Protein AF-0000000080637093 (afdb_homodimer)

Solvent-accessible surface area (backbone atoms only — not comparable to full-atom values): 29567 Å² total; per-residue (Å²): 135,59,73,61,58,54,47,49,47,46,47,45,48,39,50,65,46,41,46,59,44,48,51,46,55,52,57,56,43,45,61,57,52,51,30,56,60,38,16,29,24,71,36,52,80,64,82,76,96,76,46,75,49,52,63,50,41,56,55,50,49,79,69,31,66,65,51,52,46,6,48,50,43,27,51,49,46,31,52,48,38,62,66,45,33,48,52,51,13,48,54,49,20,54,54,45,69,67,41,91,68,61,44,66,58,52,55,48,54,48,32,47,39,51,65,43,34,50,48,58,49,16,44,50,50,44,52,39,45,28,43,83,75,5,45,45,35,47,66,46,12,70,78,39,58,87,46,40,58,48,42,37,54,69,33,55,91,36,24,39,60,53,52,47,50,52,52,38,59,28,44,25,25,55,46,15,51,50,43,38,55,40,56,69,68,50,62,63,66,59,56,50,52,41,46,72,74,64,46,49,73,64,51,40,44,64,70,48,48,46,63,73,32,43,70,48,50,52,52,46,50,49,52,47,42,55,51,35,59,44,40,40,48,42,41,49,46,45,50,62,11,34,43,94,47,48,42,21,23,54,45,47,46,31,42,52,64,2,59,73,61,37,26,35,4,45,20,22,29,47,50,48,52,54,40,52,56,45,47,53,51,50,54,54,50,54,53,52,53,53,51,60,67,76,96,135,59,73,62,58,54,45,50,50,45,46,45,47,40,49,65,45,41,46,60,44,47,50,46,54,52,57,54,42,45,59,57,52,52,29,55,61,37,16,30,25,69,35,51,79,65,83,76,96,74,45,73,50,53,65,50,41,57,55,51,49,79,68,32,67,66,49,51,43,6,49,50,42,28,51,49,46,31,52,47,38,61,67,45,32,47,50,52,13,49,54,49,22,54,54,45,69,66,42,89,69,62,45,68,58,52,54,49,54,48,32,49,38,50,64,44,34,51,48,58,49,16,43,50,49,46,53,40,47,28,43,84,74,5,46,45,35,49,66,45,13,70,78,38,58,86,47,40,58,49,42,37,53,68,34,56,90,35,25,39,58,53,52,48,50,53,53,41,57,30,46,26,25,56,44,15,50,51,43,38,57,40,55,68,69,51,61,64,64,61,55,50,52,42,46,72,74,64,44,49,72,64,52,41,43,64,70,47,47,45,65,73,32,43,68,48,50,51,50,47,50,48,52,48,43,55,50,35,60,45,41,37,49,41,41,48,47,45,51,61,10,33,42,93,47,50,42,22,23,53,45,46,46,33,42,52,63,2,59,73,60,38,25,35,5,44,21,23,31,49,51,48,53,53,41,52,56,44,45,52,53,49,53,53,48,53,56,50,53,53,50,61,70,73,103

pLDDT: mean 88.66, std 12.16, range [42.88, 98.75]

Sequence (590 aa):
MSMRRVQQDVLAAIGFLVIPFGLFVLFVFVPVFQAARYSVYSWNGLGPLTNYVGFKNFVNIFKDEVFRIALLNNIRVIILSLVIQLPLALVLAFLVEGLERGKILFRTIFFLPYIISEVIAGVIWSFIYNPQYGLPHTFLGEIFPAIKGIAFLGDPRYVFYAIFFVIVWKYFGLHMVIYIAGLQNIPQELKEAALIDGANSWQLNWHVILPLLLPTILISVFFSIIGSLQLFDIIWAMGKGDPVHAAETMVTYLYKFGFQRFKLGYGSAVALVIFFICLSFSIAYQRVILKAQRGMSMRRVQQDVLAAIGFLVIPFGLFVLFVFVPVFQAARYSVYSWNGLGPLTNYVGFKNFVNIFKDEVFRIALLNNIRVIILSLVIQLPLALVLAFLVEGLERGKILFRTIFFLPYIISEVIAGVIWSFIYNPQYGLPHTFLGEIFPAIKGIAFLGDPRYVFYAIFFVIVWKYFGLHMVIYIAGLQNIPQELKEAALIDGANSWQLNWHVILPLLLPTILISVFFSIIGSLQLFDIIWAMGKGDPVHAAETMVTYLYKFGFQRFKLGYGSAVALVIFFICLSFSIAYQRVILKAQRG

Foldseek 3Di:
DDPVVVVVVVVCVCVVCVVVVVVVVVVVCVLVVVLVVLQQAQFLPDDDGDGGNGCVLVVVLVVDPLNVLQAVLLVVLLVCCLVPLLVVLLVVLVVLLPDPDCSVVSLCVQQVLQVDDLQRLLQVLLQLQDQPDHCCQPVVCVVPVVSRNDNQCADLVRVSVSLSVSVSSRCSSVSNVLQNVQQVPDDVVQLVVCVVVVDDPVCCVPPPRVVSCVLSSLVVSLCSSLCSLQDANNCCSNRLCDDVNSNRHLNSCLCVVANVVSRPNSSSSSVNVSVVVNVVSVVVSVVVSVVVVVD/DDPVVVVVVVVCVCVVCVVVVVVVVVVVCVLVVVLVVLQQAQFLPDDDGDGGNGCVLVVVLVVDPLNVLQAVLLVVLLVCCLVPLLVVLLVVLVVLLPDPDCSVVSLCVQQVLQVDDLQRLLQVLLQLQDQPDHCCQPVVCVVPVVSRNDNQCADLVRVSVSLSVSVSSRCSSVSNVLQNVQQVPDDVVQLVVCVVVVDDPVCCVPPPRVVSCVLSSLVVSLCSSLCSLQDANNCCSNHLCDDVNSNRHLNSCLCVVANVSSRPNSSSSSVNVSVVVNVVSVVVSVVVSVVVVVD

InterPro domains:
  IPR000515 ABC transporter type 1, transmembrane domain MetI-like [PF00528] (148-287)
  IPR000515 ABC transporter type 1, transmembrane domain MetI-like [PS50928] (71-285)
  IPR000515 ABC transporter type 1, transmembrane domain MetI-like [cd06261] (71-279)
  IPR035906 MetI-like superfamily [G3DSA:1.10.3720.10] (51-294)
  IPR035906 MetI-like superfamily [SSF161098] (55-281)
  IPR050809 Bacterial G3P & Sugar ABC Transporter Permeases [PTHR43227] (1-293)

Secondary structure (DSSP, 8-state):
--HHHHHHHHHHHHHHHHHHHHHHHHHHHHHHHHHHHHHTB---SSS----B-TTHHHHHHHH-HHHHHHHHHHHHHHHHIIIIIHHHHHHHHHHHHT-SS-HHHHHHHHHGGGGS-HHHHHHHHHHHT-TTTSTTTTHHHHH-GGGTT--TTT-TTTHHHHHHHHHHHHHHHHHHHHHHHHHHTS-HHHHHHHHHTT--HHHIIIIIIHHHHHHHHHHHHHHHHHHHHT--HHHHHTTTT-STTTT--HHHHHIIIIIITT-HHHHHHHHHHHHHHHHHHHHHHHHHHHHHHH-/--HHHHHHHHHHHHHHHHHHHHHHHHHHHHHHHHHHHHHTB---SSS----B-TTHHHHHHHH-HHHHHHHHHHHHHHHHIIIIIHHHHHHHHHHHHT-SS-HHHHHHHHHGGGGS-HHHHHHHHHHHT-TTTSTTTTHHHHH-GGGTT--TTT-TTTHHHHHHHHHHHHHHHHHHHHHHHHHHTS-HHHHHHHHHTT--HHHIIIIIIHHHHHHHHHHHHHHHHHHHHT--HHHHHTTTT-STTTT--HHHHHIIIIIITT-HHHHHHHHHHHHHHHHHHHHHHHHHHHHHHH-

Organism: Winmispira thermophila (strain ATCC 700085 / DSM 6578 / Z-1203) (NCBI:txid869211)

Structure (mmCIF, N/CA/C/O backbone):
data_AF-0000000080637093-model_v1
#
loop_
_entity.id
_entity.type
_entity.pdbx_description
1 polymer 'ABC-type transporter, integral membrane subunit'
#
loop_
_atom_site.group_PDB
_atom_site.id
_atom_site.type_symbol
_atom_site.label_atom_id
_atom_site.label_alt_id
_atom_site.label_comp_id
_atom_site.label_asym_id
_atom_site.label_entity_id
_atom_site.label_seq_id
_atom_site.pdbx_PDB_ins_code
_atom_site.Cartn_x
_atom_site.Cartn_y
_atom_site.Cartn_z
_atom_site.occupancy
_atom_site.B_iso_or_equiv
_atom_site.auth_seq_id
_atom_site.auth_comp_id
_atom_site.auth_asym_id
_atom_site.auth_atom_id
_atom_site.pdbx_PDB_model_num
ATOM 1 N N . MET A 1 1 ? -34.344 37.281 1.271 1 42.88 1 MET A N 1
ATOM 2 C CA . MET A 1 1 ? -34.125 35.906 0.805 1 42.88 1 MET A CA 1
ATOM 3 C C . MET A 1 1 ? -34.781 34.906 1.744 1 42.88 1 MET A C 1
ATOM 5 O O . MET A 1 1 ? -34.375 34.781 2.908 1 42.88 1 MET A O 1
ATOM 9 N N . SER A 1 2 ? -35.969 34.344 1.468 1 51.62 2 SER A N 1
ATOM 10 C CA . SER A 1 2 ? -36.969 33.719 2.348 1 51.62 2 SER A CA 1
ATOM 11 C C . SER A 1 2 ? -36.438 32.375 2.895 1 51.62 2 SER A C 1
ATOM 13 O O . SER A 1 2 ? -35.625 31.734 2.268 1 51.62 2 SER A O 1
ATOM 15 N N . MET A 1 3 ? -36.688 32.125 4.125 1 56.59 3 MET A N 1
ATOM 16 C CA . MET A 1 3 ? -36.375 30.938 4.902 1 56.59 3 MET A CA 1
ATOM 17 C C . MET A 1 3 ? -36.656 29.672 4.102 1 56.59 3 MET A C 1
ATOM 19 O O . MET A 1 3 ? -36.094 28.609 4.387 1 56.59 3 MET A O 1
ATOM 23 N N . ARG A 1 4 ? -37.562 29.797 3.229 1 54.62 4 ARG A N 1
ATOM 24 C CA . ARG A 1 4 ? -37.969 28.656 2.422 1 54.62 4 ARG A CA 1
ATOM 25 C C . ARG A 1 4 ? -36.938 28.328 1.371 1 54.62 4 ARG A C 1
ATOM 27 O O . ARG A 1 4 ? -36.688 27.156 1.084 1 54.62 4 ARG A O 1
ATOM 34 N N . ARG A 1 5 ? -36.344 29.297 0.804 1 52.56 5 ARG A N 1
ATOM 35 C CA . ARG A 1 5 ? -35.312 29.078 -0.214 1 52.56 5 ARG A CA 1
ATOM 36 C C . ARG A 1 5 ? -34.062 28.484 0.402 1 52.56 5 ARG A C 1
ATOM 38 O O . ARG A 1 5 ? -33.406 27.625 -0.201 1 52.56 5 ARG A O 1
ATOM 45 N N . VAL A 1 6 ? -33.781 28.828 1.59 1 54.25 6 VAL A N 1
ATOM 46 C CA . VAL A 1 6 ? -32.656 28.297 2.312 1 54.25 6 VAL A CA 1
ATOM 47 C C . VAL A 1 6 ? -32.906 26.828 2.658 1 54.25 6 VAL A C 1
ATOM 49 O O . VAL A 1 6 ? -32 25.984 2.529 1 54.25 6 VAL A O 1
ATOM 52 N N . GLN A 1 7 ? -34.125 26.547 3.051 1 53.53 7 GLN A N 1
ATOM 53 C CA . GLN A 1 7 ? -34.469 25.172 3.387 1 53.53 7 GLN A CA 1
ATOM 54 C C . GLN A 1 7 ? -34.438 24.281 2.15 1 53.53 7 GLN A C 1
ATOM 56 O O . GLN A 1 7 ? -33.969 23.141 2.223 1 53.53 7 GLN A O 1
ATOM 61 N N . GLN A 1 8 ? -34.969 24.734 1.128 1 53.44 8 GLN A N 1
ATOM 62 C CA . GLN A 1 8 ? -34.969 23.953 -0.108 1 53.44 8 GLN A CA 1
ATOM 63 C C . GLN A 1 8 ? -33.531 23.766 -0.626 1 53.44 8 GLN A C 1
ATOM 65 O O . GLN A 1 8 ? -33.188 22.703 -1.161 1 53.44 8 GLN A O 1
ATOM 70 N N . ASP A 1 9 ? -32.781 24.766 -0.506 1 53.19 9 ASP A N 1
ATOM 71 C CA . ASP A 1 9 ? -31.391 24.672 -0.903 1 53.19 9 ASP A CA 1
ATOM 72 C C . ASP A 1 9 ? -30.625 23.703 -0.009 1 53.19 9 ASP A C 1
ATOM 74 O O . ASP A 1 9 ? -29.766 22.953 -0.487 1 53.19 9 ASP A O 1
ATOM 78 N N . VAL A 1 10 ? -30.984 23.781 1.263 1 50.94 10 VAL A N 1
ATOM 79 C CA . VAL A 1 10 ? -30.375 22.844 2.197 1 50.94 10 VAL A CA 1
ATOM 80 C C . VAL A 1 10 ? -30.875 21.438 1.906 1 50.94 10 VAL A C 1
ATOM 82 O O . VAL A 1 10 ? -30.094 20.469 1.914 1 50.94 10 VAL A O 1
ATOM 85 N N . LEU A 1 11 ? -32.125 21.375 1.749 1 49.91 11 LEU A N 1
ATOM 86 C CA . LEU A 1 11 ? -32.656 20.062 1.414 1 49.91 11 LEU A CA 1
ATOM 87 C C . LEU A 1 11 ? -32.094 19.562 0.089 1 49.91 11 LEU A C 1
ATOM 89 O O . LEU A 1 11 ? -31.781 18.391 -0.053 1 49.91 11 LEU A O 1
ATOM 93 N N . ALA A 1 12 ? -32.062 20.344 -0.88 1 51.31 12 ALA A N 1
ATOM 94 C CA . ALA A 1 12 ? -31.438 20.016 -2.158 1 51.31 12 ALA A CA 1
ATOM 95 C C . ALA A 1 12 ? -29.969 19.672 -1.979 1 51.31 12 ALA A C 1
ATOM 97 O O . ALA A 1 12 ? -29.453 18.719 -2.586 1 51.31 12 ALA A O 1
ATOM 98 N N . ALA A 1 13 ? -29.359 20.5 -1.269 1 50.59 13 ALA A N 1
ATOM 99 C CA . ALA A 1 13 ? -27.969 20.219 -0.933 1 50.59 13 ALA A CA 1
ATOM 100 C C . ALA A 1 13 ? -27.828 18.906 -0.167 1 50.59 13 ALA A C 1
ATOM 102 O O . ALA A 1 13 ? -26.922 18.109 -0.433 1 50.59 13 ALA A O 1
ATOM 103 N N . ILE A 1 14 ? -28.734 18.781 0.766 1 51.41 14 ILE A N 1
ATOM 104 C CA . ILE A 1 14 ? -28.781 17.516 1.498 1 51.41 14 ILE A CA 1
ATOM 105 C C . ILE A 1 14 ? -29.094 16.375 0.538 1 51.41 14 ILE A C 1
ATOM 107 O O . ILE A 1 14 ? -28.453 15.32 0.589 1 51.41 14 ILE A O 1
ATOM 111 N N . GLY A 1 15 ? -30.203 16.547 -0.168 1 52.25 15 GLY A N 1
ATOM 112 C CA . GLY A 1 15 ? -30.531 15.516 -1.134 1 52.25 15 GLY A CA 1
ATOM 113 C C . GLY A 1 15 ? -29.406 15.234 -2.115 1 52.25 15 GLY A C 1
ATOM 114 O O . GLY A 1 15 ? -29.078 14.078 -2.391 1 52.25 15 GLY A O 1
ATOM 115 N N . PHE A 1 16 ? -28.906 16.234 -2.693 1 51.94 16 PHE A N 1
ATOM 116 C CA . PHE A 1 16 ? -27.828 16.109 -3.672 1 51.94 16 PHE A CA 1
ATOM 117 C C . PHE A 1 16 ? -26.578 15.508 -3.039 1 51.94 16 PHE A C 1
ATOM 119 O O . PHE A 1 16 ? -25.844 14.781 -3.697 1 51.94 16 PHE A O 1
ATOM 126 N N . LEU A 1 17 ? -26.391 15.852 -1.818 1 56.12 17 LEU A N 1
ATOM 127 C CA . LEU A 1 17 ? -25.188 15.305 -1.192 1 56.12 17 LEU A CA 1
ATOM 128 C C . LEU A 1 17 ? -25.516 14.039 -0.405 1 56.12 17 LEU A C 1
ATOM 130 O O . LEU A 1 17 ? -24.688 13.125 -0.318 1 56.12 17 LEU A O 1
ATOM 134 N N . VAL A 1 18 ? -26.797 13.977 0.085 1 59.66 18 VAL A N 1
ATOM 135 C CA . VAL A 1 18 ? -27.141 12.875 0.976 1 59.66 18 VAL A CA 1
ATOM 136 C C . VAL A 1 18 ? -27.266 11.578 0.174 1 59.66 18 VAL A C 1
ATOM 138 O O . VAL A 1 18 ? -26.812 10.523 0.608 1 59.66 18 VAL A O 1
ATOM 141 N N . ILE A 1 19 ? -27.797 11.695 -0.932 1 56.38 19 ILE A N 1
ATOM 142 C CA . ILE A 1 19 ? -28.031 10.469 -1.689 1 56.38 19 ILE A CA 1
ATOM 143 C C . ILE A 1 19 ? -26.703 9.883 -2.15 1 56.38 19 ILE A C 1
ATOM 145 O O . ILE A 1 19 ? -26.391 8.727 -1.869 1 56.38 19 ILE A O 1
ATOM 149 N N . PRO A 1 20 ? -26.016 10.773 -2.893 1 58.16 20 PRO A N 1
ATOM 150 C CA . PRO A 1 20 ? -24.719 10.211 -3.293 1 58.16 20 PRO A CA 1
ATOM 151 C C . PRO A 1 20 ? -23.875 9.766 -2.1 1 58.16 20 PRO A C 1
ATOM 153 O O . PRO A 1 20 ? -23.203 8.734 -2.16 1 58.16 20 PRO A O 1
ATOM 156 N N . PHE A 1 21 ? -24.172 10.555 -1.079 1 66.12 21 PHE A N 1
ATOM 157 C CA . PHE A 1 21 ? -23.422 10.227 0.127 1 66.12 21 PHE A CA 1
ATOM 158 C C . PHE A 1 21 ? -23.938 8.93 0.751 1 66.12 21 PHE A C 1
ATOM 160 O O . PHE A 1 21 ? -23.141 8.086 1.177 1 66.12 21 PHE A O 1
ATOM 167 N N . GLY A 1 22 ? -25.266 8.82 0.78 1 65.56 22 GLY A N 1
ATOM 168 C CA . GLY A 1 22 ? -25.859 7.594 1.292 1 65.56 22 GLY A CA 1
ATOM 169 C C . GLY A 1 22 ? -25.5 6.371 0.461 1 65.56 22 GLY A C 1
ATOM 170 O O . GLY A 1 22 ? -25.172 5.316 1.007 1 65.56 22 GLY A O 1
ATOM 171 N N . LEU A 1 23 ? -25.531 6.535 -0.792 1 63.56 23 LEU A N 1
ATOM 172 C CA . LEU A 1 23 ? -25.172 5.453 -1.7 1 63.56 23 LEU A CA 1
ATOM 173 C C . LEU A 1 23 ? -23.703 5.082 -1.548 1 63.56 23 LEU A C 1
ATOM 175 O O . LEU A 1 23 ? -23.344 3.9 -1.585 1 63.56 23 LEU A O 1
ATOM 179 N N . PHE A 1 24 ? -23.062 6.125 -1.305 1 68.56 24 PHE A N 1
ATOM 180 C CA . PHE A 1 24 ? -21.641 5.891 -1.127 1 68.56 24 PHE A CA 1
ATOM 181 C C . PHE A 1 24 ? -21.375 5.098 0.149 1 68.56 24 PHE A C 1
ATOM 183 O O . PHE A 1 24 ? -20.578 4.168 0.154 1 68.56 24 PHE A O 1
ATOM 190 N N . VAL A 1 25 ? -22.141 5.477 1.155 1 72.56 25 VAL A N 1
ATOM 191 C CA . VAL A 1 25 ? -22.016 4.777 2.43 1 72.56 25 VAL A CA 1
ATOM 192 C C . VAL A 1 25 ? -22.422 3.314 2.258 1 72.56 25 VAL A C 1
ATOM 194 O O . VAL A 1 25 ? -21.719 2.412 2.73 1 72.56 25 VAL A O 1
ATOM 197 N N . LEU A 1 26 ? -23.469 3.133 1.524 1 73.31 26 LEU A N 1
ATOM 198 C CA . LEU A 1 26 ? -23.938 1.768 1.302 1 73.31 26 LEU A CA 1
ATOM 199 C C . LEU A 1 26 ? -22.922 0.974 0.485 1 73.31 26 LEU A C 1
ATOM 201 O O . LEU A 1 26 ? -22.656 -0.197 0.772 1 73.31 26 LEU A O 1
ATOM 205 N N . PHE A 1 27 ? -22.359 1.645 -0.383 1 78.38 27 PHE A N 1
ATOM 206 C CA . PHE A 1 27 ? -21.422 0.973 -1.274 1 78.38 27 PHE A CA 1
ATOM 207 C C . PHE A 1 27 ? -20.156 0.548 -0.521 1 78.38 27 PHE A C 1
ATOM 209 O O . PHE A 1 27 ? -19.562 -0.476 -0.843 1 78.38 27 PHE A O 1
ATOM 216 N N . VAL A 1 28 ? -19.922 1.282 0.506 1 80.62 28 VAL A N 1
ATOM 217 C CA . VAL A 1 28 ? -18.734 1.007 1.301 1 80.62 28 VAL A CA 1
ATOM 218 C C . VAL A 1 28 ? -18.891 -0.321 2.037 1 80.62 28 VAL A C 1
ATOM 220 O O . VAL A 1 28 ? -17.922 -1.07 2.201 1 80.62 28 VAL A O 1
ATOM 223 N N . PHE A 1 29 ? -20.141 -0.668 2.264 1 88.62 29 PHE A N 1
ATOM 224 C CA . PHE A 1 29 ? -20.375 -1.824 3.117 1 88.62 29 PHE A CA 1
ATOM 225 C C . PHE A 1 29 ? -20.672 -3.064 2.279 1 88.62 29 PHE A C 1
ATOM 227 O O . PHE A 1 29 ? -20.734 -4.176 2.809 1 88.62 29 PHE A O 1
ATOM 234 N N . VAL A 1 30 ? -20.797 -2.924 1.074 1 88.31 30 VAL A N 1
ATOM 235 C CA . VAL A 1 30 ? -21.25 -4.012 0.209 1 88.31 30 VAL A CA 1
ATOM 236 C C . VAL A 1 30 ? -20.281 -5.195 0.335 1 88.31 30 VAL A C 1
ATOM 238 O O . VAL A 1 30 ? -20.703 -6.32 0.605 1 88.31 30 VAL A O 1
ATOM 241 N N . PRO A 1 31 ? -19.016 -4.996 0.215 1 90.5 31 PRO A N 1
ATOM 242 C CA . PRO A 1 31 ? -18.125 -6.152 0.314 1 90.5 31 PRO A CA 1
ATOM 243 C C . PRO A 1 31 ? -18.156 -6.809 1.692 1 90.5 31 PRO A C 1
ATOM 245 O O . PRO A 1 31 ? -18.031 -8.031 1.801 1 90.5 31 PRO A O 1
ATOM 248 N N . VAL A 1 32 ? -18.328 -6.004 2.68 1 92.62 32 VAL A N 1
ATOM 249 C CA . VAL A 1 32 ? -18.359 -6.531 4.039 1 92.62 32 VAL A CA 1
ATOM 250 C C . VAL A 1 32 ? -19.625 -7.375 4.234 1 92.62 32 VAL A C 1
ATOM 252 O O . VAL A 1 32 ? -19.562 -8.469 4.801 1 92.62 32 VAL A O 1
ATOM 255 N N . PHE A 1 33 ? -20.719 -6.84 3.713 1 92.31 33 PHE A N 1
ATOM 256 C CA . PHE A 1 33 ? -21.984 -7.566 3.809 1 92.31 33 PHE A CA 1
ATOM 257 C C . PHE A 1 33 ? -21.906 -8.875 3.033 1 92.31 33 PHE A C 1
ATOM 259 O O . PHE A 1 33 ? -22.406 -9.906 3.494 1 92.31 33 PHE A O 1
ATOM 266 N N . GLN A 1 34 ? -21.344 -8.852 1.896 1 91.75 34 GLN A N 1
ATOM 267 C CA . GLN A 1 34 ? -21.234 -10.055 1.09 1 91.75 34 GLN A CA 1
ATOM 268 C C . GLN A 1 34 ? -20.344 -11.086 1.772 1 91.75 34 GLN A C 1
ATOM 270 O O . GLN A 1 34 ? -20.656 -12.281 1.786 1 91.75 34 GLN A O 1
ATOM 275 N N . ALA A 1 35 ? -19.234 -10.625 2.334 1 93.94 35 ALA A N 1
ATOM 276 C CA . ALA A 1 35 ? -18.359 -11.531 3.076 1 93.94 35 ALA A CA 1
ATOM 277 C C . ALA A 1 35 ? -19.094 -12.148 4.262 1 93.94 35 ALA A C 1
ATOM 279 O O . ALA A 1 35 ? -18.922 -13.336 4.551 1 93.94 35 ALA A O 1
ATOM 280 N N . ALA A 1 36 ? -19.922 -11.352 4.918 1 96.06 36 ALA A N 1
ATOM 281 C CA . ALA A 1 36 ? -20.703 -11.844 6.055 1 96.06 36 ALA A CA 1
ATOM 282 C C . ALA A 1 36 ? -21.688 -12.922 5.613 1 96.06 36 ALA A C 1
ATOM 284 O O . ALA A 1 36 ? -21.844 -13.945 6.285 1 96.06 36 ALA A O 1
ATOM 285 N N . ARG A 1 37 ? -22.25 -12.672 4.512 1 93.88 37 ARG A N 1
ATOM 286 C CA . ARG A 1 37 ? -23.203 -13.641 3.965 1 93.88 37 ARG A CA 1
ATOM 287 C C . ARG A 1 37 ? -22.516 -14.961 3.641 1 93.88 37 ARG A C 1
ATOM 289 O O . ARG A 1 37 ? -22.984 -16.031 4.023 1 93.88 37 ARG A O 1
ATOM 296 N N . TYR A 1 38 ? -21.344 -14.93 3.023 1 94.88 38 TYR A N 1
ATOM 297 C CA . TYR A 1 38 ? -20.641 -16.141 2.623 1 94.88 38 TYR A CA 1
ATOM 298 C C . TYR A 1 38 ? -20.078 -16.859 3.838 1 94.88 38 TYR A C 1
ATOM 300 O O . TYR A 1 38 ? -19.984 -18.094 3.846 1 94.88 38 TYR A O 1
ATOM 308 N N . SER A 1 39 ? -19.75 -16.141 4.875 1 97.06 39 SER A N 1
ATOM 309 C CA . SER A 1 39 ? -19.016 -16.672 6.02 1 97.06 39 SER A CA 1
ATOM 310 C C . SER A 1 39 ? -19.859 -17.672 6.805 1 97.06 39 SER A C 1
ATOM 312 O O . SER A 1 39 ? -19.328 -18.5 7.543 1 97.06 39 SER A O 1
ATOM 314 N N . VAL A 1 40 ? -21.203 -17.641 6.672 1 98 40 VAL A N 1
ATOM 315 C CA . VAL A 1 40 ? -22.062 -18.516 7.465 1 98 40 VAL A CA 1
ATOM 316 C C . VAL A 1 40 ? -22.453 -19.75 6.648 1 98 40 VAL A C 1
ATOM 318 O O . VAL A 1 40 ? -23.312 -20.531 7.059 1 98 40 VAL A O 1
ATOM 321 N N . TYR A 1 41 ? -21.781 -19.953 5.508 1 97.06 41 TYR A N 1
ATOM 322 C CA . TYR A 1 41 ? -22 -21.109 4.656 1 97.06 41 TYR A CA 1
ATOM 323 C C . TYR A 1 41 ? -20.719 -21.891 4.43 1 97.06 41 TYR A C 1
ATOM 325 O O . TYR A 1 41 ? -19.625 -21.312 4.477 1 97.06 41 TYR A O 1
ATOM 333 N N . SER A 1 42 ? -20.859 -23.219 4.352 1 96.62 42 SER A N 1
ATOM 334 C CA . SER A 1 42 ? -19.812 -24.031 3.727 1 96.62 42 SER A CA 1
ATOM 335 C C . SER A 1 42 ? -19.922 -24 2.207 1 96.62 42 SER A C 1
ATOM 337 O O . SER A 1 42 ? -20.656 -24.797 1.62 1 96.62 42 SER A O 1
ATOM 339 N N . TRP A 1 43 ? -19.141 -23.047 1.645 1 94.38 43 TRP A N 1
ATOM 340 C CA . TRP A 1 43 ? -19.312 -22.75 0.226 1 94.38 43 TRP A CA 1
ATOM 341 C C . TRP A 1 43 ? -17.953 -22.719 -0.485 1 94.38 43 TRP A C 1
ATOM 343 O O . TRP A 1 43 ? -16.984 -22.172 0.034 1 94.38 43 TRP A O 1
ATOM 353 N N . ASN A 1 44 ? -17.922 -23.328 -1.666 1 92.81 44 ASN A N 1
ATOM 354 C CA . ASN A 1 44 ? -16.656 -23.422 -2.396 1 92.81 44 ASN A CA 1
ATOM 355 C C . ASN A 1 44 ? -16.578 -22.375 -3.504 1 92.81 44 ASN A C 1
ATOM 357 O O . ASN A 1 44 ? -15.602 -22.344 -4.254 1 92.81 44 ASN A O 1
ATOM 361 N N . GLY A 1 45 ? -17.578 -21.516 -3.629 1 86.75 45 GLY A N 1
ATOM 362 C CA . GLY A 1 45 ? -17.531 -20.469 -4.625 1 86.75 45 GLY A CA 1
ATOM 363 C C . GLY A 1 45 ? -18.312 -20.797 -5.887 1 86.75 45 GLY A C 1
ATOM 364 O O . GLY A 1 45 ? -18.438 -19.969 -6.785 1 86.75 45 GLY A O 1
ATOM 365 N N . LEU A 1 46 ? -18.781 -22.031 -5.879 1 85.75 46 LEU A N 1
ATOM 366 C CA . LEU A 1 46 ? -19.516 -22.469 -7.055 1 85.75 46 LEU A CA 1
ATOM 367 C C . LEU A 1 46 ? -20.953 -22.812 -6.691 1 85.75 46 LEU A C 1
ATOM 369 O O . LEU A 1 46 ? -21.219 -23.375 -5.629 1 85.75 46 LEU A O 1
ATOM 373 N N . GLY A 1 47 ? -21.844 -22.312 -7.52 1 82.44 47 GLY A N 1
ATOM 374 C CA . GLY A 1 47 ? -23.234 -22.672 -7.32 1 82.44 47 GLY A CA 1
ATOM 375 C C . GLY A 1 47 ? -23.906 -21.828 -6.246 1 82.44 47 GLY A C 1
ATOM 376 O O . GLY A 1 47 ? -23.359 -20.828 -5.793 1 82.44 47 GLY A O 1
ATOM 377 N N . PRO A 1 48 ? -25.094 -22.219 -5.871 1 85.75 48 PRO A N 1
ATOM 378 C CA . PRO A 1 48 ? -25.859 -21.453 -4.883 1 85.75 48 PRO A CA 1
ATOM 379 C C . PRO A 1 48 ? -25.406 -21.719 -3.449 1 85.75 48 PRO A C 1
ATOM 381 O O . PRO A 1 48 ? -24.781 -22.75 -3.178 1 85.75 48 PRO A O 1
ATOM 384 N N . LEU A 1 49 ? -25.719 -20.75 -2.633 1 90.12 49 LEU A N 1
ATOM 385 C CA . LEU A 1 49 ? -25.438 -20.859 -1.206 1 90.12 49 LEU A CA 1
ATOM 386 C C . LEU A 1 49 ? -26.453 -21.75 -0.514 1 90.12 49 LEU A C 1
ATOM 388 O O . LEU A 1 49 ? -27.484 -21.266 -0.036 1 90.12 49 LEU A O 1
ATOM 392 N N . THR A 1 50 ? -26.109 -23.047 -0.351 1 91 50 THR A N 1
ATOM 393 C CA . THR A 1 50 ? -27.125 -23.969 0.142 1 91 50 THR A CA 1
ATOM 394 C C . THR A 1 50 ? -26.703 -24.578 1.471 1 91 50 THR A C 1
ATOM 396 O O . THR A 1 50 ? -27.547 -25.047 2.242 1 91 50 THR A O 1
ATOM 399 N N . ASN A 1 51 ? -25.453 -24.656 1.859 1 95.75 51 ASN A N 1
ATOM 400 C CA . ASN A 1 51 ? -24.969 -25.328 3.059 1 95.75 51 ASN A CA 1
ATOM 401 C C . ASN A 1 51 ? -24.703 -24.344 4.191 1 95.75 51 ASN A C 1
ATOM 403 O O . ASN A 1 51 ? -23.562 -23.969 4.43 1 95.75 51 ASN A O 1
ATOM 407 N N . TYR A 1 52 ? -25.812 -24.062 4.922 1 97.31 52 TYR A N 1
ATOM 408 C CA . TYR A 1 52 ? -25.719 -23.125 6.047 1 97.31 52 TYR A CA 1
ATOM 409 C C . TYR A 1 52 ? -25.031 -23.797 7.234 1 97.31 52 TYR A C 1
ATOM 411 O O . TYR A 1 52 ? -25.453 -24.844 7.699 1 97.31 52 TYR A O 1
ATOM 419 N N . VAL A 1 53 ? -23.953 -23.188 7.797 1 97.81 53 VAL A N 1
ATOM 420 C CA . VAL A 1 53 ? -23.188 -23.797 8.875 1 97.81 53 VAL A CA 1
ATOM 421 C C . VAL A 1 53 ? -23.125 -22.844 10.07 1 97.81 53 VAL A C 1
ATOM 423 O O . VAL A 1 53 ? -22.422 -23.094 11.047 1 97.81 53 VAL A O 1
ATOM 426 N N . GLY A 1 54 ? -23.812 -21.75 9.984 1 97.12 54 GLY A N 1
ATOM 427 C CA . GLY A 1 54 ? -23.812 -20.781 11.07 1 97.12 54 GLY A CA 1
ATOM 428 C C . GLY A 1 54 ? -22.422 -20.234 11.383 1 97.12 54 GLY A C 1
ATOM 429 O O . GLY A 1 54 ? -21.719 -19.766 10.492 1 97.12 54 GLY A O 1
ATOM 430 N N . PHE A 1 55 ? -22.016 -20.438 12.688 1 97.56 55 PHE A N 1
ATOM 431 C CA . PHE A 1 55 ? -20.766 -19.828 13.109 1 97.56 55 PHE A CA 1
ATOM 432 C C . PHE A 1 55 ? -19.641 -20.844 13.148 1 97.56 55 PHE A C 1
ATOM 434 O O . PHE A 1 55 ? -18.578 -20.594 13.711 1 97.56 55 PHE A O 1
ATOM 441 N N . LYS A 1 56 ? -19.812 -21.953 12.492 1 97.88 56 LYS A N 1
ATOM 442 C CA . LYS A 1 56 ? -18.828 -23.031 12.5 1 97.88 56 LYS A CA 1
ATOM 443 C C . LYS A 1 56 ? -17.5 -22.578 11.883 1 97.88 56 LYS A C 1
ATOM 445 O O . LYS A 1 56 ? -16.438 -22.938 12.383 1 97.88 56 LYS A O 1
ATOM 450 N N . ASN A 1 57 ? -17.594 -21.812 10.812 1 97.81 57 ASN A N 1
ATOM 451 C CA . ASN A 1 57 ? -16.391 -21.297 10.188 1 97.81 57 ASN A CA 1
ATOM 452 C C . ASN A 1 57 ? -15.57 -20.453 11.164 1 97.81 57 ASN A C 1
ATOM 454 O O . ASN A 1 57 ? -14.344 -20.562 11.203 1 97.81 57 ASN A O 1
ATOM 458 N N . PHE A 1 58 ? -16.25 -19.719 11.984 1 98 58 PHE A N 1
ATOM 459 C CA . PHE A 1 58 ? -15.578 -18.844 12.945 1 98 58 PHE A CA 1
ATOM 460 C C . PHE A 1 58 ? -14.914 -19.672 14.047 1 98 58 PHE A C 1
ATOM 462 O O . PHE A 1 58 ? -13.789 -19.375 14.438 1 98 58 PHE A O 1
ATOM 469 N N . VAL A 1 59 ? -15.578 -20.641 14.461 1 97.62 59 VAL A N 1
ATOM 470 C CA . VAL A 1 59 ? -15.023 -21.516 15.492 1 97.62 59 VAL A CA 1
ATOM 471 C C . VAL A 1 59 ? -13.773 -22.219 14.961 1 97.62 59 VAL A C 1
ATOM 473 O O . VAL A 1 59 ? -12.773 -22.328 15.672 1 97.62 59 VAL A O 1
ATOM 476 N N . ASN A 1 60 ? -13.812 -22.656 13.773 1 97.19 60 ASN A N 1
ATOM 477 C CA . ASN A 1 60 ? -12.711 -23.391 13.156 1 97.19 60 ASN A CA 1
ATOM 478 C C . ASN A 1 60 ? -11.477 -22.5 12.992 1 97.19 60 ASN A C 1
ATOM 480 O O . ASN A 1 60 ? -10.344 -22.984 13.062 1 97.19 60 ASN A O 1
ATOM 484 N N . ILE A 1 61 ? -11.664 -21.234 12.773 1 97.88 61 ILE A N 1
ATOM 485 C CA . ILE A 1 61 ? -10.555 -20.297 12.602 1 97.88 61 ILE A CA 1
ATOM 486 C C . ILE A 1 61 ? -9.695 -20.297 13.859 1 97.88 61 ILE A C 1
ATOM 488 O O . ILE A 1 61 ? -8.477 -20.453 13.781 1 97.88 61 ILE A O 1
ATOM 492 N N . PHE A 1 62 ? -10.32 -20.188 15.062 1 96.12 62 PHE A N 1
ATOM 493 C CA . PHE A 1 62 ? -9.57 -20 16.297 1 96.12 62 PHE A CA 1
ATOM 494 C C . PHE A 1 62 ? -9.031 -21.328 16.812 1 96.12 62 PHE A C 1
ATOM 496 O O . PHE A 1 62 ? -8.141 -21.359 17.672 1 96.12 62 PHE A O 1
ATOM 503 N N . LYS A 1 63 ? -9.477 -22.422 16.234 1 96.75 63 LYS A N 1
ATOM 504 C CA . LYS A 1 63 ? -8.969 -23.734 16.578 1 96.75 63 LYS A CA 1
ATOM 505 C C . LYS A 1 63 ? -7.801 -24.141 15.688 1 96.75 63 LYS A C 1
ATOM 507 O O . LYS A 1 63 ? -7.078 -25.078 15.984 1 96.75 63 LYS A O 1
ATOM 512 N N . ASP A 1 64 ? -7.609 -23.391 14.656 1 97.62 64 ASP A N 1
ATOM 513 C CA . ASP A 1 64 ? -6.57 -23.719 13.688 1 97.62 64 ASP A CA 1
ATOM 514 C C . ASP A 1 64 ? -5.207 -23.219 14.148 1 97.62 64 ASP A C 1
ATOM 516 O O . ASP A 1 64 ? -5.023 -22.016 14.352 1 97.62 64 ASP A O 1
ATOM 520 N N . GLU A 1 65 ? -4.242 -24.125 14.227 1 97.75 65 GLU A N 1
ATOM 521 C CA . GLU A 1 65 ? -2.904 -23.781 14.703 1 97.75 65 GLU A CA 1
ATOM 522 C C . GLU A 1 65 ? -2.189 -22.859 13.727 1 97.75 65 GLU A C 1
ATOM 524 O O . GLU A 1 65 ? -1.45 -21.953 14.141 1 97.75 65 GLU A O 1
ATOM 529 N N . VAL A 1 66 ? -2.416 -23.031 12.492 1 97.94 66 VAL A N 1
ATOM 530 C CA . VAL A 1 66 ? -1.745 -22.219 11.484 1 97.94 66 VAL A CA 1
ATOM 531 C C . VAL A 1 66 ? -2.254 -20.781 11.555 1 97.94 66 VAL A C 1
ATOM 533 O O . VAL A 1 66 ? -1.485 -19.844 11.383 1 97.94 66 VAL A O 1
ATOM 536 N N . PHE A 1 67 ? -3.572 -20.656 11.844 1 98.38 67 PHE A N 1
ATOM 537 C CA . PHE A 1 67 ? -4.105 -19.312 11.984 1 98.38 67 PHE A CA 1
ATOM 538 C C . PHE A 1 67 ? -3.486 -18.609 13.188 1 98.38 67 PHE A C 1
ATOM 540 O O . PHE A 1 67 ? -3.162 -17.422 13.117 1 98.38 67 PHE A O 1
ATOM 547 N N . ARG A 1 68 ? -3.291 -19.297 14.227 1 97.94 68 ARG A N 1
ATOM 548 C CA . ARG A 1 68 ? -2.672 -18.703 15.414 1 97.94 68 ARG A CA 1
ATOM 549 C C . ARG A 1 68 ? -1.241 -18.266 15.125 1 97.94 68 ARG A C 1
ATOM 551 O O . ARG A 1 68 ? -0.817 -17.203 15.555 1 97.94 68 ARG A O 1
ATOM 558 N N . ILE A 1 69 ? -0.536 -19.062 14.367 1 98.19 69 ILE A N 1
ATOM 559 C CA . ILE A 1 69 ? 0.824 -18.703 13.969 1 98.19 69 ILE A CA 1
ATOM 560 C C . ILE A 1 69 ? 0.806 -17.438 13.117 1 98.19 69 ILE A C 1
ATOM 562 O O . ILE A 1 69 ? 1.594 -16.516 13.352 1 98.19 69 ILE A O 1
ATOM 566 N N . ALA A 1 70 ? -0.136 -17.359 12.188 1 98.56 70 ALA A N 1
ATOM 567 C CA . ALA A 1 70 ? -0.265 -16.203 11.305 1 98.56 70 ALA A CA 1
ATOM 568 C C . ALA A 1 70 ? -0.569 -14.938 12.102 1 98.56 70 ALA A C 1
ATOM 570 O O . ALA A 1 70 ? 0.046 -13.891 11.875 1 98.56 70 ALA A O 1
ATOM 571 N N . LEU A 1 71 ? -1.48 -15.07 13.062 1 98.31 71 LEU A N 1
ATOM 572 C CA . LEU A 1 71 ? -1.853 -13.953 13.922 1 98.31 71 LEU A CA 1
ATOM 573 C C . LEU A 1 71 ? -0.657 -13.469 14.734 1 98.31 71 LEU A C 1
ATOM 575 O O . LEU A 1 71 ? -0.413 -12.266 14.828 1 98.31 71 LEU A O 1
ATOM 579 N N . LEU A 1 72 ? 0.053 -14.344 15.258 1 98.25 72 LEU A N 1
ATOM 580 C CA . LEU A 1 72 ? 1.215 -14 16.062 1 98.25 72 LEU A CA 1
ATOM 581 C C . LEU A 1 72 ? 2.307 -13.367 15.211 1 98.25 72 LEU A C 1
ATOM 583 O O . LEU A 1 72 ? 3.008 -12.461 15.664 1 98.25 72 LEU A O 1
ATOM 587 N N . ASN A 1 73 ? 2.471 -13.883 14.023 1 98.69 73 ASN A N 1
ATOM 588 C CA . ASN A 1 73 ? 3.436 -13.273 13.117 1 98.69 73 ASN A CA 1
ATOM 589 C C . ASN A 1 73 ? 3.057 -11.828 12.789 1 98.69 73 ASN A C 1
ATOM 591 O O . ASN A 1 73 ? 3.924 -10.953 12.719 1 98.69 73 ASN A O 1
ATOM 595 N N . ASN A 1 74 ? 1.755 -11.586 12.594 1 98.69 74 ASN A N 1
ATOM 596 C CA . ASN A 1 74 ? 1.306 -10.219 12.375 1 98.69 74 ASN A CA 1
ATOM 597 C C . ASN A 1 74 ? 1.606 -9.328 13.57 1 98.69 74 ASN A C 1
ATOM 599 O O . ASN A 1 74 ? 2.059 -8.188 13.406 1 98.69 74 ASN A O 1
ATOM 603 N N . ILE A 1 75 ? 1.369 -9.828 14.727 1 98.5 75 ILE A N 1
ATOM 604 C CA . ILE A 1 75 ? 1.626 -9.07 15.945 1 98.5 75 ILE A CA 1
ATOM 605 C C . ILE A 1 75 ? 3.123 -8.805 16.078 1 98.5 75 ILE A C 1
ATOM 607 O O . ILE A 1 75 ? 3.531 -7.695 16.438 1 98.5 75 ILE A O 1
ATOM 611 N N . ARG A 1 76 ? 3.887 -9.789 15.758 1 98.44 76 ARG A N 1
ATOM 612 C CA . ARG A 1 76 ? 5.34 -9.633 15.805 1 98.44 76 ARG A CA 1
ATOM 613 C C . ARG A 1 76 ? 5.805 -8.555 14.836 1 98.44 76 ARG A C 1
ATOM 615 O O . ARG A 1 76 ? 6.664 -7.738 15.18 1 98.44 76 ARG A O 1
ATOM 622 N N . VAL A 1 77 ? 5.262 -8.531 13.664 1 98.56 77 VAL A N 1
ATOM 623 C CA . VAL A 1 77 ? 5.617 -7.508 12.68 1 98.56 77 VAL A CA 1
ATOM 624 C C . VAL A 1 77 ? 5.219 -6.129 13.211 1 98.56 77 VAL A C 1
ATOM 626 O O . VAL A 1 77 ? 5.977 -5.164 13.07 1 98.56 77 VAL A O 1
ATOM 629 N N . ILE A 1 78 ? 4.051 -6.062 13.82 1 98.56 78 ILE A N 1
ATOM 630 C CA . ILE A 1 78 ? 3.588 -4.797 14.383 1 98.56 78 ILE A CA 1
ATOM 631 C C . ILE A 1 78 ? 4.586 -4.297 15.422 1 98.56 78 ILE A C 1
ATOM 633 O O . ILE A 1 78 ? 5.059 -3.162 15.344 1 98.56 78 ILE A O 1
ATOM 637 N N . ILE A 1 79 ? 4.941 -5.113 16.312 1 98.5 79 ILE A N 1
ATOM 638 C CA . ILE A 1 79 ? 5.809 -4.734 17.422 1 98.5 79 ILE A CA 1
ATOM 639 C C . ILE A 1 79 ? 7.184 -4.336 16.891 1 98.5 79 ILE A C 1
ATOM 641 O O . ILE A 1 79 ? 7.715 -3.281 17.25 1 98.5 79 ILE A O 1
ATOM 645 N N . LEU A 1 80 ? 7.703 -5.121 16.031 1 97.94 80 LEU A N 1
ATOM 646 C CA . LEU A 1 80 ? 9.039 -4.852 15.508 1 97.94 80 LEU A CA 1
ATOM 647 C C . LEU A 1 80 ? 9.031 -3.59 14.648 1 97.94 80 LEU A C 1
ATOM 649 O O . LEU A 1 80 ? 10.016 -2.848 14.625 1 97.94 80 LEU A O 1
ATOM 653 N N . SER A 1 81 ? 7.961 -3.381 13.906 1 97.88 81 SER A N 1
ATOM 654 C CA . SER A 1 81 ? 7.863 -2.152 13.125 1 97.88 81 SER A CA 1
ATOM 655 C C . SER A 1 81 ? 7.812 -0.925 14.031 1 97.88 81 SER A C 1
ATOM 657 O O . SER A 1 81 ? 8.469 0.082 13.758 1 97.88 81 SER A O 1
ATOM 659 N N . LEU A 1 82 ? 7.078 -1.029 15.125 1 98.12 82 LEU A N 1
ATOM 660 C CA . LEU A 1 82 ? 6.938 0.093 16.047 1 98.12 82 LEU A CA 1
ATOM 661 C C . LEU A 1 82 ? 8.242 0.365 16.781 1 98.12 82 LEU A C 1
ATOM 663 O O . LEU A 1 82 ? 8.586 1.52 17.047 1 98.12 82 LEU A O 1
ATOM 667 N N . VAL A 1 83 ? 9.008 -0.663 17.016 1 97.31 83 VAL A N 1
ATOM 668 C CA . VAL A 1 83 ? 10.18 -0.532 17.875 1 97.31 83 VAL A CA 1
ATOM 669 C C . VAL A 1 83 ? 11.43 -0.311 17.031 1 97.31 83 VAL A C 1
ATOM 671 O O . VAL A 1 83 ? 12.398 0.295 17.484 1 97.31 83 VAL A O 1
ATOM 674 N N . ILE A 1 84 ? 11.43 -0.778 15.836 1 96.19 84 ILE A N 1
ATOM 675 C CA . ILE A 1 84 ? 12.633 -0.717 15.023 1 96.19 84 ILE A CA 1
ATOM 676 C C . ILE A 1 84 ? 12.414 0.226 13.844 1 96.19 84 ILE A C 1
ATOM 678 O O . ILE A 1 84 ? 13.094 1.248 13.719 1 96.19 84 ILE A O 1
ATOM 682 N N . GLN A 1 85 ? 11.422 -0.052 13.039 1 95.75 85 GLN A N 1
ATOM 683 C CA . GLN A 1 85 ? 11.211 0.673 11.797 1 95.75 85 GLN A CA 1
ATOM 684 C C . GLN A 1 85 ? 10.891 2.143 12.055 1 95.75 85 GLN A C 1
ATOM 686 O O . GLN A 1 85 ? 11.484 3.031 11.445 1 95.75 85 GLN A O 1
ATOM 691 N N . LEU A 1 86 ? 9.945 2.41 12.984 1 97.62 86 LEU A N 1
ATOM 692 C CA . LEU A 1 86 ? 9.508 3.781 13.211 1 97.62 86 LEU A CA 1
ATOM 693 C C . LEU A 1 86 ? 10.609 4.602 13.875 1 97.62 86 LEU A C 1
ATOM 695 O O . LEU A 1 86 ? 10.883 5.73 13.469 1 97.62 86 LEU A O 1
ATOM 699 N N . PRO A 1 87 ? 11.297 4.062 14.875 1 95.94 87 PRO A N 1
ATOM 700 C CA . PRO A 1 87 ? 12.422 4.82 15.43 1 95.94 87 PRO A CA 1
ATOM 701 C C . PRO A 1 87 ? 13.531 5.066 14.414 1 95.94 87 PRO A C 1
ATOM 703 O O . PRO A 1 87 ? 14.125 6.148 14.391 1 95.94 87 PRO A O 1
ATOM 706 N N . LEU A 1 88 ? 13.805 4.113 13.602 1 91.88 88 LEU A N 1
ATOM 707 C CA . LEU A 1 88 ? 14.805 4.293 12.547 1 91.88 88 LEU A CA 1
ATOM 708 C C . LEU A 1 88 ? 14.391 5.414 11.602 1 91.88 88 LEU A C 1
ATOM 710 O O . LEU A 1 88 ? 15.211 6.266 11.25 1 91.88 88 LEU A O 1
ATOM 714 N N . ALA A 1 89 ? 13.141 5.387 11.188 1 94.75 89 ALA A N 1
ATOM 715 C CA . ALA A 1 89 ? 12.617 6.43 10.305 1 94.75 89 ALA A CA 1
ATOM 716 C C . ALA A 1 89 ? 12.703 7.801 10.969 1 94.75 89 ALA A C 1
ATOM 718 O O . ALA A 1 89 ? 13.008 8.797 10.305 1 94.75 89 ALA A O 1
ATOM 719 N N . LEU A 1 90 ? 12.43 7.848 12.266 1 94.44 90 LEU A N 1
ATOM 720 C CA . LEU A 1 90 ? 12.469 9.102 13.008 1 94.44 90 LEU A CA 1
ATOM 721 C C . LEU A 1 90 ? 13.891 9.656 13.07 1 94.44 90 LEU A C 1
ATOM 723 O O . LEU A 1 90 ? 14.109 10.852 12.844 1 94.44 90 LEU A O 1
ATOM 727 N N . VAL A 1 91 ? 14.82 8.781 13.367 1 90.38 91 VAL A N 1
ATOM 728 C CA . VAL A 1 91 ? 16.219 9.188 13.422 1 90.38 91 VAL A CA 1
ATOM 729 C C . VAL A 1 91 ? 16.656 9.734 12.07 1 90.38 91 VAL A C 1
ATOM 731 O O . VAL A 1 91 ? 17.297 10.789 12 1 90.38 91 VAL A O 1
ATOM 734 N N . LEU A 1 92 ? 16.266 9.094 11.031 1 89.38 92 LEU A N 1
ATOM 735 C CA . LEU A 1 92 ? 16.641 9.539 9.688 1 89.38 92 LEU A CA 1
ATOM 736 C C . LEU A 1 92 ? 15.969 10.859 9.344 1 89.38 92 LEU A C 1
ATOM 738 O O . LEU A 1 92 ? 16.562 11.695 8.656 1 89.38 92 LEU A O 1
ATOM 742 N N . ALA A 1 93 ? 14.75 10.984 9.805 1 92.31 93 ALA A N 1
ATOM 743 C CA . ALA A 1 93 ? 14.055 12.25 9.57 1 92.31 93 ALA A CA 1
ATOM 744 C C . ALA A 1 93 ? 14.789 13.414 10.219 1 92.31 93 ALA A C 1
ATOM 746 O O . ALA A 1 93 ? 14.969 14.469 9.602 1 92.31 93 ALA A O 1
ATOM 747 N N . PHE A 1 94 ? 15.266 13.242 11.453 1 89.19 94 PHE A N 1
ATOM 748 C CA . PHE A 1 94 ? 16 14.281 12.148 1 89.19 94 PHE A CA 1
ATOM 749 C C . PHE A 1 94 ? 17.312 14.586 11.438 1 89.19 94 PHE A C 1
ATOM 751 O O . PHE A 1 94 ? 17.703 15.75 11.305 1 89.19 94 PHE A O 1
ATOM 758 N N . LEU A 1 95 ? 17.953 13.547 10.977 1 86.31 95 LEU A N 1
ATOM 759 C CA . LEU A 1 95 ? 19.25 13.711 10.32 1 86.31 95 LEU A CA 1
ATOM 760 C C . LEU A 1 95 ? 19.094 14.445 8.992 1 86.31 95 LEU A C 1
ATOM 762 O O . LEU A 1 95 ? 19.828 15.391 8.711 1 86.31 95 LEU A O 1
ATOM 766 N N . VAL A 1 96 ? 18.141 14.039 8.234 1 85.88 96 VAL A N 1
ATOM 767 C CA . VAL A 1 96 ? 17.953 14.617 6.906 1 85.88 96 VAL A CA 1
ATOM 768 C C . VAL A 1 96 ? 17.453 16.047 7.035 1 85.88 96 VAL A C 1
ATOM 770 O O . VAL A 1 96 ? 17.906 16.938 6.312 1 85.88 96 VAL A O 1
ATOM 773 N N . GLU A 1 97 ? 16.531 16.25 7.973 1 84.12 97 GLU A N 1
ATOM 774 C CA . GLU A 1 97 ? 15.984 17.594 8.18 1 84.12 97 GLU A CA 1
ATOM 775 C C . GLU A 1 97 ? 17.047 18.547 8.695 1 84.12 97 GLU A C 1
ATOM 777 O O . GLU A 1 97 ? 16.969 19.75 8.469 1 84.12 97 GLU A O 1
ATOM 782 N N . GLY A 1 98 ? 18.016 18.047 9.391 1 82.25 98 GLY A N 1
ATOM 783 C CA . GLY A 1 98 ? 19.078 18.875 9.945 1 82.25 98 GLY A CA 1
ATOM 784 C C . GLY A 1 98 ? 20.172 19.219 8.938 1 82.25 98 GLY A C 1
ATOM 785 O O . GLY A 1 98 ? 21.031 20.047 9.203 1 82.25 98 GLY A O 1
ATOM 786 N N . LEU A 1 99 ? 20.078 18.609 7.734 1 82.81 99 LEU A N 1
ATOM 787 C CA . LEU A 1 99 ? 21.094 18.859 6.715 1 82.81 99 LEU A CA 1
ATOM 788 C C . LEU A 1 99 ? 20.906 20.25 6.098 1 82.81 99 LEU A C 1
ATOM 790 O O . LEU A 1 99 ? 19.766 20.688 5.902 1 82.81 99 LEU A O 1
ATOM 794 N N . GLU A 1 100 ? 22.016 20.922 5.895 1 79.5 100 GLU A N 1
ATOM 795 C CA . GLU A 1 100 ? 21.953 22.234 5.266 1 79.5 100 GLU A CA 1
ATOM 796 C C . GLU A 1 100 ? 21.812 22.109 3.752 1 79.5 100 GLU A C 1
ATOM 798 O O . GLU A 1 100 ? 21.156 22.953 3.121 1 79.5 100 GLU A O 1
ATOM 803 N N . ARG A 1 101 ? 22.484 21.109 3.205 1 85.06 101 ARG A N 1
ATOM 804 C CA . ARG A 1 101 ? 22.438 20.875 1.768 1 85.06 101 ARG A CA 1
ATOM 805 C C . ARG A 1 101 ? 22.141 19.406 1.467 1 85.06 101 ARG A C 1
ATOM 807 O O . ARG A 1 101 ? 22.375 18.547 2.312 1 85.06 101 ARG A O 1
ATOM 814 N N . GLY A 1 102 ? 21.516 19.078 0.317 1 86.19 102 GLY A N 1
ATOM 815 C CA . GLY A 1 102 ? 21.328 17.703 -0.152 1 86.19 102 GLY A CA 1
ATOM 816 C C . GLY A 1 102 ? 20.078 17.062 0.396 1 86.19 102 GLY A C 1
ATOM 817 O O . GLY A 1 102 ? 19.938 15.836 0.365 1 86.19 102 GLY A O 1
ATOM 818 N N . LYS A 1 103 ? 19.156 17.797 0.977 1 84.06 103 LYS A N 1
ATOM 819 C CA . LYS A 1 103 ? 17.938 17.266 1.579 1 84.06 103 LYS A CA 1
ATOM 820 C C . LYS A 1 103 ? 17.109 16.5 0.553 1 84.06 103 LYS A C 1
ATOM 822 O O . LYS A 1 103 ? 16.672 15.383 0.808 1 84.06 103 LYS A O 1
ATOM 827 N N . ILE A 1 104 ? 17.031 17.047 -0.621 1 83.88 104 ILE A N 1
ATOM 828 C CA . ILE A 1 104 ? 16.234 16.438 -1.675 1 83.88 104 ILE A CA 1
ATOM 829 C C . ILE A 1 104 ? 16.859 15.102 -2.09 1 83.88 104 ILE A C 1
ATOM 831 O O . ILE A 1 104 ? 16.141 14.117 -2.303 1 83.88 104 ILE A O 1
ATOM 835 N N . LEU A 1 105 ? 18.156 15.125 -2.135 1 85.19 105 LEU A N 1
ATOM 836 C CA . LEU A 1 105 ? 18.859 13.914 -2.545 1 85.19 105 LEU A CA 1
ATOM 837 C C . LEU A 1 105 ? 18.641 12.789 -1.544 1 85.19 105 LEU A C 1
ATOM 839 O O . LEU A 1 105 ? 18.312 11.672 -1.931 1 85.19 105 LEU A O 1
ATOM 843 N N . PHE A 1 106 ? 18.766 13.086 -0.278 1 86 106 PHE A N 1
ATOM 844 C CA . PHE A 1 106 ? 18.656 12.039 0.729 1 86 106 PHE A CA 1
ATOM 845 C C . PHE A 1 106 ? 17.203 11.609 0.902 1 86 106 PHE A C 1
ATOM 847 O O . PHE A 1 106 ? 16.922 10.43 1.118 1 86 106 PHE A O 1
ATOM 854 N N . ARG A 1 107 ? 16.281 12.523 0.784 1 85.69 107 ARG A N 1
ATOM 855 C CA . ARG A 1 107 ? 14.867 12.164 0.827 1 85.69 107 ARG A CA 1
ATOM 856 C C . ARG A 1 107 ? 14.508 11.211 -0.308 1 85.69 107 ARG A C 1
ATOM 858 O O . ARG A 1 107 ? 13.805 10.219 -0.095 1 85.69 107 ARG A O 1
ATOM 865 N N . THR A 1 108 ? 15.062 11.547 -1.436 1 86.06 108 THR A N 1
ATOM 866 C CA . THR A 1 108 ? 14.758 10.734 -2.611 1 86.06 108 THR A CA 1
ATOM 867 C C . THR A 1 108 ? 15.391 9.352 -2.49 1 86.06 108 THR A C 1
ATOM 869 O O . THR A 1 108 ? 14.742 8.344 -2.775 1 86.06 108 THR A O 1
ATOM 872 N N . ILE A 1 109 ? 16.594 9.32 -2.035 1 88.69 109 ILE A N 1
ATOM 873 C CA . ILE A 1 109 ? 17.312 8.062 -1.908 1 88.69 109 ILE A CA 1
ATOM 874 C C . ILE A 1 109 ? 16.578 7.145 -0.925 1 88.69 109 ILE A C 1
ATOM 876 O O . ILE A 1 109 ? 16.344 5.973 -1.224 1 88.69 109 ILE A O 1
ATOM 880 N N . PHE A 1 110 ? 16.203 7.695 0.187 1 89.19 110 PHE A N 1
ATOM 881 C CA . PHE A 1 110 ? 15.609 6.871 1.229 1 89.19 110 PHE A CA 1
ATOM 882 C C . PHE A 1 110 ? 14.18 6.492 0.865 1 89.19 110 PHE A C 1
ATOM 884 O O . PHE A 1 110 ? 13.633 5.523 1.399 1 89.19 110 PHE A O 1
ATOM 891 N N . PHE A 1 111 ? 13.68 7.207 -0.071 1 89 111 PHE A N 1
ATOM 892 C CA . PHE A 1 111 ? 12.312 6.934 -0.492 1 89 111 PHE A CA 1
ATOM 893 C C . PHE A 1 111 ? 12.289 5.922 -1.633 1 89 111 PHE A C 1
ATOM 895 O O . PHE A 1 111 ? 11.234 5.375 -1.961 1 89 111 PHE A O 1
ATOM 902 N N . LEU A 1 112 ? 13.375 5.535 -2.197 1 91.62 112 LEU A N 1
ATOM 903 C CA . LEU A 1 112 ? 13.492 4.707 -3.393 1 91.62 112 LEU A CA 1
ATOM 904 C C . LEU A 1 112 ? 12.852 3.342 -3.168 1 91.62 112 LEU A C 1
ATOM 906 O O . LEU A 1 112 ? 12.117 2.846 -4.031 1 91.62 112 LEU A O 1
ATOM 910 N N . PRO A 1 113 ? 13.125 2.691 -1.995 1 93.94 113 PRO A N 1
ATOM 911 C CA . PRO A 1 113 ? 12.516 1.376 -1.794 1 93.94 113 PRO A CA 1
ATOM 912 C C . PRO A 1 113 ? 10.984 1.414 -1.867 1 93.94 113 PRO A C 1
ATOM 914 O O . PRO A 1 113 ? 10.367 0.486 -2.393 1 93.94 113 PRO A O 1
ATOM 917 N N . TYR A 1 114 ? 10.445 2.469 -1.406 1 94 114 TYR A N 1
ATOM 918 C CA . TYR A 1 114 ? 8.992 2.58 -1.344 1 94 114 TYR A CA 1
ATOM 919 C C . TYR A 1 114 ? 8.391 2.594 -2.74 1 94 114 TYR A C 1
ATOM 921 O O . TYR A 1 114 ? 7.266 2.119 -2.941 1 94 114 TYR A O 1
ATOM 929 N N . ILE A 1 115 ? 9.062 3.055 -3.699 1 92.19 115 ILE A N 1
ATOM 930 C CA . ILE A 1 115 ? 8.492 3.213 -5.031 1 92.19 115 ILE A CA 1
ATOM 931 C C . ILE A 1 115 ? 8.617 1.903 -5.809 1 92.19 115 ILE A C 1
ATOM 933 O O . ILE A 1 115 ? 8.195 1.815 -6.961 1 92.19 115 ILE A O 1
ATOM 937 N N . ILE A 1 116 ? 9.234 0.922 -5.227 1 92.88 116 ILE A N 1
ATOM 938 C CA . ILE A 1 116 ? 9.273 -0.425 -5.785 1 92.88 116 ILE A CA 1
ATOM 939 C C . ILE A 1 116 ? 8.062 -1.218 -5.301 1 92.88 116 ILE A C 1
ATOM 941 O O . ILE A 1 116 ? 7.715 -1.173 -4.117 1 92.88 116 ILE A O 1
ATOM 945 N N . SER A 1 117 ? 7.383 -1.872 -6.258 1 93 117 SER A N 1
ATOM 946 C CA . SER A 1 117 ? 6.219 -2.648 -5.84 1 93 117 SER A CA 1
ATOM 947 C C . SER A 1 117 ? 6.613 -3.752 -4.863 1 93 117 SER A C 1
ATOM 949 O O . SER A 1 117 ? 7.762 -4.203 -4.859 1 93 117 SER A O 1
ATOM 951 N N . GLU A 1 118 ? 5.68 -4.125 -4.051 1 93.69 118 GLU A N 1
ATOM 952 C CA . GLU A 1 118 ? 5.941 -5.141 -3.035 1 93.69 118 GLU A CA 1
ATOM 953 C C . GLU A 1 118 ? 6.336 -6.469 -3.672 1 93.69 118 GLU A C 1
ATOM 955 O O . GLU A 1 118 ? 7.246 -7.145 -3.193 1 93.69 118 GLU A O 1
ATOM 960 N N . VAL A 1 119 ? 5.684 -6.801 -4.754 1 92.44 119 VAL A N 1
ATOM 961 C CA . VAL A 1 119 ? 5.949 -8.078 -5.402 1 92.44 119 VAL A CA 1
ATOM 962 C C . VAL A 1 119 ? 7.348 -8.062 -6.02 1 92.44 119 VAL A C 1
ATOM 964 O O . VAL A 1 119 ? 8.102 -9.031 -5.891 1 92.44 119 VAL A O 1
ATOM 967 N N . ILE A 1 120 ? 7.715 -6.953 -6.648 1 92.62 120 ILE A N 1
ATOM 968 C CA . ILE A 1 120 ? 9.031 -6.812 -7.266 1 92.62 120 ILE A CA 1
ATOM 969 C C . ILE A 1 120 ? 10.109 -6.863 -6.191 1 92.62 120 ILE A C 1
ATOM 971 O O . ILE A 1 120 ? 11.109 -7.574 -6.332 1 92.62 120 ILE A O 1
ATOM 975 N N . ALA A 1 121 ? 9.852 -6.141 -5.133 1 94.75 121 ALA A N 1
ATOM 976 C CA . ALA A 1 121 ? 10.797 -6.148 -4.02 1 94.75 121 ALA A CA 1
ATOM 977 C C . ALA A 1 121 ? 10.984 -7.559 -3.471 1 94.75 121 ALA A C 1
ATOM 979 O O . ALA A 1 121 ? 12.117 -8.008 -3.266 1 94.75 121 ALA A O 1
ATOM 980 N N . GLY A 1 122 ? 9.891 -8.258 -3.312 1 95.38 122 GLY A N 1
ATOM 981 C CA . GLY A 1 122 ? 9.969 -9.609 -2.787 1 95.38 122 GLY A CA 1
ATOM 982 C C . GLY A 1 122 ? 10.781 -10.547 -3.662 1 95.38 122 GLY A C 1
ATOM 983 O O . GLY A 1 122 ? 11.617 -11.305 -3.162 1 95.38 122 GLY A O 1
ATOM 984 N N . VAL A 1 123 ? 10.586 -10.477 -4.902 1 92.94 123 VAL A N 1
ATOM 985 C CA . VAL A 1 123 ? 11.266 -11.367 -5.832 1 92.94 123 VAL A CA 1
ATOM 986 C C . VAL A 1 123 ? 12.758 -11.039 -5.863 1 92.94 123 VAL A C 1
ATOM 988 O O . VAL A 1 123 ? 13.594 -11.93 -5.723 1 92.94 123 VAL A O 1
ATOM 991 N N . ILE A 1 124 ? 13.078 -9.773 -5.988 1 92.12 124 ILE A N 1
ATOM 992 C CA . ILE A 1 124 ? 14.484 -9.375 -6.09 1 92.12 124 ILE A CA 1
ATOM 993 C C . ILE A 1 124 ? 15.227 -9.758 -4.812 1 92.12 124 ILE A C 1
ATOM 995 O O . ILE A 1 124 ? 16.328 -10.312 -4.867 1 92.12 124 ILE A O 1
ATOM 999 N N . TRP A 1 125 ? 14.609 -9.555 -3.68 1 95.06 125 TRP A N 1
ATOM 1000 C CA . TRP A 1 125 ? 15.258 -9.891 -2.412 1 95.06 125 TRP A CA 1
ATOM 1001 C C . TRP A 1 125 ? 15.383 -11.398 -2.244 1 95.06 125 TRP A C 1
ATOM 1003 O O . TRP A 1 125 ? 16.297 -11.883 -1.565 1 95.06 125 TRP A O 1
ATOM 1013 N N . SER A 1 126 ? 14.438 -12.148 -2.828 1 94.56 126 SER A N 1
ATOM 1014 C CA . SER A 1 126 ? 14.578 -13.602 -2.795 1 94.56 126 SER A CA 1
ATOM 1015 C C . SER A 1 126 ? 15.859 -14.047 -3.482 1 94.56 126 SER A C 1
ATOM 1017 O O . SER A 1 126 ? 16.516 -14.992 -3.035 1 94.56 126 SER A O 1
ATOM 1019 N N . PHE A 1 127 ? 16.234 -13.32 -4.496 1 89.62 127 PHE A N 1
ATOM 1020 C CA . PHE A 1 127 ? 17.453 -13.664 -5.199 1 89.62 127 PHE A CA 1
ATOM 1021 C C . PHE A 1 127 ? 18.672 -13.156 -4.43 1 89.62 127 PHE A C 1
ATOM 1023 O O . PHE A 1 127 ? 19.734 -13.797 -4.434 1 89.62 127 PHE A O 1
ATOM 1030 N N . ILE A 1 128 ? 18.469 -12.078 -3.789 1 90.31 128 ILE A N 1
ATOM 1031 C CA . ILE A 1 128 ? 19.547 -11.539 -2.963 1 90.31 128 ILE A CA 1
ATOM 1032 C C . ILE A 1 128 ? 19.859 -12.5 -1.821 1 90.31 128 ILE A C 1
ATOM 1034 O O . ILE A 1 128 ? 21.016 -12.688 -1.453 1 90.31 128 ILE A O 1
ATOM 1038 N N . TYR A 1 129 ? 18.859 -13.188 -1.319 1 92.94 129 TYR A N 1
ATOM 1039 C CA . TYR A 1 129 ? 18.984 -14.07 -0.168 1 92.94 129 TYR A CA 1
ATOM 1040 C C . TYR A 1 129 ? 19.406 -15.469 -0.603 1 92.94 129 TYR A C 1
ATOM 1042 O O . TYR A 1 129 ? 19.531 -16.375 0.229 1 92.94 129 TYR A O 1
ATOM 1050 N N . ASN A 1 130 ? 19.562 -15.688 -1.86 1 90.81 130 ASN A N 1
ATOM 1051 C CA . ASN A 1 130 ? 19.891 -17.031 -2.33 1 90.81 130 ASN A CA 1
ATOM 1052 C C . ASN A 1 130 ? 21.125 -17.578 -1.619 1 90.81 130 ASN A C 1
ATOM 1054 O O . ASN A 1 130 ? 22.156 -16.906 -1.522 1 90.81 130 ASN A O 1
ATOM 1058 N N . PRO A 1 131 ? 21.078 -18.766 -1.175 1 88.56 131 PRO A N 1
ATOM 1059 C CA . PRO A 1 131 ? 22.172 -19.312 -0.372 1 88.56 131 PRO A CA 1
ATOM 1060 C C . PRO A 1 131 ? 23.391 -19.688 -1.215 1 88.56 131 PRO A C 1
ATOM 1062 O O . PRO A 1 131 ? 24.484 -19.891 -0.676 1 88.56 131 PRO A O 1
ATOM 1065 N N . GLN A 1 132 ? 23.234 -19.781 -2.465 1 84.19 132 GLN A N 1
ATOM 1066 C CA . GLN A 1 132 ? 24.328 -20.234 -3.311 1 84.19 132 GLN A CA 1
ATOM 1067 C C . GLN A 1 132 ? 25.062 -19.047 -3.943 1 84.19 132 GLN A C 1
ATOM 1069 O O . GLN A 1 132 ? 26.281 -19.078 -4.094 1 84.19 132 GLN A O 1
ATOM 1074 N N . TYR A 1 133 ? 24.344 -18 -4.258 1 82.81 133 TYR A N 1
ATOM 1075 C CA . TYR A 1 133 ? 25.016 -16.938 -5 1 82.81 133 TYR A CA 1
ATOM 1076 C C . TYR A 1 133 ? 24.562 -15.562 -4.512 1 82.81 133 TYR A C 1
ATOM 1078 O O . TYR A 1 133 ? 25 -14.539 -5.051 1 82.81 133 TYR A O 1
ATOM 1086 N N .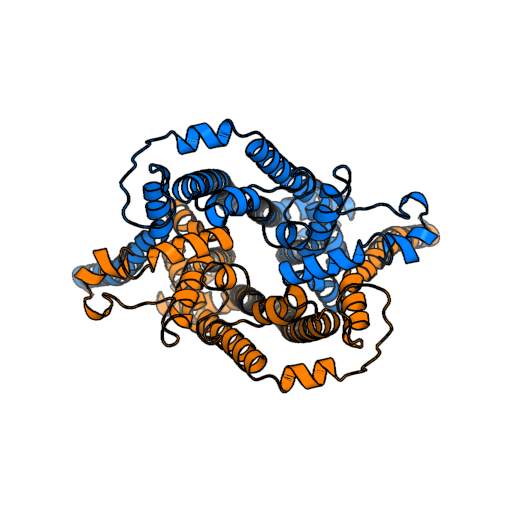 GLY A 1 134 ? 23.734 -15.578 -3.48 1 85.88 134 GLY A N 1
ATOM 1087 C CA . GLY A 1 134 ? 23.219 -14.312 -2.992 1 85.88 134 GLY A CA 1
ATOM 1088 C C . GLY A 1 134 ? 24.266 -13.469 -2.283 1 85.88 134 GLY A C 1
ATOM 1089 O O . GLY A 1 134 ? 25.391 -13.93 -2.055 1 85.88 134 GLY A O 1
ATOM 1090 N N . LEU A 1 135 ? 23.859 -12.273 -1.977 1 83.94 135 LEU A N 1
ATOM 1091 C CA . LEU A 1 135 ? 24.781 -11.289 -1.414 1 83.94 135 LEU A CA 1
ATOM 1092 C C . LEU A 1 135 ? 25.312 -11.75 -0.061 1 83.94 135 LEU A C 1
ATOM 1094 O O . LEU A 1 135 ? 26.5 -11.594 0.228 1 83.94 135 LEU A O 1
ATOM 1098 N N . PRO A 1 136 ? 24.438 -12.289 0.786 1 81.94 136 PRO A N 1
ATOM 1099 C CA . PRO A 1 136 ? 24.969 -12.758 2.07 1 81.94 136 PRO A CA 1
ATOM 1100 C C . PRO A 1 136 ? 26 -13.867 1.913 1 81.94 136 PRO A C 1
ATOM 1102 O O . PRO A 1 136 ? 26.906 -13.992 2.748 1 81.94 136 PRO A O 1
ATOM 1105 N N . HIS A 1 137 ? 25.859 -14.664 0.896 1 81.5 137 HIS A N 1
ATOM 1106 C CA . HIS A 1 137 ? 26.781 -15.758 0.653 1 81.5 137 HIS A CA 1
ATOM 1107 C C . HIS A 1 137 ? 28.078 -15.258 0.015 1 81.5 137 HIS A C 1
ATOM 1109 O O . HIS A 1 137 ? 29.156 -15.766 0.308 1 81.5 137 HIS A O 1
ATOM 1115 N N . THR A 1 138 ? 28.016 -14.289 -0.791 1 80.25 138 THR A N 1
ATOM 1116 C CA . THR A 1 138 ? 29.172 -13.844 -1.549 1 80.25 138 THR A CA 1
ATOM 1117 C C . THR A 1 138 ? 29.875 -12.68 -0.844 1 80.25 138 THR A C 1
ATOM 1119 O O . THR A 1 138 ? 30.75 -12.898 -0.004 1 80.25 138 THR A O 1
ATOM 1122 N N . PHE A 1 139 ? 29.312 -11.516 -0.939 1 77.56 139 PHE A N 1
ATOM 1123 C CA . PHE A 1 139 ? 29.984 -10.305 -0.482 1 77.56 139 PHE A CA 1
ATOM 1124 C C . PHE A 1 139 ? 29.969 -10.219 1.039 1 77.56 139 PHE A C 1
ATOM 1126 O O . PHE A 1 139 ? 31.016 -10.078 1.674 1 77.56 139 PHE A O 1
ATOM 1133 N N . LEU A 1 140 ? 28.891 -10.398 1.632 1 76.5 140 LEU A N 1
ATOM 1134 C CA . LEU A 1 140 ? 28.766 -10.219 3.074 1 76.5 140 LEU A CA 1
ATOM 1135 C C . LEU A 1 140 ? 29.328 -11.43 3.818 1 76.5 140 LEU A C 1
ATOM 1137 O O . LEU A 1 140 ? 29.859 -11.289 4.918 1 76.5 140 LEU A O 1
ATOM 1141 N N . GLY A 1 141 ? 29.188 -12.516 3.154 1 76.44 141 GLY A N 1
ATOM 1142 C CA . GLY A 1 141 ? 29.719 -13.734 3.75 1 76.44 141 GLY A CA 1
ATOM 1143 C C . GLY A 1 141 ? 31.219 -13.719 3.904 1 76.44 141 GLY A C 1
ATOM 1144 O O . GLY A 1 141 ? 31.766 -14.359 4.801 1 76.44 141 GLY A O 1
ATOM 1145 N N . GLU A 1 142 ? 31.797 -12.914 3.068 1 79.5 142 GLU A N 1
ATOM 1146 C CA . GLU A 1 142 ? 33.25 -12.789 3.18 1 79.5 142 GLU A CA 1
ATOM 1147 C C . GLU A 1 142 ? 33.625 -11.93 4.379 1 79.5 142 GLU A C 1
ATOM 1149 O O . GLU A 1 142 ? 34.656 -12.18 5.02 1 79.5 142 GLU A O 1
ATOM 1154 N N . ILE A 1 143 ? 32.812 -11.023 4.711 1 78.5 143 ILE A N 1
ATOM 1155 C CA . ILE A 1 143 ? 33.062 -10.133 5.836 1 78.5 143 ILE A CA 1
ATOM 1156 C C . ILE A 1 143 ? 32.531 -10.766 7.125 1 78.5 143 ILE A C 1
ATOM 1158 O O . ILE A 1 143 ? 33.188 -10.688 8.172 1 78.5 143 ILE A O 1
ATOM 1162 N N . PHE A 1 144 ? 31.328 -11.391 6.906 1 82.31 144 PHE A N 1
ATOM 1163 C CA . PHE A 1 144 ? 30.719 -12.062 8.047 1 82.31 144 PHE A CA 1
ATOM 1164 C C . PHE A 1 144 ? 30.5 -13.539 7.758 1 82.31 144 PHE A C 1
ATOM 1166 O O . PHE A 1 144 ? 29.422 -13.945 7.324 1 82.31 144 PHE A O 1
ATOM 1173 N N . PRO A 1 145 ? 31.422 -14.328 8.109 1 81.88 145 PRO A N 1
ATOM 1174 C CA . PRO A 1 145 ? 31.375 -15.75 7.762 1 81.88 145 PRO A CA 1
ATOM 1175 C C . PRO A 1 145 ? 30.188 -16.484 8.383 1 81.88 145 PRO A C 1
ATOM 1177 O O . PRO A 1 145 ? 29.719 -17.484 7.844 1 81.88 145 PRO A O 1
ATOM 1180 N N . ALA A 1 146 ? 29.719 -15.961 9.469 1 82.88 146 ALA A N 1
ATOM 1181 C CA . ALA A 1 146 ? 28.625 -16.609 10.18 1 82.88 146 ALA A CA 1
ATOM 1182 C C . ALA A 1 146 ? 27.359 -16.625 9.336 1 82.88 146 ALA A C 1
ATOM 1184 O O . ALA A 1 146 ? 26.469 -17.453 9.547 1 82.88 146 ALA A O 1
ATOM 1185 N N . ILE A 1 147 ? 27.344 -15.828 8.383 1 82.88 147 ILE A N 1
ATOM 1186 C CA . ILE A 1 147 ? 26.094 -15.742 7.625 1 82.88 147 ILE A CA 1
ATOM 1187 C C . ILE A 1 147 ? 26.25 -16.484 6.297 1 82.88 147 ILE A C 1
ATOM 1189 O O . ILE A 1 147 ? 25.281 -16.625 5.547 1 82.88 147 ILE A O 1
ATOM 1193 N N . LYS A 1 148 ? 27.438 -17 6.141 1 82.75 148 LYS A N 1
ATOM 1194 C CA . LYS A 1 148 ? 27.688 -17.719 4.887 1 82.75 148 LYS A CA 1
ATOM 1195 C C . LYS A 1 148 ? 26.922 -19.031 4.844 1 82.75 148 LYS A C 1
ATOM 1197 O O . LYS A 1 148 ? 26.953 -19.797 5.805 1 82.75 148 LYS A O 1
ATOM 1202 N N . GLY A 1 149 ? 26.141 -19.141 3.861 1 81.75 149 GLY A N 1
ATOM 1203 C CA . GLY A 1 149 ? 25.469 -20.406 3.627 1 81.75 149 GLY A CA 1
ATOM 1204 C C . GLY A 1 149 ? 24.125 -20.516 4.316 1 81.75 149 GLY A C 1
ATOM 1205 O O . GLY A 1 149 ? 23.406 -21.5 4.145 1 81.75 149 GLY A O 1
ATOM 1206 N N . ILE A 1 150 ? 23.844 -19.547 5.113 1 88.19 150 ILE A N 1
ATOM 1207 C CA . ILE A 1 150 ? 22.547 -19.562 5.773 1 88.19 150 ILE A CA 1
ATOM 1208 C C . ILE A 1 150 ? 21.438 -19.469 4.73 1 88.19 150 ILE A C 1
ATOM 1210 O O . ILE A 1 150 ? 21.5 -18.641 3.824 1 88.19 150 ILE A O 1
ATOM 1214 N N . ALA A 1 151 ? 20.5 -20.422 4.816 1 93.44 151 ALA A N 1
ATOM 1215 C CA . ALA A 1 151 ? 19.312 -20.359 3.973 1 93.44 151 ALA A CA 1
ATOM 1216 C C . ALA A 1 151 ? 18.25 -19.469 4.598 1 93.44 151 ALA A C 1
ATOM 1218 O O . ALA A 1 151 ? 17.25 -19.953 5.117 1 93.44 151 ALA A O 1
ATOM 1219 N N . PHE A 1 152 ? 18.344 -18.219 4.414 1 94.81 152 PHE A N 1
ATOM 1220 C CA . PHE A 1 152 ? 17.5 -17.25 5.082 1 94.81 152 PHE A CA 1
ATOM 1221 C C . PHE A 1 152 ? 16.031 -17.531 4.824 1 94.81 152 PHE A C 1
ATOM 1223 O O . PHE A 1 152 ? 15.203 -17.453 5.738 1 94.81 152 PHE A O 1
ATOM 1230 N N . LEU A 1 153 ? 15.688 -17.938 3.584 1 96.88 153 LEU A N 1
ATOM 1231 C CA . LEU A 1 153 ? 14.281 -18.141 3.244 1 96.88 153 LEU A CA 1
ATOM 1232 C C . LEU A 1 153 ? 13.891 -19.609 3.365 1 96.88 153 LEU A C 1
ATOM 1234 O O . LEU A 1 153 ? 12.711 -19.953 3.287 1 96.88 153 LEU A O 1
ATOM 1238 N N . GLY A 1 154 ? 14.906 -20.469 3.609 1 96.25 154 GLY A N 1
ATOM 1239 C CA . GLY A 1 154 ? 14.641 -21.891 3.693 1 96.25 154 GLY A CA 1
ATOM 1240 C C . GLY A 1 154 ? 14.656 -22.422 5.113 1 96.25 154 GLY A C 1
ATOM 1241 O O . GLY A 1 154 ? 14.211 -23.547 5.371 1 96.25 154 GLY A O 1
ATOM 1242 N N . ASP A 1 155 ? 15.125 -21.656 6.027 1 96.38 155 ASP A N 1
ATOM 1243 C CA . ASP A 1 155 ? 15.227 -22.016 7.434 1 96.38 155 ASP A CA 1
ATOM 1244 C C . ASP A 1 155 ? 14.156 -21.312 8.266 1 96.38 155 ASP A C 1
ATOM 1246 O O . ASP A 1 155 ? 14.133 -20.078 8.344 1 96.38 155 ASP A O 1
ATOM 1250 N N . PRO A 1 156 ? 13.312 -22.125 8.945 1 96.94 156 PRO A N 1
ATOM 1251 C CA . PRO A 1 156 ? 12.219 -21.531 9.711 1 96.94 156 PRO A CA 1
ATOM 1252 C C . PRO A 1 156 ? 12.711 -20.625 10.836 1 96.94 156 PRO A C 1
ATOM 1254 O O . PRO A 1 156 ? 11.953 -19.766 11.328 1 96.94 156 PRO A O 1
ATOM 1257 N N . ARG A 1 157 ? 13.992 -20.812 11.219 1 95.5 157 ARG A N 1
ATOM 1258 C CA . ARG A 1 157 ? 14.531 -19.984 12.297 1 95.5 157 ARG A CA 1
ATOM 1259 C C . ARG A 1 157 ? 14.82 -18.562 11.805 1 95.5 157 ARG A C 1
ATOM 1261 O O . ARG A 1 157 ? 14.805 -17.609 12.586 1 95.5 157 ARG A O 1
ATOM 1268 N N . TYR A 1 158 ? 14.969 -18.312 10.414 1 96.62 158 TYR A N 1
ATOM 1269 C CA . TYR A 1 158 ? 15.484 -17.031 9.922 1 96.62 158 TYR A CA 1
ATOM 1270 C C . TYR A 1 158 ? 14.5 -16.375 8.969 1 96.62 158 TYR A C 1
ATOM 1272 O O . TYR A 1 158 ? 14.562 -15.172 8.727 1 96.62 158 TYR A O 1
ATOM 1280 N N . VAL A 1 159 ? 13.602 -17.141 8.445 1 98.06 159 VAL A N 1
ATOM 1281 C CA . VAL A 1 159 ? 12.789 -16.688 7.328 1 98.06 159 VAL A CA 1
ATOM 1282 C C . VAL A 1 159 ? 11.969 -15.469 7.762 1 98.06 159 VAL A C 1
ATOM 1284 O O . VAL A 1 159 ? 11.875 -14.484 7.031 1 98.06 159 VAL A O 1
ATOM 1287 N N . PHE A 1 160 ? 11.43 -15.445 8.969 1 98.38 160 PHE A N 1
ATOM 1288 C CA . PHE A 1 160 ? 10.625 -14.328 9.445 1 98.38 160 PHE A CA 1
ATOM 1289 C C . PHE A 1 160 ? 11.453 -13.055 9.508 1 98.38 160 PHE A C 1
ATOM 1291 O O . PHE A 1 160 ? 11.039 -12.016 8.992 1 98.38 160 PHE A O 1
ATOM 1298 N N . TYR A 1 161 ? 12.57 -13.102 10.031 1 97.19 161 TYR A N 1
ATOM 1299 C CA . TYR A 1 161 ? 13.398 -11.922 10.242 1 97.19 161 TYR A CA 1
ATOM 1300 C C . TYR A 1 161 ? 13.992 -11.43 8.922 1 97.19 161 TYR A C 1
ATOM 1302 O O . TYR A 1 161 ? 14.172 -10.227 8.727 1 97.19 161 TYR A O 1
ATOM 1310 N N . ALA A 1 162 ? 14.289 -12.414 8.031 1 96.62 162 ALA A N 1
ATOM 1311 C CA . ALA A 1 162 ? 14.773 -12.039 6.711 1 96.62 162 ALA A CA 1
ATOM 1312 C C . ALA A 1 162 ? 13.727 -11.227 5.953 1 96.62 162 ALA A C 1
ATOM 1314 O O . ALA A 1 162 ? 14.047 -10.203 5.352 1 96.62 162 ALA A O 1
ATOM 1315 N N . ILE A 1 163 ? 12.484 -11.703 6.062 1 98.06 163 ILE A N 1
ATOM 1316 C CA . ILE A 1 163 ? 11.391 -11 5.391 1 98.06 163 ILE A CA 1
ATOM 1317 C C . ILE A 1 163 ? 11.117 -9.672 6.086 1 98.06 163 ILE A C 1
ATOM 1319 O O . ILE A 1 163 ? 10.891 -8.656 5.43 1 98.06 163 ILE A O 1
ATOM 1323 N N . PHE A 1 164 ? 11.188 -9.641 7.402 1 97.88 164 PHE A N 1
ATOM 1324 C CA . PHE A 1 164 ? 10.977 -8.406 8.156 1 97.88 164 PHE A CA 1
ATOM 1325 C C . PHE A 1 164 ? 12 -7.348 7.762 1 97.88 164 PHE A C 1
ATOM 1327 O O . PHE A 1 164 ? 11.672 -6.164 7.676 1 97.88 164 PHE A O 1
ATOM 1334 N N . PHE A 1 165 ? 13.172 -7.777 7.543 1 95.31 165 PHE A N 1
ATOM 1335 C CA . PHE A 1 165 ? 14.203 -6.852 7.094 1 95.31 165 PHE A CA 1
ATOM 1336 C C . PHE A 1 165 ? 13.789 -6.152 5.809 1 95.31 165 PHE A C 1
ATOM 1338 O O . PHE A 1 165 ? 13.977 -4.945 5.66 1 95.31 165 PHE A O 1
ATOM 1345 N N . VAL A 1 166 ? 13.25 -6.895 4.887 1 95.75 166 VAL A N 1
ATOM 1346 C CA . VAL A 1 166 ? 12.82 -6.348 3.604 1 95.75 166 VAL A CA 1
ATOM 1347 C C . VAL A 1 166 ? 11.656 -5.383 3.816 1 95.75 166 VAL A C 1
ATOM 1349 O O . VAL A 1 166 ? 11.57 -4.352 3.15 1 95.75 166 VAL A O 1
ATOM 1352 N N . ILE A 1 167 ? 10.773 -5.66 4.766 1 97.12 167 ILE A N 1
ATOM 1353 C CA . ILE A 1 167 ? 9.648 -4.797 5.098 1 97.12 167 ILE A CA 1
ATOM 1354 C C . ILE A 1 167 ? 10.164 -3.463 5.633 1 97.12 167 ILE A C 1
ATOM 1356 O O . ILE A 1 167 ? 9.695 -2.4 5.215 1 97.12 167 ILE A O 1
ATOM 1360 N N . VAL A 1 168 ? 11.109 -3.523 6.488 1 95.25 168 VAL A N 1
ATOM 1361 C CA . VAL A 1 168 ? 11.703 -2.305 7.027 1 95.25 168 VAL A CA 1
ATOM 1362 C C . VAL A 1 168 ? 12.367 -1.512 5.906 1 95.25 168 VAL A C 1
ATOM 1364 O O . VAL A 1 168 ? 12.172 -0.299 5.793 1 95.25 168 VAL A O 1
ATOM 1367 N N . TRP A 1 169 ? 13.094 -2.25 5.102 1 94.06 169 TRP A N 1
ATOM 1368 C CA . TRP A 1 169 ? 13.766 -1.634 3.959 1 94.06 169 TRP A CA 1
ATOM 1369 C C . TRP A 1 169 ? 12.766 -0.904 3.07 1 94.06 169 TRP A C 1
ATOM 1371 O O . TRP A 1 169 ? 13.008 0.229 2.648 1 94.06 169 TRP A O 1
ATOM 1381 N N . LYS A 1 170 ? 11.672 -1.442 2.893 1 95.06 170 LYS A N 1
ATOM 1382 C CA . LYS A 1 170 ? 10.688 -0.933 1.942 1 95.06 170 LYS A CA 1
ATOM 1383 C C . LYS A 1 170 ? 9.969 0.292 2.5 1 95.06 170 LYS A C 1
ATOM 1385 O O . LYS A 1 170 ? 9.688 1.24 1.764 1 95.06 170 LYS A O 1
ATOM 1390 N N . TYR A 1 171 ? 9.711 0.325 3.818 1 95.81 171 TYR A N 1
ATOM 1391 C CA . TYR A 1 171 ? 8.719 1.281 4.289 1 95.81 171 TYR A CA 1
ATOM 1392 C C . TYR A 1 171 ? 9.359 2.338 5.184 1 95.81 171 TYR A C 1
ATOM 1394 O O . TYR A 1 171 ? 8.711 3.318 5.559 1 95.81 171 TYR A O 1
ATOM 1402 N N . PHE A 1 172 ? 10.602 2.199 5.57 1 94 172 PHE A N 1
ATOM 1403 C CA . PHE A 1 172 ? 11.188 3.182 6.477 1 94 172 PHE A CA 1
ATOM 1404 C C . PHE A 1 172 ? 11.195 4.566 5.84 1 94 172 PHE A C 1
ATOM 1406 O O . PHE A 1 172 ? 11.023 5.574 6.531 1 94 172 PHE A O 1
ATOM 1413 N N . GLY A 1 173 ? 11.359 4.605 4.535 1 92.56 173 GLY A N 1
ATOM 1414 C CA . GLY A 1 173 ? 11.391 5.879 3.84 1 92.56 173 GLY A CA 1
ATOM 1415 C C . GLY A 1 173 ? 10.062 6.609 3.887 1 92.56 173 GLY A C 1
ATOM 1416 O O . GLY A 1 173 ? 10.023 7.84 3.986 1 92.56 173 GLY A O 1
ATOM 1417 N N . LEU A 1 174 ? 8.977 5.84 3.762 1 93.81 174 LEU A N 1
ATOM 1418 C CA . LEU A 1 174 ? 7.652 6.438 3.873 1 93.81 174 LEU A CA 1
ATOM 1419 C C . LEU A 1 174 ? 7.473 7.121 5.223 1 93.81 174 LEU A C 1
ATOM 1421 O O . LEU A 1 174 ? 7.031 8.266 5.289 1 93.81 174 LEU A O 1
ATOM 1425 N N . HIS A 1 175 ? 7.789 6.438 6.246 1 96.69 175 HIS A N 1
ATOM 1426 C CA . HIS A 1 175 ? 7.637 6.988 7.59 1 96.69 175 HIS A CA 1
ATOM 1427 C C . HIS A 1 175 ? 8.57 8.172 7.809 1 96.69 175 HIS A C 1
ATOM 1429 O O . HIS A 1 175 ? 8.211 9.133 8.5 1 96.69 175 HIS A O 1
ATOM 1435 N N . MET A 1 176 ? 9.758 8.117 7.219 1 94.31 176 MET A N 1
ATOM 1436 C CA . MET A 1 176 ? 10.68 9.25 7.309 1 94.31 176 MET A CA 1
ATOM 1437 C C . MET A 1 176 ? 10.055 10.508 6.707 1 94.31 176 MET A C 1
ATOM 1439 O O . MET A 1 176 ? 10.094 11.57 7.316 1 94.31 176 MET A O 1
ATOM 1443 N N . VAL A 1 177 ? 9.477 10.312 5.566 1 90.81 177 VAL A N 1
ATOM 1444 C CA . VAL A 1 177 ? 8.898 11.453 4.863 1 90.81 177 VAL A CA 1
ATOM 1445 C C . VAL A 1 177 ? 7.719 12.008 5.656 1 90.81 177 VAL A C 1
ATOM 1447 O O . VAL A 1 177 ? 7.535 13.227 5.738 1 90.81 177 VAL A O 1
ATOM 1450 N N . ILE A 1 178 ? 6.945 11.156 6.25 1 92.38 178 ILE A N 1
ATOM 1451 C CA . ILE A 1 178 ? 5.852 11.578 7.113 1 92.38 178 ILE A CA 1
ATOM 1452 C C . ILE A 1 178 ? 6.402 12.414 8.273 1 92.38 178 ILE A C 1
ATOM 1454 O O . ILE A 1 178 ? 5.895 13.5 8.562 1 92.38 178 ILE A O 1
ATOM 1458 N N . TYR A 1 179 ? 7.473 11.961 8.844 1 94.69 179 TYR A N 1
ATOM 1459 C CA . TYR A 1 179 ? 8.07 12.664 9.969 1 94.69 179 TYR A CA 1
ATOM 1460 C C . TYR A 1 179 ? 8.672 14 9.531 1 94.69 179 TYR A C 1
ATOM 1462 O O . TYR A 1 179 ? 8.586 14.992 10.25 1 94.69 179 TYR A O 1
ATOM 1470 N N . ILE A 1 180 ? 9.289 13.984 8.414 1 90.81 180 ILE A N 1
ATOM 1471 C CA . ILE A 1 180 ? 9.875 15.219 7.898 1 90.81 180 ILE A CA 1
ATOM 1472 C C . ILE A 1 180 ? 8.773 16.266 7.684 1 90.81 180 ILE A C 1
ATOM 1474 O O . ILE A 1 180 ? 8.938 17.422 8.047 1 90.81 180 ILE A O 1
ATOM 1478 N N . ALA A 1 181 ? 7.68 15.82 7.102 1 85.5 181 ALA A N 1
ATOM 1479 C CA . ALA A 1 181 ? 6.551 16.719 6.91 1 85.5 181 ALA A CA 1
ATOM 1480 C C . ALA A 1 181 ? 6.055 17.281 8.242 1 85.5 181 ALA A C 1
ATOM 1482 O O . ALA A 1 181 ? 5.73 18.453 8.352 1 85.5 181 ALA A O 1
ATOM 1483 N N . GLY A 1 182 ? 6.004 16.438 9.234 1 88.81 182 GLY A N 1
ATOM 1484 C CA . GLY A 1 182 ? 5.621 16.875 10.562 1 88.81 182 GLY A CA 1
ATOM 1485 C C . GLY A 1 182 ? 6.605 17.859 11.164 1 88.81 182 GLY A C 1
ATOM 1486 O O . GLY A 1 182 ? 6.199 18.828 11.805 1 88.81 182 GLY A O 1
ATOM 1487 N N . LEU A 1 183 ? 7.852 17.672 10.984 1 89.88 183 LEU A N 1
ATOM 1488 C CA . LEU A 1 183 ? 8.898 18.531 11.508 1 89.88 183 LEU A CA 1
ATOM 1489 C C . LEU A 1 183 ? 8.836 19.922 10.867 1 89.88 183 LEU A C 1
ATOM 1491 O O . LEU A 1 183 ? 9.055 20.922 11.539 1 89.88 183 LEU A O 1
ATOM 1495 N N . GLN A 1 184 ? 8.5 19.812 9.648 1 84.19 184 GLN A N 1
ATOM 1496 C CA . GLN A 1 184 ? 8.453 21.078 8.906 1 84.19 184 GLN A CA 1
ATOM 1497 C C . GLN A 1 184 ? 7.266 21.922 9.336 1 84.19 184 GLN A C 1
ATOM 1499 O O . GLN A 1 184 ? 7.266 23.141 9.148 1 84.19 184 GLN A O 1
ATOM 1504 N N . ASN A 1 185 ? 6.328 21.328 9.922 1 82.31 185 ASN A N 1
ATOM 1505 C CA . ASN A 1 185 ? 5.129 22.031 10.359 1 82.31 185 ASN A CA 1
ATOM 1506 C C . ASN A 1 185 ? 5.309 22.641 11.742 1 82.31 185 ASN A C 1
ATOM 1508 O O . ASN A 1 185 ? 4.461 23.406 12.203 1 82.31 185 ASN A O 1
ATOM 1512 N N . ILE A 1 186 ? 6.441 22.391 12.367 1 86.38 186 ILE A N 1
ATOM 1513 C CA . ILE A 1 186 ? 6.715 22.969 13.68 1 86.38 186 ILE A CA 1
ATOM 1514 C C . ILE A 1 186 ? 7.273 24.375 13.508 1 86.38 186 ILE A C 1
ATOM 1516 O O . ILE A 1 186 ? 8.297 24.578 12.844 1 86.38 186 ILE A O 1
ATOM 1520 N N . PRO A 1 187 ? 6.613 25.344 14.102 1 87.12 187 PRO A N 1
ATOM 1521 C CA . PRO A 1 187 ? 7.086 26.734 13.969 1 87.12 187 PRO A CA 1
ATOM 1522 C C . PRO A 1 187 ? 8.516 26.922 14.469 1 87.12 187 PRO A C 1
ATOM 1524 O O . PRO A 1 187 ? 8.867 26.422 15.539 1 87.12 187 PRO A O 1
ATOM 1527 N N . GLN A 1 188 ? 9.234 27.625 13.695 1 87.38 188 GLN A N 1
ATOM 1528 C CA . GLN A 1 188 ? 10.633 27.891 14.031 1 87.38 188 GLN A CA 1
ATOM 1529 C C . GLN A 1 188 ? 10.75 28.688 15.32 1 87.38 188 GLN A C 1
ATOM 1531 O O . GLN A 1 188 ? 11.711 28.531 16.078 1 87.38 188 GLN A O 1
ATOM 1536 N N . GLU A 1 189 ? 9.734 29.422 15.531 1 90.81 189 GLU A N 1
ATOM 1537 C CA . GLU A 1 189 ? 9.719 30.281 16.719 1 90.81 189 GLU A CA 1
ATOM 1538 C C . GLU A 1 189 ? 9.797 29.438 18 1 90.81 189 GLU A C 1
ATOM 1540 O O . GLU A 1 189 ? 10.414 29.859 18.984 1 90.81 189 GLU A O 1
ATOM 1545 N N . LEU A 1 190 ? 9.195 28.344 17.938 1 89.62 190 LEU A N 1
ATOM 1546 C CA . LEU A 1 190 ? 9.219 27.453 19.109 1 89.62 190 LEU A CA 1
ATOM 1547 C C . LEU A 1 190 ? 10.609 26.875 19.328 1 89.62 190 LEU A C 1
ATOM 1549 O O . LEU A 1 190 ? 11.047 26.734 20.469 1 89.62 190 LEU A O 1
ATOM 1553 N N . LYS A 1 191 ? 11.258 26.625 18.297 1 88.56 191 LYS A N 1
ATOM 1554 C CA . LYS A 1 191 ? 12.625 26.125 18.375 1 88.56 191 LYS A CA 1
ATOM 1555 C C . LYS A 1 191 ? 13.578 27.188 18.906 1 88.56 191 LYS A C 1
ATOM 1557 O O . LYS A 1 191 ? 14.406 26.922 19.781 1 88.56 191 LYS A O 1
ATOM 1562 N N . GLU A 1 192 ? 13.414 28.344 18.438 1 91.25 192 GLU A N 1
ATOM 1563 C CA . GLU A 1 192 ? 14.258 29.469 18.844 1 91.25 192 GLU A CA 1
ATOM 1564 C C . GLU A 1 192 ? 14.039 29.828 20.312 1 91.25 192 GLU A C 1
ATOM 1566 O O . GLU A 1 192 ? 14.992 30.109 21.031 1 91.25 192 GLU A O 1
ATOM 1571 N N . ALA A 1 193 ? 12.82 29.797 20.672 1 92.88 193 ALA A N 1
ATOM 1572 C CA . ALA A 1 193 ? 12.492 30.094 22.062 1 92.88 193 ALA A CA 1
ATOM 1573 C C . ALA A 1 193 ? 13.141 29.109 23.016 1 92.88 193 ALA A C 1
ATOM 1575 O O . ALA A 1 193 ? 13.641 29.484 24.078 1 92.88 193 ALA A O 1
ATOM 1576 N N . ALA A 1 194 ? 13.148 27.906 22.625 1 91.88 194 ALA A N 1
ATOM 1577 C CA . ALA A 1 194 ? 13.766 26.875 23.453 1 91.88 194 ALA A CA 1
ATOM 1578 C C . ALA A 1 194 ? 15.273 27.062 23.547 1 91.88 194 ALA A C 1
ATOM 1580 O O . ALA A 1 194 ? 15.867 26.859 24.609 1 91.88 194 ALA A O 1
ATOM 1581 N N . LEU A 1 195 ? 15.812 27.453 22.469 1 90 195 LEU A N 1
ATOM 1582 C CA . LEU A 1 195 ? 17.25 27.688 22.438 1 90 195 LEU A CA 1
ATOM 1583 C C . LEU A 1 195 ? 17.625 28.906 23.266 1 90 195 LEU A C 1
ATOM 1585 O O . LEU A 1 195 ? 18.672 28.906 23.938 1 90 195 LEU A O 1
ATOM 1589 N N . ILE A 1 196 ? 16.828 29.844 23.234 1 92.44 196 ILE A N 1
ATOM 1590 C CA . ILE A 1 196 ? 17.031 31.062 24.031 1 92.44 196 ILE A CA 1
ATOM 1591 C C . ILE A 1 196 ? 16.938 30.719 25.516 1 92.44 196 ILE A C 1
ATOM 1593 O O . ILE A 1 196 ? 17.672 31.266 26.344 1 92.44 196 ILE A O 1
ATOM 1597 N N . ASP A 1 197 ? 16.109 29.797 25.906 1 93.69 197 ASP A N 1
ATOM 1598 C CA . ASP A 1 197 ? 15.938 29.344 27.281 1 93.69 197 ASP A CA 1
ATOM 1599 C C . ASP A 1 197 ? 17.094 28.453 27.703 1 93.69 197 ASP A C 1
ATOM 1601 O O . ASP A 1 197 ? 17.156 28.016 28.859 1 93.69 197 ASP A O 1
ATOM 1605 N N . GLY A 1 198 ? 18 28.203 26.812 1 91.75 198 GLY A N 1
ATOM 1606 C CA . GLY A 1 198 ? 19.219 27.5 27.172 1 91.75 198 GLY A CA 1
ATOM 1607 C C . GLY A 1 198 ? 19.156 26.016 26.859 1 91.75 198 GLY A C 1
ATOM 1608 O O . GLY A 1 198 ? 20.031 25.25 27.297 1 91.75 198 GLY A O 1
ATOM 1609 N N . ALA A 1 199 ? 18.094 25.625 26.156 1 90.44 199 ALA A N 1
ATOM 1610 C CA . ALA A 1 199 ? 17.984 24.203 25.844 1 90.44 199 ALA A CA 1
ATOM 1611 C C . ALA A 1 199 ? 19.062 23.781 24.859 1 90.44 199 ALA A C 1
ATOM 1613 O O . ALA A 1 199 ? 19.391 24.516 23.906 1 90.44 199 ALA A O 1
ATOM 1614 N N . ASN A 1 200 ? 19.656 22.594 25.156 1 89.94 200 ASN A N 1
ATOM 1615 C CA . ASN A 1 200 ? 20.562 22.016 24.172 1 89.94 200 ASN A CA 1
ATOM 1616 C C . ASN A 1 200 ? 19.812 21.203 23.125 1 89.94 200 ASN A C 1
ATOM 1618 O O . ASN A 1 200 ? 18.578 21.094 23.172 1 89.94 200 ASN A O 1
ATOM 1622 N N . SER A 1 201 ? 20.516 20.672 22.094 1 84.31 201 SER A N 1
ATOM 1623 C CA . SER A 1 201 ? 19.906 20 20.969 1 84.31 201 SER A CA 1
ATOM 1624 C C . SER A 1 201 ? 19.109 18.781 21.422 1 84.31 201 SER A C 1
ATOM 1626 O O . SER A 1 201 ? 18.047 18.484 20.875 1 84.31 201 SER A O 1
ATOM 1628 N N . TRP A 1 202 ? 19.625 18.109 22.391 1 85.75 202 TRP A N 1
ATOM 1629 C CA . TRP A 1 202 ? 18.953 16.906 22.891 1 85.75 202 TRP A CA 1
ATOM 1630 C C . TRP A 1 202 ? 17.672 17.281 23.625 1 85.75 202 TRP A C 1
ATOM 1632 O O . TRP A 1 202 ? 16.625 16.641 23.422 1 85.75 202 TRP A O 1
ATOM 1642 N N . GLN A 1 203 ? 17.75 18.297 24.469 1 89.25 203 GLN A N 1
ATOM 1643 C CA . GLN A 1 203 ? 16.578 18.797 25.188 1 89.25 203 GLN A CA 1
ATOM 1644 C C . GLN A 1 203 ? 15.523 19.328 24.234 1 89.25 203 GLN A C 1
ATOM 1646 O O . GLN A 1 203 ? 14.328 19.078 24.406 1 89.25 203 GLN A O 1
ATOM 1651 N N . LEU A 1 204 ? 16 20.016 23.203 1 91.5 204 LEU A N 1
ATOM 1652 C CA . LEU A 1 204 ? 15.109 20.562 22.188 1 91.5 204 LEU A CA 1
ATOM 1653 C C . LEU A 1 204 ? 14.344 19.453 21.484 1 91.5 204 LEU A C 1
ATOM 1655 O O . LEU A 1 204 ? 13.117 19.516 21.375 1 91.5 204 LEU A O 1
ATOM 1659 N N . ASN A 1 205 ? 15.07 18.375 21.094 1 88.62 205 ASN A N 1
ATOM 1660 C CA . ASN A 1 205 ? 14.453 17.297 20.328 1 88.62 205 ASN A CA 1
ATOM 1661 C C . ASN A 1 205 ? 13.516 16.453 21.203 1 88.62 205 ASN A C 1
ATOM 1663 O O . ASN A 1 205 ? 12.398 16.141 20.797 1 88.62 205 ASN A O 1
ATOM 1667 N N . TRP A 1 206 ? 13.875 16.203 22.422 1 89.25 206 TRP A N 1
ATOM 1668 C CA . TRP A 1 206 ? 13.133 15.266 23.25 1 89.25 206 TRP A CA 1
ATOM 1669 C C . TRP A 1 206 ? 11.992 15.969 23.984 1 89.25 206 TRP A C 1
ATOM 1671 O O . TRP A 1 206 ? 10.938 15.375 24.203 1 89.25 206 TRP A O 1
ATOM 1681 N N . HIS A 1 207 ? 12.172 17.266 24.297 1 91.81 207 HIS A N 1
ATOM 1682 C CA . HIS A 1 207 ? 11.195 17.906 25.172 1 91.81 207 HIS A CA 1
ATOM 1683 C C . HIS A 1 207 ? 10.344 18.922 24.391 1 91.81 207 HIS A C 1
ATOM 1685 O O . HIS A 1 207 ? 9.289 19.344 24.875 1 91.81 207 HIS A O 1
ATOM 1691 N N . VAL A 1 208 ? 10.766 19.281 23.25 1 92.19 208 VAL A N 1
ATOM 1692 C CA . VAL A 1 208 ? 10 20.281 22.5 1 92.19 208 VAL A CA 1
ATOM 1693 C C . VAL A 1 208 ? 9.516 19.672 21.188 1 92.19 208 VAL A C 1
ATOM 1695 O O . VAL A 1 208 ? 8.312 19.531 20.969 1 92.19 208 VAL A O 1
ATOM 1698 N N . ILE A 1 209 ? 10.414 19.156 20.422 1 93.19 209 ILE A N 1
ATOM 1699 C CA . ILE A 1 209 ? 10.086 18.734 19.047 1 93.19 209 ILE A CA 1
ATOM 1700 C C . ILE A 1 209 ? 9.281 17.438 19.094 1 93.19 209 ILE A C 1
ATOM 1702 O O . ILE A 1 209 ? 8.227 17.344 18.453 1 93.19 209 ILE A O 1
ATOM 1706 N N . LEU A 1 210 ? 9.711 16.453 19.844 1 93.38 210 LEU A N 1
ATOM 1707 C CA . LEU A 1 210 ? 9.086 15.133 19.828 1 93.38 210 LEU A CA 1
ATOM 1708 C C . LEU A 1 210 ? 7.645 15.219 20.328 1 93.38 210 LEU A C 1
ATOM 1710 O O . LEU A 1 210 ? 6.738 14.648 19.719 1 93.38 210 LEU A O 1
ATOM 1714 N N . PRO A 1 211 ? 7.414 15.953 21.391 1 92.69 211 PRO A N 1
ATOM 1715 C CA . PRO A 1 211 ? 6.023 16.109 21.828 1 92.69 211 PRO A CA 1
ATOM 1716 C C . PRO A 1 211 ? 5.152 16.781 20.766 1 92.69 211 PRO A C 1
ATOM 1718 O O . PRO A 1 211 ? 3.984 16.422 20.609 1 92.69 211 PRO A O 1
ATOM 1721 N N . LEU A 1 212 ? 5.715 17.75 20.094 1 91 212 LEU A N 1
ATOM 1722 C CA . LEU A 1 212 ? 4.961 18.453 19.062 1 91 212 LEU A CA 1
ATOM 1723 C C . LEU A 1 212 ? 4.754 17.562 17.844 1 91 212 LEU A C 1
ATOM 1725 O O . LEU A 1 212 ? 3.857 17.812 17.031 1 91 212 LEU A O 1
ATOM 1729 N N . LEU A 1 213 ? 5.555 16.516 17.766 1 93.12 213 LEU A N 1
ATOM 1730 C CA . LEU A 1 213 ? 5.504 15.609 16.625 1 93.12 213 LEU A CA 1
ATOM 1731 C C . LEU A 1 213 ? 4.578 14.43 16.891 1 93.12 213 LEU A C 1
ATOM 1733 O O . LEU A 1 213 ? 4.348 13.602 16.016 1 93.12 213 LEU A O 1
ATOM 1737 N N . LEU A 1 214 ? 3.979 14.344 18 1 92.06 214 LEU A N 1
ATOM 1738 C CA . LEU A 1 214 ? 3.215 13.188 18.453 1 92.06 214 LEU A CA 1
ATOM 1739 C C . LEU A 1 214 ? 2.068 12.875 17.5 1 92.06 214 LEU A C 1
ATOM 1741 O O . LEU A 1 214 ? 1.858 11.719 17.125 1 92.06 214 LEU A O 1
ATOM 1745 N N . PRO A 1 215 ? 1.317 13.844 17.016 1 88.75 215 PRO A N 1
ATOM 1746 C CA . PRO A 1 215 ? 0.246 13.523 16.062 1 88.75 215 PRO A CA 1
ATOM 1747 C C . PRO A 1 215 ? 0.764 12.867 14.781 1 88.75 215 PRO A C 1
ATOM 1749 O O . PRO A 1 215 ? 0.141 11.938 14.266 1 88.75 215 PRO A O 1
ATOM 1752 N N . THR A 1 216 ? 1.901 13.383 14.344 1 91.5 216 THR A N 1
ATOM 1753 C CA . THR A 1 216 ? 2.518 12.812 13.156 1 91.5 216 THR A CA 1
ATOM 1754 C C . THR A 1 216 ? 3.004 11.391 13.43 1 91.5 216 THR A C 1
ATOM 1756 O O . THR A 1 216 ? 2.863 10.508 12.586 1 91.5 216 THR A O 1
ATOM 1759 N N . ILE A 1 217 ? 3.541 11.18 14.594 1 95 217 ILE A N 1
ATOM 1760 C CA . ILE A 1 217 ? 4.016 9.859 14.984 1 95 217 ILE A CA 1
ATOM 1761 C C . ILE A 1 217 ? 2.838 8.883 15.039 1 95 217 ILE A C 1
ATOM 1763 O O . ILE A 1 217 ? 2.949 7.738 14.602 1 95 217 ILE A O 1
ATOM 1767 N N . LEU A 1 218 ? 1.716 9.328 15.539 1 93.44 218 LEU A N 1
ATOM 1768 C CA . LEU A 1 218 ? 0.532 8.484 15.641 1 93.44 218 LEU A CA 1
ATOM 1769 C C . LEU A 1 218 ? 0.028 8.078 14.266 1 93.44 218 LEU A C 1
ATOM 1771 O O . LEU A 1 218 ? -0.478 6.973 14.078 1 93.44 218 LEU A O 1
ATOM 1775 N N . ILE A 1 219 ? 0.198 8.961 13.312 1 91.81 219 ILE A N 1
ATOM 1776 C CA . ILE A 1 219 ? -0.164 8.633 11.938 1 91.81 219 ILE A CA 1
ATOM 1777 C C . ILE A 1 219 ? 0.71 7.484 11.43 1 91.81 219 ILE A C 1
ATOM 1779 O O . ILE A 1 219 ? 0.206 6.52 10.852 1 91.81 219 ILE A O 1
ATOM 1783 N N . SER A 1 220 ? 2.012 7.598 11.672 1 95.88 220 SER A N 1
ATOM 1784 C CA . SER A 1 220 ? 2.943 6.551 11.266 1 95.88 220 SER A CA 1
ATOM 1785 C C . SER A 1 220 ? 2.645 5.234 11.977 1 95.88 220 SER A C 1
ATOM 1787 O O . SER A 1 220 ? 2.73 4.164 11.375 1 95.88 220 SER A O 1
ATOM 1789 N N . VAL A 1 221 ? 2.324 5.359 13.234 1 96.69 221 VAL A N 1
ATOM 1790 C CA . VAL A 1 221 ? 1.971 4.176 14.016 1 96.69 221 VAL A CA 1
ATOM 1791 C C . VAL A 1 221 ? 0.741 3.506 13.406 1 96.69 221 VAL A C 1
ATOM 1793 O O . VAL A 1 221 ? 0.715 2.285 13.227 1 96.69 221 VAL A O 1
ATOM 1796 N N . PHE A 1 222 ? -0.188 4.266 13.078 1 94.25 222 PHE A N 1
ATOM 1797 C CA . PHE A 1 222 ? -1.417 3.75 12.484 1 94.25 222 PHE A CA 1
ATOM 1798 C C . PHE A 1 222 ? -1.13 3.053 11.164 1 94.25 222 PHE A C 1
ATOM 1800 O O . PHE A 1 222 ? -1.566 1.92 10.945 1 94.25 222 PHE A O 1
ATOM 1807 N N . PHE A 1 223 ? -0.373 3.695 10.281 1 94.56 223 PHE A N 1
ATOM 1808 C CA . PHE A 1 223 ? -0.054 3.123 8.977 1 94.56 223 PHE A CA 1
ATOM 1809 C C . PHE A 1 223 ? 0.781 1.857 9.133 1 94.56 223 PHE A C 1
ATOM 1811 O O . PHE A 1 223 ? 0.618 0.904 8.367 1 94.56 223 PHE A O 1
ATOM 1818 N N . SER A 1 224 ? 1.636 1.861 10.109 1 97.44 224 SER A N 1
ATOM 1819 C CA . SER A 1 224 ? 2.471 0.69 10.359 1 97.44 224 SER A CA 1
ATOM 1820 C C . SER A 1 224 ? 1.634 -0.498 10.82 1 97.44 224 SER A C 1
ATOM 1822 O O . SER A 1 224 ? 1.819 -1.618 10.344 1 97.44 224 SER A O 1
ATOM 1824 N N . ILE A 1 225 ? 0.687 -0.216 11.703 1 97.62 225 ILE A N 1
ATOM 1825 C CA . ILE A 1 225 ? -0.151 -1.282 12.242 1 97.62 225 ILE A CA 1
ATOM 1826 C C . ILE A 1 225 ? -1.046 -1.842 11.133 1 97.62 225 ILE A C 1
ATOM 1828 O O . ILE A 1 225 ? -1.08 -3.055 10.914 1 97.62 225 ILE A O 1
ATOM 1832 N N . ILE A 1 226 ? -1.734 -0.991 10.438 1 95.94 226 ILE A N 1
ATOM 1833 C CA . ILE A 1 226 ? -2.654 -1.429 9.391 1 95.94 226 ILE A CA 1
ATOM 1834 C C . ILE A 1 226 ? -1.877 -2.137 8.281 1 95.94 226 ILE A C 1
ATOM 1836 O O . ILE A 1 226 ? -2.293 -3.193 7.805 1 95.94 226 ILE A O 1
ATOM 1840 N N . GLY A 1 227 ? -0.753 -1.559 7.906 1 95.81 227 GLY A N 1
ATOM 1841 C CA . GLY A 1 227 ? 0.089 -2.199 6.91 1 95.81 227 GLY A CA 1
ATOM 1842 C C . GLY A 1 227 ? 0.542 -3.59 7.316 1 95.81 227 GLY A C 1
ATOM 1843 O O . GLY A 1 227 ? 0.595 -4.5 6.484 1 95.81 227 GLY A O 1
ATOM 1844 N N . SER A 1 228 ? 0.871 -3.768 8.547 1 97.56 228 SER A N 1
ATOM 1845 C CA . SER A 1 228 ? 1.328 -5.051 9.07 1 97.56 228 SER A CA 1
ATOM 1846 C C . SER A 1 228 ? 0.204 -6.082 9.07 1 97.56 228 SER A C 1
ATOM 1848 O O . SER A 1 228 ? 0.436 -7.262 8.797 1 97.56 228 SER A O 1
ATOM 1850 N N . LEU A 1 229 ? -0.96 -5.629 9.359 1 97.38 229 LEU A N 1
ATOM 1851 C CA . LEU A 1 229 ? -2.104 -6.531 9.43 1 97.38 229 LEU A CA 1
ATOM 1852 C C . LEU A 1 229 ? -2.521 -6.988 8.039 1 97.38 229 LEU A C 1
ATOM 1854 O O . LEU A 1 229 ? -3.102 -8.062 7.879 1 97.38 229 LEU A O 1
ATOM 1858 N N . GLN A 1 230 ? -2.156 -6.238 7.023 1 95.75 230 GLN A N 1
ATOM 1859 C CA . GLN A 1 230 ? -2.611 -6.523 5.664 1 95.75 230 GLN A CA 1
ATOM 1860 C C . GLN A 1 230 ? -1.473 -7.066 4.805 1 95.75 230 GLN A C 1
ATOM 1862 O O . GLN A 1 230 ? -1.601 -7.156 3.584 1 95.75 230 GLN A O 1
ATOM 1867 N N . LEU A 1 231 ? -0.406 -7.418 5.398 1 95.88 231 LEU A N 1
ATOM 1868 C CA . LEU A 1 231 ? 0.785 -7.871 4.688 1 95.88 231 LEU A CA 1
ATOM 1869 C C . LEU A 1 231 ? 0.488 -9.125 3.877 1 95.88 231 LEU A C 1
ATOM 1871 O O . LEU A 1 231 ? -0.022 -10.117 4.414 1 95.88 231 LEU A O 1
ATOM 1875 N N . PHE A 1 232 ? 0.827 -9.062 2.559 1 95.69 232 PHE A N 1
ATOM 1876 C CA . PHE A 1 232 ? 0.566 -10.203 1.692 1 95.69 232 PHE A CA 1
ATOM 1877 C C . PHE A 1 232 ? 1.663 -10.352 0.645 1 95.69 232 PHE A C 1
ATOM 1879 O O . PHE A 1 232 ? 2.438 -11.305 0.678 1 95.69 232 PHE A O 1
ATOM 1886 N N . ASP A 1 233 ? 1.938 -9.312 -0.179 1 92.88 233 ASP A N 1
ATOM 1887 C CA . ASP A 1 233 ? 2.705 -9.414 -1.418 1 92.88 233 ASP A CA 1
ATOM 1888 C C . ASP A 1 233 ? 4.148 -9.82 -1.141 1 92.88 233 ASP A C 1
ATOM 1890 O O . ASP A 1 233 ? 4.684 -10.711 -1.802 1 92.88 233 ASP A O 1
ATOM 1894 N N . ILE A 1 234 ? 4.684 -9.188 -0.164 1 95.69 234 ILE A N 1
ATOM 1895 C CA . ILE A 1 234 ? 6.09 -9.453 0.121 1 95.69 234 ILE A CA 1
ATOM 1896 C C . ILE A 1 234 ? 6.246 -10.883 0.632 1 95.69 234 ILE A C 1
ATOM 1898 O O . ILE A 1 234 ? 7.145 -11.609 0.202 1 95.69 234 ILE A O 1
ATOM 1902 N N . ILE A 1 235 ? 5.324 -11.305 1.472 1 96.94 235 ILE A N 1
ATOM 1903 C CA . ILE A 1 235 ? 5.359 -12.648 2.039 1 96.94 235 ILE A CA 1
ATOM 1904 C C . ILE A 1 235 ? 5.145 -13.68 0.937 1 96.94 235 ILE A C 1
ATOM 1906 O O . ILE A 1 235 ? 5.855 -14.68 0.869 1 96.94 235 ILE A O 1
ATOM 1910 N N . TRP A 1 236 ? 4.227 -13.359 0.097 1 94 236 TRP A N 1
ATOM 1911 C CA . TRP A 1 236 ? 3.871 -14.273 -0.983 1 94 236 TRP A CA 1
ATOM 1912 C C . TRP A 1 236 ? 5.027 -14.43 -1.969 1 94 236 TRP A C 1
ATOM 1914 O O . TRP A 1 236 ? 5.359 -15.539 -2.375 1 94 236 TRP A O 1
ATOM 1924 N N . ALA A 1 237 ? 5.676 -13.375 -2.305 1 93.69 237 ALA A N 1
ATOM 1925 C CA . ALA A 1 237 ? 6.754 -13.375 -3.289 1 93.69 237 ALA A CA 1
ATOM 1926 C C . ALA A 1 237 ? 8.008 -14.039 -2.732 1 93.69 237 ALA A C 1
ATOM 1928 O O . ALA A 1 237 ? 8.828 -14.562 -3.49 1 93.69 237 ALA A O 1
ATOM 1929 N N . MET A 1 238 ? 8.117 -14.094 -1.355 1 96.81 238 MET A N 1
ATOM 1930 C CA . MET A 1 238 ? 9.359 -14.562 -0.759 1 96.81 238 MET A CA 1
ATOM 1931 C C . MET A 1 238 ? 9.188 -15.945 -0.145 1 96.81 238 MET A C 1
ATOM 1933 O O . MET A 1 238 ? 9.891 -16.312 0.796 1 96.81 238 MET A O 1
ATOM 1937 N N . GLY A 1 239 ? 8.188 -16.719 -0.604 1 95.44 239 GLY A N 1
ATOM 1938 C CA . GLY A 1 239 ? 8.094 -18.094 -0.165 1 95.44 239 GLY A CA 1
ATOM 1939 C C . GLY A 1 239 ? 6.742 -18.438 0.445 1 95.44 239 GLY A C 1
ATOM 1940 O O . GLY A 1 239 ? 6.59 -19.469 1.086 1 95.44 239 GLY A O 1
ATOM 1941 N N . LYS A 1 240 ? 5.789 -17.531 0.304 1 95.75 240 LYS A N 1
ATOM 1942 C CA . LYS A 1 240 ? 4.395 -17.75 0.667 1 95.75 240 LYS A CA 1
ATOM 1943 C C . LYS A 1 240 ? 4.254 -18.062 2.154 1 95.75 240 LYS A C 1
ATOM 1945 O O . LYS A 1 240 ? 3.393 -18.844 2.549 1 95.75 240 LYS A O 1
ATOM 1950 N N . GLY A 1 241 ? 5.207 -17.609 2.887 1 96.25 241 GLY A N 1
ATOM 1951 C CA . GLY A 1 241 ? 5.125 -17.75 4.332 1 96.25 241 GLY A CA 1
ATOM 1952 C C . GLY A 1 241 ? 5.816 -18.984 4.852 1 96.25 241 GLY A C 1
ATOM 1953 O O . GLY A 1 241 ? 5.902 -19.203 6.066 1 96.25 241 GLY A O 1
ATOM 1954 N N . ASP A 1 242 ? 6.32 -19.875 3.98 1 96.88 242 ASP A N 1
ATOM 1955 C CA . ASP A 1 242 ? 6.988 -21.125 4.32 1 96.88 242 ASP A CA 1
ATOM 1956 C C . ASP A 1 242 ? 8.492 -20.906 4.5 1 96.88 242 ASP A C 1
ATOM 1958 O O . ASP A 1 242 ? 9.016 -19.844 4.164 1 96.88 242 ASP A O 1
ATOM 1962 N N . PRO A 1 243 ? 9.172 -21.891 5.25 1 97.44 243 PRO A N 1
ATOM 1963 C CA . PRO A 1 243 ? 8.75 -23.234 5.629 1 97.44 243 PRO A CA 1
ATOM 1964 C C . PRO A 1 243 ? 7.93 -23.266 6.918 1 97.44 243 PRO A C 1
ATOM 1966 O O . PRO A 1 243 ? 8.094 -22.391 7.77 1 97.44 243 PRO A O 1
ATOM 1969 N N . VAL A 1 244 ? 7.043 -24.281 7.051 1 97.5 244 VAL A N 1
ATOM 1970 C CA . VAL A 1 244 ? 6.254 -24.609 8.234 1 97.5 244 VAL A CA 1
ATOM 1971 C C . VAL A 1 244 ? 5.484 -23.375 8.703 1 97.5 244 VAL A C 1
ATOM 1973 O O . VAL A 1 244 ? 5.383 -23.125 9.906 1 97.5 244 VAL A O 1
ATOM 1976 N N . HIS A 1 245 ? 5.156 -22.531 7.805 1 97.69 245 HIS A N 1
ATOM 1977 C CA . HIS A 1 245 ? 4.328 -21.359 8.062 1 97.69 245 HIS A CA 1
ATOM 1978 C C . HIS A 1 245 ? 5.051 -20.359 8.977 1 97.69 245 HIS A C 1
ATOM 1980 O O . HIS A 1 245 ? 4.406 -19.562 9.664 1 97.69 245 HIS A O 1
ATOM 1986 N N . ALA A 1 246 ? 6.371 -20.328 8.906 1 98.31 246 ALA A N 1
ATOM 1987 C CA . ALA A 1 246 ? 7.16 -19.547 9.852 1 98.31 246 ALA A CA 1
ATOM 1988 C C . ALA A 1 246 ? 6.953 -18.047 9.633 1 98.31 246 ALA A C 1
ATOM 1990 O O . ALA A 1 246 ? 7.105 -17.25 10.562 1 98.31 246 ALA A O 1
ATOM 1991 N N . ALA A 1 247 ? 6.574 -17.656 8.422 1 98.31 247 ALA A N 1
ATOM 1992 C CA . ALA A 1 247 ? 6.355 -16.234 8.117 1 98.31 247 ALA A CA 1
ATOM 1993 C C . ALA A 1 247 ? 4.941 -16 7.602 1 98.31 247 ALA A C 1
ATOM 1995 O O . ALA A 1 247 ? 4.672 -14.984 6.957 1 98.31 247 ALA A O 1
ATOM 1996 N N . GLU A 1 248 ? 4.059 -16.953 7.918 1 98.5 248 GLU A N 1
ATOM 1997 C CA . GLU A 1 248 ? 2.664 -16.859 7.496 1 98.5 248 GLU A CA 1
ATOM 1998 C C . GLU A 1 248 ? 1.971 -15.672 8.148 1 98.5 248 GLU A C 1
ATOM 2000 O O . GLU A 1 248 ? 2.145 -15.414 9.336 1 98.5 248 GLU A O 1
ATOM 2005 N N . THR A 1 249 ? 1.243 -14.875 7.34 1 98.38 249 THR A N 1
ATOM 2006 C CA . THR A 1 249 ? 0.406 -13.789 7.844 1 98.38 249 THR A CA 1
ATOM 2007 C C . THR A 1 249 ? -1.072 -14.141 7.699 1 98.38 249 THR A C 1
ATOM 2009 O O . THR A 1 249 ? -1.423 -15.125 7.055 1 98.38 249 THR A O 1
ATOM 2012 N N . MET A 1 250 ? -1.939 -13.359 8.32 1 98.19 250 MET A N 1
ATOM 2013 C CA . MET A 1 250 ? -3.369 -13.656 8.273 1 98.19 250 MET A CA 1
ATOM 2014 C C . MET A 1 250 ? -3.891 -13.594 6.844 1 98.19 250 MET A C 1
ATOM 2016 O O . MET A 1 250 ? -4.727 -14.406 6.445 1 98.19 250 MET A O 1
ATOM 2020 N N . VAL A 1 251 ? -3.363 -12.719 6.023 1 97.75 251 VAL A N 1
ATOM 2021 C CA . VAL A 1 251 ? -3.869 -12.547 4.664 1 97.75 251 VAL A CA 1
ATOM 2022 C C . VAL A 1 251 ? -3.357 -13.68 3.779 1 97.75 251 VAL A C 1
ATOM 2024 O O . VAL A 1 251 ? -4.094 -14.195 2.934 1 97.75 251 VAL A O 1
ATOM 2027 N N . THR A 1 252 ? -2.072 -14.102 3.971 1 97.38 252 THR A N 1
ATOM 2028 C CA . THR A 1 252 ? -1.603 -15.258 3.215 1 97.38 252 THR A CA 1
ATOM 2029 C C . THR A 1 252 ? -2.357 -16.516 3.631 1 97.38 252 THR A C 1
ATOM 2031 O O . THR A 1 252 ? -2.664 -17.375 2.795 1 97.38 252 THR A O 1
ATOM 2034 N N . TYR A 1 253 ? -2.637 -16.625 4.91 1 98.06 253 TYR A N 1
ATOM 2035 C CA . TYR A 1 253 ? -3.459 -17.719 5.406 1 98.06 253 TYR A CA 1
ATOM 2036 C C . TYR A 1 253 ? -4.82 -17.734 4.723 1 98.06 253 TYR A C 1
ATOM 2038 O O . TYR A 1 253 ? -5.277 -18.766 4.25 1 98.06 253 TYR A O 1
ATOM 2046 N N . LEU A 1 254 ? -5.449 -16.578 4.703 1 97.12 254 LEU A N 1
ATOM 2047 C CA . LEU A 1 254 ? -6.758 -16.453 4.066 1 97.12 254 LEU A CA 1
ATOM 2048 C C . LEU A 1 254 ? -6.699 -16.891 2.609 1 97.12 254 LEU A C 1
ATOM 2050 O O . LEU A 1 254 ? -7.57 -17.625 2.146 1 97.12 254 LEU A O 1
ATOM 2054 N N . TYR A 1 255 ? -5.711 -16.469 1.967 1 94.12 255 TYR A N 1
ATOM 2055 C CA . TYR A 1 255 ? -5.594 -16.766 0.542 1 94.12 255 TYR A CA 1
ATOM 2056 C C . TYR A 1 255 ? -5.367 -18.25 0.304 1 94.12 255 TYR A C 1
ATOM 2058 O O . TYR A 1 255 ? -6.008 -18.844 -0.562 1 94.12 255 TYR A O 1
ATOM 2066 N N . LYS A 1 256 ? -4.535 -18.859 1.092 1 95.25 256 LYS A N 1
ATOM 2067 C CA . 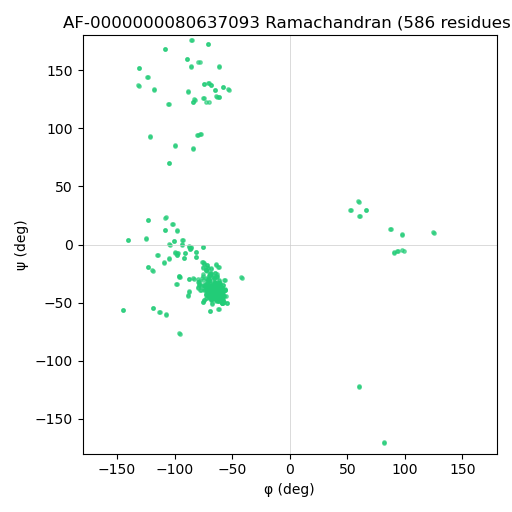LYS A 1 256 ? -4.188 -20.266 0.94 1 95.25 256 LYS A CA 1
ATOM 2068 C C . LYS A 1 256 ? -5.348 -21.172 1.361 1 95.25 256 LYS A C 1
ATOM 2070 O O . LYS A 1 256 ? -5.723 -22.094 0.631 1 95.25 256 LYS A O 1
ATOM 2075 N N . PHE A 1 257 ? -5.918 -20.875 2.473 1 92.88 257 PHE A N 1
ATOM 2076 C CA . PHE A 1 257 ? -6.855 -21.797 3.098 1 92.88 257 PHE A CA 1
ATOM 2077 C C . PHE A 1 257 ? -8.297 -21.406 2.77 1 92.88 257 PHE A C 1
ATOM 2079 O O . PHE A 1 257 ? -9.219 -22.203 2.969 1 92.88 257 PHE A O 1
ATOM 2086 N N . GLY A 1 258 ? -8.43 -20.266 2.182 1 91.81 258 GLY A N 1
ATOM 2087 C CA . GLY A 1 258 ? -9.75 -19.828 1.75 1 91.81 258 GLY A CA 1
ATOM 2088 C C . GLY A 1 258 ? -9.93 -19.875 0.245 1 91.81 258 GLY A C 1
ATOM 2089 O O . GLY A 1 258 ? -10.617 -20.766 -0.271 1 91.81 258 GLY A O 1
ATOM 2090 N N . PHE A 1 259 ? -9.133 -19.156 -0.405 1 86.12 259 PHE A N 1
ATOM 2091 C CA . PHE A 1 259 ? -9.383 -18.922 -1.822 1 86.12 259 PHE A CA 1
ATOM 2092 C C . PHE A 1 259 ? -8.734 -20 -2.67 1 86.12 259 PHE A C 1
ATOM 2094 O O . PHE A 1 259 ? -9.375 -20.562 -3.57 1 86.12 259 PHE A O 1
ATOM 2101 N N . GLN A 1 260 ? -7.539 -20.359 -2.369 1 89.38 260 GLN A N 1
ATOM 2102 C CA . GLN A 1 260 ? -6.844 -21.359 -3.168 1 89.38 260 GLN A CA 1
ATOM 2103 C C . GLN A 1 260 ? -7.449 -22.75 -2.955 1 89.38 260 GLN A C 1
ATOM 2105 O O . GLN A 1 260 ? -7.469 -23.578 -3.873 1 89.38 260 GLN A O 1
ATOM 2110 N N . ARG A 1 261 ? -7.973 -23.016 -1.802 1 92.38 261 ARG A N 1
ATOM 2111 C CA . ARG A 1 261 ? -8.555 -24.328 -1.484 1 92.38 261 ARG A CA 1
ATOM 2112 C C . ARG A 1 261 ? -10.055 -24.328 -1.762 1 92.38 261 ARG A C 1
ATOM 2114 O O . ARG A 1 261 ? -10.758 -25.281 -1.402 1 92.38 261 ARG A O 1
ATOM 2121 N N . PHE A 1 262 ? -10.539 -23.328 -2.256 1 92.62 262 PHE A N 1
ATOM 2122 C CA . PHE A 1 262 ? -11.938 -23.188 -2.648 1 92.62 262 PHE A CA 1
ATOM 2123 C C . PHE A 1 262 ? -12.859 -23.375 -1.449 1 92.62 262 PHE A C 1
ATOM 2125 O O . PHE A 1 262 ? -13.852 -24.094 -1.534 1 92.62 262 PHE A O 1
ATOM 2132 N N . LYS A 1 263 ? -12.406 -22.906 -0.346 1 95.88 263 LYS A N 1
ATOM 2133 C CA . LYS A 1 263 ? -13.234 -22.797 0.853 1 95.88 263 LYS A CA 1
ATOM 2134 C C . LYS A 1 263 ? -13.648 -21.344 1.104 1 95.88 263 LYS A C 1
ATOM 2136 O O . LYS A 1 263 ? -13.305 -20.766 2.139 1 95.88 263 LYS A O 1
ATOM 2141 N N . LEU A 1 264 ? -14.516 -20.922 0.212 1 94.31 264 LEU A N 1
ATOM 2142 C CA . LEU A 1 264 ? -14.805 -19.484 0.146 1 94.31 264 LEU A CA 1
ATOM 2143 C C . LEU A 1 264 ? -15.617 -19.047 1.359 1 94.31 264 LEU A C 1
ATOM 2145 O O . LEU A 1 264 ? -15.477 -17.906 1.82 1 94.31 264 LEU A O 1
ATOM 2149 N N . GLY A 1 265 ? -16.469 -19.875 1.8 1 96.5 265 GLY A N 1
ATOM 2150 C CA . GLY A 1 265 ? -17.172 -19.547 3.039 1 96.5 265 GLY A CA 1
ATOM 2151 C C . GLY A 1 265 ? -16.219 -19.344 4.211 1 96.5 265 GLY A C 1
ATOM 2152 O O . GLY A 1 265 ? -16.312 -18.344 4.922 1 96.5 265 GLY A O 1
ATOM 2153 N N . TYR A 1 266 ? -15.289 -20.297 4.34 1 97.31 266 TYR A N 1
ATOM 2154 C CA . TYR A 1 266 ? -14.289 -20.203 5.391 1 97.31 266 TYR A CA 1
ATOM 2155 C C . TYR A 1 266 ? -13.391 -19 5.188 1 97.31 266 TYR A C 1
ATOM 2157 O O . TYR A 1 266 ? -13.125 -18.25 6.129 1 97.31 266 TYR A O 1
ATOM 2165 N N . GLY A 1 267 ? -12.977 -18.781 3.951 1 97.06 267 GLY A N 1
ATOM 2166 C CA . GLY A 1 267 ? -12.164 -17.625 3.631 1 97.06 267 GLY A CA 1
ATOM 2167 C C . GLY A 1 267 ? -12.852 -16.312 3.965 1 97.06 267 GLY A C 1
ATOM 2168 O O . GLY A 1 267 ? -12.211 -15.375 4.453 1 97.06 267 GLY A O 1
ATOM 2169 N N . SER A 1 268 ? -14.117 -16.25 3.715 1 96.75 268 SER A N 1
ATOM 2170 C CA . SER A 1 268 ? -14.891 -15.055 4.016 1 96.75 268 SER A CA 1
ATOM 2171 C C . SER A 1 268 ? -14.977 -14.82 5.52 1 96.75 268 SER A C 1
ATOM 2173 O O . SER A 1 268 ? -14.938 -13.672 5.98 1 96.75 268 SER A O 1
ATOM 2175 N N . ALA A 1 269 ? -15.094 -15.891 6.246 1 98 269 ALA A N 1
ATOM 2176 C CA . ALA A 1 269 ? -15.07 -15.766 7.703 1 98 269 ALA A CA 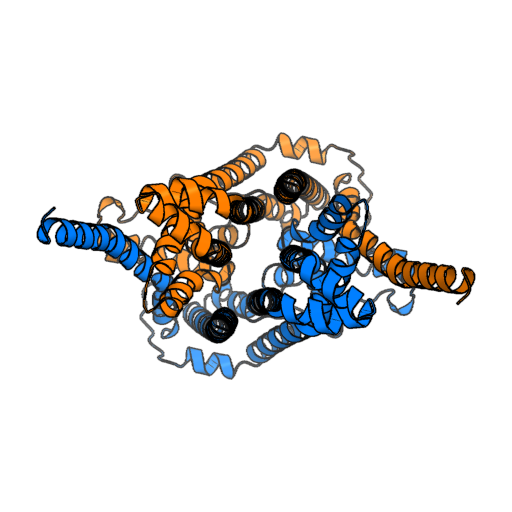1
ATOM 2177 C C . ALA A 1 269 ? -13.734 -15.219 8.188 1 98 269 ALA A C 1
ATOM 2179 O O . ALA A 1 269 ? -13.688 -14.344 9.047 1 98 269 ALA A O 1
ATOM 2180 N N . VAL A 1 270 ? -12.633 -15.742 7.629 1 98.12 270 VAL A N 1
ATOM 2181 C CA . VAL A 1 270 ? -11.305 -15.258 7.984 1 98.12 270 VAL A CA 1
ATOM 2182 C C . VAL A 1 270 ? -11.18 -13.781 7.633 1 98.12 270 VAL A C 1
ATOM 2184 O O . VAL A 1 270 ? -10.633 -12.992 8.414 1 98.12 270 VAL A O 1
ATOM 2187 N N . ALA A 1 271 ? -11.719 -13.375 6.492 1 97.25 271 ALA A N 1
ATOM 2188 C CA . ALA A 1 271 ? -11.695 -11.977 6.051 1 97.25 271 ALA A CA 1
ATOM 2189 C C . ALA A 1 271 ? -12.406 -11.078 7.055 1 97.25 271 ALA A C 1
ATOM 2191 O O . ALA A 1 271 ? -11.938 -9.969 7.34 1 97.25 271 ALA A O 1
ATOM 2192 N N . LEU A 1 272 ? -13.469 -11.523 7.602 1 96.81 272 LEU A N 1
ATOM 2193 C CA . LEU A 1 272 ? -14.219 -10.734 8.57 1 96.81 272 LEU A CA 1
ATOM 2194 C C . LEU A 1 272 ? -13.445 -10.586 9.875 1 96.81 272 LEU A C 1
ATOM 2196 O O . LEU A 1 272 ? -13.461 -9.516 10.492 1 96.81 272 LEU A O 1
ATOM 2200 N N . VAL A 1 273 ? -12.805 -11.672 10.25 1 97.88 273 VAL A N 1
ATOM 2201 C CA . VAL A 1 273 ? -11.992 -11.602 11.453 1 97.88 273 VAL A CA 1
ATOM 2202 C C . VAL A 1 273 ? -10.891 -10.555 11.281 1 97.88 273 VAL A C 1
ATOM 2204 O O . VAL A 1 273 ? -10.695 -9.703 12.148 1 97.88 273 VAL A O 1
ATOM 2207 N N . ILE A 1 274 ? -10.234 -10.633 10.172 1 97.5 274 ILE A N 1
ATOM 2208 C CA . ILE A 1 274 ? -9.18 -9.672 9.875 1 97.5 274 ILE A CA 1
ATOM 2209 C C . ILE A 1 274 ? -9.766 -8.258 9.844 1 97.5 274 ILE A C 1
ATOM 2211 O O . ILE A 1 274 ? -9.188 -7.328 10.414 1 97.5 274 ILE A O 1
ATOM 2215 N N . PHE A 1 275 ? -10.914 -8.156 9.242 1 95.69 275 PHE A N 1
ATOM 2216 C CA . PHE A 1 275 ? -11.594 -6.875 9.125 1 95.69 275 PHE A CA 1
ATOM 2217 C C . PHE A 1 275 ? -11.875 -6.285 10.5 1 95.69 275 PHE A C 1
ATOM 2219 O O . PHE A 1 275 ? -11.586 -5.113 10.75 1 95.69 275 PHE A O 1
ATOM 2226 N N . PHE A 1 276 ? -12.352 -7.008 11.383 1 96.19 276 PHE A N 1
ATOM 2227 C CA . PHE A 1 276 ? -12.734 -6.504 12.695 1 96.19 276 PHE A CA 1
ATOM 2228 C C . PHE A 1 276 ? -11.5 -6.176 13.531 1 96.19 276 PHE A C 1
ATOM 2230 O O . PHE A 1 276 ? -11.523 -5.242 14.336 1 96.19 276 PHE A O 1
ATOM 2237 N N . ILE A 1 277 ? -10.438 -6.922 13.367 1 97.12 277 ILE A N 1
ATOM 2238 C CA . ILE A 1 277 ? -9.18 -6.586 14.031 1 97.12 277 ILE A CA 1
ATOM 2239 C C . ILE A 1 277 ? -8.68 -5.234 13.539 1 97.12 277 ILE A C 1
ATOM 2241 O O . ILE A 1 277 ? -8.359 -4.352 14.336 1 97.12 277 ILE A O 1
ATOM 2245 N N . CYS A 1 278 ? -8.719 -5.047 12.211 1 96.12 278 CYS A N 1
ATOM 2246 C CA . CYS A 1 278 ? -8.281 -3.783 11.625 1 96.12 278 CYS A CA 1
ATOM 2247 C C . CYS A 1 278 ? -9.195 -2.639 12.055 1 96.12 278 CYS A C 1
ATOM 2249 O O . CYS A 1 278 ? -8.719 -1.538 12.344 1 96.12 278 CYS A O 1
ATOM 2251 N N . LEU A 1 279 ? -10.484 -2.928 12.086 1 93.5 279 LEU A N 1
ATOM 2252 C CA . LEU A 1 279 ? -11.469 -1.924 12.477 1 93.5 279 LEU A CA 1
ATOM 2253 C C . LEU A 1 279 ? -11.234 -1.462 13.914 1 93.5 279 LEU A C 1
ATOM 2255 O O . LEU A 1 279 ? -11.359 -0.272 14.211 1 93.5 279 LEU A O 1
ATOM 2259 N N . SER A 1 280 ? -10.914 -2.357 14.758 1 95 280 SER A N 1
ATOM 2260 C CA . SER A 1 280 ? -10.672 -2.004 16.156 1 95 280 SER A CA 1
ATOM 2261 C C . SER A 1 280 ? -9.5 -1.029 16.281 1 95 280 SER A C 1
ATOM 2263 O O . SER A 1 280 ? -9.578 -0.052 17.031 1 95 280 SER A O 1
ATOM 2265 N N . PHE A 1 281 ? -8.484 -1.268 15.508 1 93.06 281 PHE A N 1
ATOM 2266 C CA . PHE A 1 281 ? -7.34 -0.363 15.531 1 93.06 281 PHE A CA 1
ATOM 2267 C C . PHE A 1 281 ? -7.691 0.968 14.875 1 93.06 281 PHE A C 1
ATOM 2269 O O . PHE A 1 281 ? -7.227 2.023 15.312 1 93.06 281 PHE A O 1
ATOM 2276 N N . SER A 1 282 ? -8.477 0.871 13.859 1 90.31 282 SER A N 1
ATOM 2277 C CA . SER A 1 282 ? -8.883 2.084 13.164 1 90.31 282 SER A CA 1
ATOM 2278 C C . SER A 1 282 ? -9.711 2.992 14.07 1 90.31 282 SER A C 1
ATOM 2280 O O . SER A 1 282 ? -9.484 4.203 14.117 1 90.31 282 SER A O 1
ATOM 2282 N N . ILE A 1 283 ? -10.641 2.445 14.82 1 90.31 283 ILE A N 1
ATOM 2283 C CA . ILE A 1 283 ? -11.469 3.207 15.75 1 90.31 283 ILE A CA 1
ATOM 2284 C C . ILE A 1 283 ? -10.602 3.791 16.859 1 90.31 283 ILE A C 1
ATOM 2286 O O . ILE A 1 283 ? -10.742 4.965 17.219 1 90.31 283 ILE A O 1
ATOM 2290 N N . ALA A 1 284 ? -9.734 2.984 17.359 1 91.12 284 ALA A N 1
ATOM 2291 C CA . ALA A 1 284 ? -8.828 3.455 18.406 1 91.12 284 ALA A CA 1
ATOM 2292 C C . ALA A 1 284 ? -7.996 4.637 17.922 1 91.12 284 ALA A C 1
ATOM 2294 O O . ALA A 1 284 ? -7.852 5.633 18.625 1 91.12 284 ALA A O 1
ATOM 2295 N N . TYR A 1 285 ? -7.516 4.504 16.719 1 89.38 285 TYR A N 1
ATOM 2296 C CA . TYR A 1 285 ? -6.715 5.574 16.125 1 89.38 285 TYR A CA 1
ATOM 2297 C C . TYR A 1 285 ? -7.535 6.852 15.977 1 89.38 285 TYR A C 1
ATOM 2299 O O . TYR A 1 285 ? -7.082 7.934 16.359 1 89.38 285 TYR A O 1
ATOM 2307 N N . GLN A 1 286 ? -8.719 6.754 15.438 1 82.31 286 GLN A N 1
ATOM 2308 C CA . GLN A 1 286 ? -9.562 7.918 15.203 1 82.31 286 GLN A CA 1
ATOM 2309 C C . GLN A 1 286 ? -9.914 8.617 16.516 1 82.31 286 GLN A C 1
ATOM 2311 O O . GLN A 1 286 ? -9.992 9.852 16.562 1 82.31 286 GLN A O 1
ATOM 2316 N N . ARG A 1 287 ? -10.062 7.938 17.578 1 84.06 287 ARG A N 1
ATOM 2317 C CA . ARG A 1 287 ? -10.391 8.508 18.875 1 84.06 287 ARG A CA 1
ATOM 2318 C C . ARG A 1 287 ? -9.195 9.258 19.453 1 84.06 287 ARG A C 1
ATOM 2320 O O . ARG A 1 287 ? -9.359 10.32 20.047 1 84.06 287 ARG A O 1
ATOM 2327 N N . VAL A 1 288 ? -8.055 8.695 19.25 1 85.75 288 VAL A N 1
ATOM 2328 C CA . VAL A 1 288 ? -6.852 9.297 19.797 1 85.75 288 VAL A CA 1
ATOM 2329 C C . VAL A 1 288 ? -6.52 10.578 19.047 1 85.75 288 VAL A C 1
ATOM 2331 O O . VAL A 1 288 ? -6.207 11.609 19.641 1 85.75 288 VAL A O 1
ATOM 2334 N N . ILE A 1 289 ? -6.641 10.508 17.75 1 78.81 289 ILE A N 1
ATOM 2335 C CA . ILE A 1 289 ? -6.246 11.656 16.938 1 78.81 289 ILE A CA 1
ATOM 2336 C C . ILE A 1 289 ? -7.246 12.789 17.109 1 78.81 289 ILE A C 1
ATOM 2338 O O . ILE A 1 289 ? -6.871 13.961 17.109 1 78.81 289 ILE A O 1
ATOM 2342 N N . LEU A 1 290 ? -8.508 12.5 17.25 1 72.25 290 LEU A N 1
ATOM 2343 C CA . LEU A 1 290 ? -9.516 13.523 17.484 1 72.25 290 LEU A CA 1
ATOM 2344 C C . LEU A 1 290 ? -9.297 14.211 18.844 1 72.25 290 LEU A C 1
ATOM 2346 O O . LEU A 1 290 ? -9.492 15.414 18.969 1 72.25 290 LEU A O 1
ATOM 2350 N N . LYS A 1 291 ? -8.875 13.438 19.75 1 73.88 291 LYS A N 1
ATOM 2351 C CA . LYS A 1 291 ? -8.602 14.016 21.062 1 73.88 291 LYS A CA 1
ATOM 2352 C C . LYS A 1 291 ? -7.363 14.906 21.031 1 73.88 291 LYS A C 1
ATOM 2354 O O . LYS A 1 291 ? -7.328 15.953 21.672 1 73.88 291 LYS A O 1
ATOM 2359 N N . ALA A 1 292 ? -6.469 14.492 20.266 1 68.62 292 ALA A N 1
ATOM 2360 C CA . ALA A 1 292 ? -5.227 15.258 20.156 1 68.62 292 ALA A CA 1
ATOM 2361 C C . ALA A 1 292 ? -5.457 16.578 19.438 1 68.62 292 ALA A C 1
ATOM 2363 O O . ALA A 1 292 ? -4.758 17.562 19.688 1 68.62 292 ALA A O 1
ATOM 2364 N N . GLN A 1 293 ? -6.43 16.609 18.625 1 62.38 293 GLN A N 1
ATOM 2365 C CA . GLN A 1 293 ? -6.73 17.828 17.875 1 62.38 293 GLN A CA 1
ATOM 2366 C C . GLN A 1 293 ? -7.582 18.781 18.688 1 62.38 293 GLN A C 1
ATOM 2368 O O . GLN A 1 293 ? -7.578 20 18.438 1 62.38 293 GLN A O 1
ATOM 2373 N N . ARG A 1 294 ? -8.438 18.312 19.625 1 55.03 294 ARG A N 1
ATOM 2374 C CA . ARG A 1 294 ? -9.266 19.172 20.484 1 55.03 294 ARG A CA 1
ATOM 2375 C C . ARG A 1 294 ? -8.438 19.828 21.578 1 55.03 294 ARG A C 1
ATOM 2377 O O . ARG A 1 294 ? -8.805 20.875 22.094 1 55.03 294 ARG A O 1
ATOM 2384 N N . GLY A 1 295 ? -7.352 19.172 21.906 1 46.69 295 GLY A N 1
ATOM 2385 C CA . GLY A 1 295 ? -6.559 19.828 22.922 1 46.69 295 GLY A CA 1
ATOM 2386 C C . GLY A 1 295 ? -5.461 20.703 22.359 1 46.69 295 GLY A C 1
ATOM 2387 O O . GLY A 1 295 ? -5.125 20.594 21.172 1 46.69 295 GLY A O 1
ATOM 2388 N N . MET B 1 1 ? 35.656 24.828 26.312 1 44.06 1 MET B N 1
ATOM 2389 C CA . MET B 1 1 ? 35.375 23.578 25.609 1 44.06 1 MET B CA 1
ATOM 2390 C C . MET B 1 1 ? 36 23.578 24.234 1 44.06 1 MET B C 1
ATOM 2392 O O . MET B 1 1 ? 35.625 24.375 23.359 1 44.06 1 MET B O 1
ATOM 2396 N N . SER B 1 2 ? 37.188 22.953 23.984 1 51.88 2 SER B N 1
ATOM 2397 C CA . SER B 1 2 ? 38.156 23.172 22.938 1 51.88 2 SER B CA 1
ATOM 2398 C C . SER B 1 2 ? 37.625 22.703 21.578 1 51.88 2 SER B C 1
ATOM 2400 O O . SER B 1 2 ? 36.75 21.828 21.516 1 51.88 2 SER B O 1
ATOM 2402 N N . MET B 1 3 ? 37.875 23.438 20.562 1 57 3 MET B N 1
ATOM 2403 C CA . MET B 1 3 ? 37.531 23.219 19.156 1 57 3 MET B CA 1
ATOM 2404 C C . MET B 1 3 ? 37.75 21.766 18.75 1 57 3 MET B C 1
ATOM 2406 O O . MET B 1 3 ? 37.156 21.297 17.781 1 57 3 MET B O 1
ATOM 2410 N N . ARG B 1 4 ? 38.656 21.172 19.391 1 54.53 4 ARG B N 1
ATOM 2411 C CA . ARG B 1 4 ? 39 19.797 19.078 1 54.53 4 ARG B CA 1
ATOM 2412 C C . ARG B 1 4 ? 37.938 18.828 19.562 1 54.53 4 ARG B C 1
ATOM 2414 O O . ARG B 1 4 ? 37.625 17.844 18.875 1 54.53 4 ARG B O 1
ATOM 2421 N N . ARG B 1 5 ? 37.344 19.094 20.672 1 52.97 5 ARG B N 1
ATOM 2422 C CA . ARG B 1 5 ? 36.312 18.219 21.203 1 52.97 5 ARG B CA 1
ATOM 2423 C C . ARG B 1 5 ? 35.031 18.328 20.375 1 52.97 5 ARG B C 1
ATOM 2425 O O . ARG B 1 5 ? 34.344 17.328 20.156 1 52.97 5 ARG B O 1
ATOM 2432 N N . VAL B 1 6 ? 34.812 19.453 19.844 1 54.59 6 VAL B N 1
ATOM 2433 C CA . VAL B 1 6 ? 33.656 19.672 18.984 1 54.59 6 VAL B CA 1
ATOM 2434 C C . VAL B 1 6 ? 33.844 18.938 17.656 1 54.59 6 VAL B C 1
ATOM 2436 O O . VAL B 1 6 ? 32.938 18.312 17.141 1 54.59 6 VAL B O 1
ATOM 2439 N N . GLN B 1 7 ? 35.062 19 17.188 1 53.66 7 GLN B N 1
ATOM 2440 C CA . GLN B 1 7 ? 35.375 18.328 15.938 1 53.66 7 GLN B CA 1
ATOM 2441 C C . GLN B 1 7 ? 35.281 16.812 16.109 1 53.66 7 GLN B C 1
ATOM 2443 O O . GLN B 1 7 ? 34.812 16.109 15.219 1 53.66 7 GLN B O 1
ATOM 2448 N N . GLN B 1 8 ? 35.844 16.344 17.109 1 53.41 8 GLN B N 1
ATOM 2449 C CA . GLN B 1 8 ? 35.781 14.906 17.359 1 53.41 8 GLN B CA 1
ATOM 2450 C C . GLN B 1 8 ? 34.344 14.438 17.594 1 53.41 8 GLN B C 1
ATOM 2452 O O . GLN B 1 8 ? 33.969 13.352 17.156 1 53.41 8 GLN B O 1
ATOM 2457 N N . ASP B 1 9 ? 33.625 15.219 18.266 1 53.22 9 ASP B N 1
ATOM 2458 C CA . ASP B 1 9 ? 32.219 14.906 18.5 1 53.22 9 ASP B CA 1
ATOM 2459 C C . ASP B 1 9 ? 31.438 14.938 17.188 1 53.22 9 ASP B C 1
ATOM 2461 O O . ASP B 1 9 ? 30.547 14.109 16.969 1 53.22 9 ASP B O 1
ATOM 2465 N N . VAL B 1 10 ? 31.812 15.922 16.406 1 50.94 10 VAL B N 1
ATOM 2466 C CA . VAL B 1 10 ? 31.188 16 15.086 1 50.94 10 VAL B CA 1
ATOM 2467 C C . VAL B 1 10 ? 31.625 14.828 14.227 1 50.94 10 VAL B C 1
ATOM 2469 O O . VAL B 1 10 ? 30.812 14.219 13.523 1 50.94 10 VAL B O 1
ATOM 2472 N N . LEU B 1 11 ? 32.875 14.648 14.273 1 50.31 11 LEU B N 1
ATOM 2473 C CA . LEU B 1 11 ? 33.375 13.5 13.508 1 50.31 11 LEU B CA 1
ATOM 2474 C C . LEU B 1 11 ? 32.781 12.203 14.039 1 50.31 11 LEU B C 1
ATOM 2476 O O . LEU B 1 11 ? 32.438 11.312 13.258 1 50.31 11 LEU B O 1
ATOM 2480 N N . ALA B 1 12 ? 32.75 12.016 15.266 1 51.59 12 ALA B N 1
ATOM 2481 C CA . ALA B 1 12 ? 32.094 10.859 15.883 1 51.59 12 ALA B CA 1
ATOM 2482 C C . ALA B 1 12 ? 30.625 10.805 15.539 1 51.59 12 ALA B C 1
ATOM 2484 O O . ALA B 1 12 ? 30.078 9.734 15.25 1 51.59 12 ALA B O 1
ATOM 2485 N N . ALA B 1 13 ? 30.062 11.898 15.695 1 50.5 13 ALA B N 1
ATOM 2486 C CA . ALA B 1 13 ? 28.656 12 15.289 1 50.5 13 ALA B CA 1
ATOM 2487 C C . ALA B 1 13 ? 28.484 11.695 13.805 1 50.5 13 ALA B C 1
ATOM 2489 O O . ALA B 1 13 ? 27.562 10.992 13.406 1 50.5 13 ALA B O 1
ATOM 2490 N N . ILE B 1 14 ? 29.391 12.289 13.078 1 51.5 14 ILE B N 1
ATOM 2491 C CA . ILE B 1 14 ? 29.406 11.992 11.648 1 51.5 14 ILE B CA 1
ATOM 2492 C C . ILE B 1 14 ? 29.672 10.5 11.43 1 51.5 14 ILE B C 1
ATOM 2494 O O . ILE B 1 14 ? 29.016 9.852 10.625 1 51.5 14 ILE B O 1
ATOM 2498 N N . GLY B 1 15 ? 30.781 10.07 12.016 1 52.44 15 GLY B N 1
ATOM 2499 C CA . GLY B 1 15 ? 31.078 8.656 11.883 1 52.44 15 GLY B CA 1
ATOM 2500 C C . GLY B 1 15 ? 29.938 7.766 12.352 1 52.44 15 GLY B C 1
ATOM 2501 O O . GLY B 1 15 ? 29.594 6.797 11.68 1 52.44 15 GLY B O 1
ATOM 2502 N N . PHE B 1 16 ? 29.469 8.016 13.477 1 51.97 16 PHE B N 1
ATOM 2503 C CA . PHE B 1 16 ? 28.375 7.234 14.062 1 51.97 16 PHE B CA 1
ATOM 2504 C C . PHE B 1 16 ? 27.125 7.332 13.211 1 51.97 16 PHE B C 1
ATOM 2506 O O . PHE B 1 16 ? 26.359 6.367 13.102 1 51.97 16 PHE B O 1
ATOM 2513 N N . LEU B 1 17 ? 26.953 8.477 12.656 1 56.34 17 LEU B N 1
ATOM 2514 C CA . LEU B 1 17 ? 25.734 8.609 11.852 1 56.34 17 LEU B CA 1
ATOM 2515 C C . LEU B 1 17 ? 26.031 8.336 10.383 1 56.34 17 LEU B C 1
ATOM 2517 O O . LEU B 1 17 ? 25.188 7.816 9.664 1 56.34 17 LEU B O 1
ATOM 2521 N N . VAL B 1 18 ? 27.312 8.609 9.992 1 59.88 18 VAL B N 1
ATOM 2522 C CA . VAL B 1 18 ? 27.641 8.523 8.578 1 59.88 18 VAL B CA 1
ATOM 2523 C C . VAL B 1 18 ? 27.719 7.062 8.148 1 59.88 18 VAL B C 1
ATOM 2525 O O . VAL B 1 18 ? 27.234 6.695 7.074 1 59.88 18 VAL B O 1
ATOM 2528 N N . ILE B 1 19 ? 28.234 6.293 8.961 1 56.69 19 ILE B N 1
ATOM 2529 C CA . ILE B 1 19 ? 28.422 4.902 8.555 1 56.69 19 ILE B CA 1
ATOM 2530 C C . ILE B 1 19 ? 27.062 4.215 8.453 1 56.69 19 ILE B C 1
ATOM 2532 O O . ILE B 1 19 ? 26.719 3.658 7.41 1 56.69 19 ILE B O 1
ATOM 2536 N N . PRO B 1 20 ? 26.391 4.281 9.625 1 58.41 20 PRO B N 1
ATOM 2537 C CA . PRO B 1 20 ? 25.078 3.643 9.492 1 58.41 20 PRO B CA 1
ATOM 2538 C C . PRO B 1 20 ? 24.234 4.262 8.383 1 58.41 20 PRO B C 1
ATOM 2540 O O . PRO B 1 20 ? 23.531 3.545 7.664 1 58.41 20 PRO B O 1
ATOM 2543 N N . PHE B 1 21 ? 24.562 5.527 8.273 1 66.75 21 PHE B N 1
ATOM 2544 C CA . PHE B 1 21 ? 23.828 6.227 7.234 1 66.75 21 PHE B CA 1
ATOM 2545 C C . PHE B 1 21 ? 24.312 5.812 5.852 1 66.75 21 PHE B C 1
ATOM 2547 O O . PHE B 1 21 ? 23.5 5.582 4.945 1 66.75 21 PHE B O 1
ATOM 2554 N N . GLY B 1 22 ? 25.625 5.719 5.73 1 66 22 GLY B N 1
ATOM 2555 C CA . GLY B 1 22 ? 26.188 5.262 4.469 1 66 22 GLY B CA 1
ATOM 2556 C C . GLY B 1 22 ? 25.781 3.84 4.121 1 66 22 GLY B C 1
ATOM 2557 O O . GLY B 1 22 ? 25.438 3.553 2.975 1 66 22 GLY B O 1
ATOM 2558 N N . LEU B 1 23 ? 25.797 3.02 5.074 1 63.84 23 LEU B N 1
ATOM 2559 C CA . LEU B 1 23 ? 25.391 1.632 4.879 1 63.84 23 LEU B CA 1
ATOM 2560 C C . LEU B 1 23 ? 23.906 1.543 4.523 1 63.84 23 LEU B C 1
ATOM 2562 O O . LEU B 1 23 ? 23.516 0.743 3.67 1 63.84 23 LEU B O 1
ATOM 2566 N N . PHE B 1 24 ? 23.312 2.43 5.148 1 68.75 24 PHE B N 1
ATOM 2567 C CA . PHE B 1 24 ? 21.875 2.451 4.875 1 68.75 24 PHE B CA 1
ATOM 2568 C C . PHE B 1 24 ? 21.609 2.885 3.438 1 68.75 24 PHE B C 1
ATOM 2570 O O . PHE B 1 24 ? 20.781 2.293 2.752 1 68.75 24 PHE B O 1
ATOM 2577 N N . VAL B 1 25 ? 22.391 3.869 3.041 1 73.12 25 VAL B N 1
ATOM 2578 C CA . VAL B 1 25 ? 22.266 4.359 1.673 1 73.12 25 VAL B CA 1
ATOM 2579 C C . VAL B 1 25 ? 22.625 3.25 0.688 1 73.12 25 VAL B C 1
ATOM 2581 O O . VAL B 1 25 ? 21.906 3.031 -0.296 1 73.12 25 VAL B O 1
ATOM 2584 N N . LEU B 1 26 ? 23.656 2.543 1.033 1 73.75 26 LEU B N 1
ATOM 2585 C CA . LEU B 1 26 ? 24.078 1.457 0.156 1 73.75 26 LEU B CA 1
ATOM 2586 C C . LEU B 1 26 ? 23.031 0.349 0.116 1 73.75 26 LEU B C 1
ATOM 2588 O O . LEU B 1 26 ? 22.75 -0.205 -0.949 1 73.75 26 LEU B O 1
ATOM 2592 N N . PHE B 1 27 ? 22.469 0.158 1.2 1 78.62 27 PHE B N 1
ATOM 2593 C CA . PHE B 1 27 ? 21.5 -0.925 1.299 1 78.62 27 PHE B CA 1
ATOM 2594 C C . PHE B 1 27 ? 20.25 -0.604 0.492 1 78.62 27 PHE B C 1
ATOM 2596 O O . PHE B 1 27 ? 19.609 -1.505 -0.048 1 78.62 27 PHE B O 1
ATOM 2603 N N . VAL B 1 28 ? 20.047 0.665 0.362 1 80.75 28 VAL B N 1
ATOM 2604 C CA . VAL B 1 28 ? 18.859 1.11 -0.367 1 80.75 28 VAL B CA 1
ATOM 2605 C C . VAL B 1 28 ? 19 0.764 -1.848 1 80.75 28 VAL B C 1
ATOM 2607 O O . VAL B 1 28 ? 18.031 0.411 -2.506 1 80.75 28 VAL B O 1
ATOM 2610 N N . PHE B 1 29 ? 20.25 0.664 -2.268 1 88.5 29 PHE B N 1
ATOM 2611 C CA . PHE B 1 29 ? 20.484 0.519 -3.699 1 88.5 29 PHE B CA 1
ATOM 2612 C C . PHE B 1 29 ? 20.734 -0.94 -4.062 1 88.5 29 PHE B C 1
ATOM 2614 O O . PHE B 1 29 ? 20.766 -1.293 -5.242 1 88.5 29 PHE B O 1
ATOM 2621 N N . VAL B 1 30 ? 20.844 -1.755 -3.154 1 88.12 30 VAL B N 1
ATOM 2622 C CA . VAL B 1 30 ? 21.234 -3.139 -3.391 1 88.12 30 VAL B CA 1
ATOM 2623 C C . VAL B 1 30 ? 20.25 -3.807 -4.344 1 88.12 30 VAL B C 1
ATOM 2625 O O . VAL B 1 30 ? 20.641 -4.371 -5.363 1 88.12 30 VAL B O 1
ATOM 2628 N N . PRO B 1 31 ? 18.984 -3.721 -4.094 1 90.44 31 PRO B N 1
ATOM 2629 C CA . PRO B 1 31 ? 18.062 -4.391 -5.016 1 90.44 31 PRO B CA 1
ATOM 2630 C C . PRO B 1 31 ? 18.094 -3.805 -6.422 1 90.44 31 PRO B C 1
ATOM 2632 O O . PRO B 1 31 ? 17.938 -4.535 -7.406 1 90.44 31 PRO B O 1
ATOM 2635 N N . VAL B 1 32 ? 18.312 -2.539 -6.48 1 92.56 32 VAL B N 1
ATOM 2636 C CA . VAL B 1 32 ? 18.359 -1.882 -7.781 1 92.56 32 VAL B CA 1
ATOM 2637 C C . VAL B 1 32 ? 19.594 -2.336 -8.547 1 92.56 32 VAL B C 1
ATOM 2639 O O . VAL B 1 32 ? 19.516 -2.639 -9.742 1 92.56 32 VAL B O 1
ATOM 2642 N N . PHE B 1 33 ? 20.688 -2.4 -7.824 1 92.12 33 PHE B N 1
ATOM 2643 C CA . PHE B 1 33 ? 21.938 -2.852 -8.438 1 92.12 33 PHE B CA 1
ATOM 2644 C C . PHE B 1 33 ? 21.812 -4.301 -8.898 1 92.12 33 PHE B C 1
ATOM 2646 O O . PHE B 1 33 ? 22.297 -4.66 -9.977 1 92.12 33 PHE B O 1
ATOM 2653 N N . GLN B 1 34 ? 21.234 -5.109 -8.109 1 91.5 34 GLN B N 1
ATOM 2654 C CA . GLN B 1 34 ? 21.062 -6.516 -8.469 1 91.5 34 GLN B CA 1
ATOM 2655 C C . GLN B 1 34 ? 20.156 -6.668 -9.688 1 91.5 34 GLN B C 1
ATOM 2657 O O . GLN B 1 34 ? 20.438 -7.465 -10.586 1 91.5 34 GLN B O 1
ATOM 2662 N N . ALA B 1 35 ? 19.078 -5.906 -9.703 1 93.88 35 ALA B N 1
ATOM 2663 C CA . ALA B 1 35 ? 18.188 -5.93 -10.867 1 93.88 35 ALA B CA 1
ATOM 2664 C C . ALA B 1 35 ? 18.922 -5.484 -12.125 1 93.88 35 ALA B C 1
ATOM 2666 O O . ALA B 1 35 ? 18.734 -6.055 -13.203 1 93.88 35 ALA B O 1
ATOM 2667 N N . ALA B 1 36 ? 19.797 -4.492 -11.992 1 95.94 36 ALA B N 1
ATOM 2668 C CA . ALA B 1 36 ? 20.578 -3.992 -13.117 1 95.94 36 ALA B CA 1
ATOM 2669 C C . ALA B 1 36 ? 21.531 -5.066 -13.641 1 95.94 36 ALA B C 1
ATOM 2671 O O . ALA B 1 36 ? 21.672 -5.246 -14.852 1 95.94 36 ALA B O 1
ATOM 2672 N N . ARG B 1 37 ? 22.078 -5.742 -12.727 1 93.75 37 ARG B N 1
ATOM 2673 C CA . ARG B 1 37 ? 23 -6.82 -13.086 1 93.75 37 ARG B CA 1
ATOM 2674 C C . ARG B 1 37 ? 22.266 -7.926 -13.852 1 93.75 37 ARG B C 1
ATOM 2676 O O . ARG B 1 37 ? 22.734 -8.367 -14.898 1 93.75 37 ARG B O 1
ATOM 2683 N N . TYR B 1 38 ? 21.094 -8.328 -13.414 1 94.75 38 TYR B N 1
ATOM 2684 C CA . TYR B 1 38 ? 20.344 -9.414 -14.031 1 94.75 38 TYR B CA 1
ATOM 2685 C C . TYR B 1 38 ? 19.766 -8.984 -15.375 1 94.75 38 TYR B C 1
ATOM 2687 O O . TYR B 1 38 ? 19.641 -9.797 -16.297 1 94.75 38 TYR B O 1
ATOM 2695 N N . SER B 1 39 ? 19.484 -7.707 -15.516 1 97 39 SER B N 1
ATOM 2696 C CA . SER B 1 39 ? 18.75 -7.195 -16.672 1 97 39 SER B CA 1
ATOM 2697 C C . SER B 1 39 ? 19.578 -7.305 -17.938 1 97 39 SER B C 1
ATOM 2699 O O . SER B 1 39 ? 19.031 -7.301 -19.047 1 97 39 SER B O 1
ATOM 2701 N N . VAL B 1 40 ? 20.906 -7.426 -17.859 1 97.94 40 VAL B N 1
ATOM 2702 C CA . VAL B 1 40 ? 21.75 -7.445 -19.047 1 97.94 40 VAL B CA 1
ATOM 2703 C C . VAL B 1 40 ? 22.094 -8.891 -19.422 1 97.94 40 VAL B C 1
ATOM 2705 O O . VAL B 1 40 ? 22.938 -9.133 -20.281 1 97.94 40 VAL B O 1
ATOM 2708 N N . TYR B 1 41 ? 21.391 -9.859 -18.797 1 97.06 41 TYR B N 1
ATOM 2709 C CA . TYR B 1 41 ? 21.578 -11.273 -19.094 1 97.06 41 TYR B CA 1
ATOM 2710 C C . TYR B 1 41 ? 20.266 -11.93 -19.5 1 97.06 41 TYR B C 1
ATOM 2712 O O . TYR B 1 41 ? 19.188 -11.477 -19.094 1 97.06 41 TYR B O 1
ATOM 2720 N N . SER B 1 42 ? 20.375 -12.875 -20.438 1 96.62 42 SER B N 1
ATOM 2721 C CA . SER B 1 42 ? 19.297 -13.852 -20.609 1 96.62 42 SER B CA 1
ATOM 2722 C C . SER B 1 42 ? 19.391 -14.961 -19.562 1 96.62 42 SER B C 1
ATOM 2724 O O . SER B 1 42 ? 20.109 -15.953 -19.781 1 96.62 42 SER B O 1
ATOM 2726 N N . TRP B 1 43 ? 18.641 -14.719 -18.484 1 94.19 43 TRP B N 1
ATOM 2727 C CA . TRP B 1 43 ? 18.781 -15.586 -17.312 1 94.19 43 TRP B CA 1
ATOM 2728 C C . TRP B 1 43 ? 17.422 -16.062 -16.812 1 94.19 43 TRP B C 1
ATOM 2730 O O . TRP B 1 43 ? 16.469 -15.281 -16.734 1 94.19 43 TRP B O 1
ATOM 2740 N N . ASN B 1 44 ? 17.375 -17.344 -16.484 1 92.75 44 ASN B N 1
ATOM 2741 C CA . ASN B 1 44 ? 16.094 -17.922 -16.047 1 92.75 44 ASN B CA 1
ATOM 2742 C C . ASN B 1 44 ? 16.031 -18.047 -14.523 1 92.75 44 ASN B C 1
ATOM 2744 O O . ASN B 1 44 ? 15.047 -18.547 -13.984 1 92.75 44 ASN B O 1
ATOM 2748 N N . GLY B 1 45 ? 17.031 -17.594 -13.812 1 86.75 45 GLY B N 1
ATOM 2749 C CA . GLY B 1 45 ? 17.016 -17.641 -12.359 1 86.75 45 GLY B CA 1
ATOM 2750 C C . GLY B 1 45 ? 17.766 -18.828 -11.781 1 86.75 45 GLY B C 1
ATOM 2751 O O . GLY B 1 45 ? 17.906 -18.938 -10.562 1 86.75 45 GLY B O 1
ATOM 2752 N N . LEU B 1 46 ? 18.203 -19.641 -12.695 1 85.56 46 LEU B N 1
ATOM 2753 C CA . LEU B 1 46 ? 18.906 -20.844 -12.25 1 85.56 46 LEU B CA 1
ATOM 2754 C C . LEU B 1 46 ? 20.344 -20.844 -12.766 1 85.56 46 LEU B C 1
ATOM 2756 O O . LEU B 1 46 ? 20.609 -20.438 -13.906 1 85.56 46 LEU B O 1
ATOM 2760 N N . GLY B 1 47 ? 21.234 -21.141 -11.859 1 82.31 47 GLY B N 1
ATOM 2761 C CA . GLY B 1 47 ? 22.625 -21.266 -12.273 1 82.31 47 GLY B CA 1
ATOM 2762 C C . GLY B 1 47 ? 23.328 -19.938 -12.383 1 82.31 47 GLY B C 1
ATOM 2763 O O . GLY B 1 47 ? 22.812 -18.906 -11.93 1 82.31 47 GLY B O 1
ATOM 2764 N N . PRO B 1 48 ? 24.516 -19.938 -12.93 1 85.56 48 PRO B N 1
ATOM 2765 C CA . PRO B 1 48 ? 25.312 -18.719 -13.039 1 85.56 48 PRO B CA 1
ATOM 2766 C C . PRO B 1 48 ? 24.859 -17.812 -14.18 1 85.56 48 PRO B C 1
ATOM 2768 O O . PRO B 1 48 ? 24.219 -18.281 -15.125 1 85.56 48 PRO B O 1
ATOM 2771 N N . LEU B 1 49 ? 25.219 -16.578 -14 1 90 49 LEU B N 1
ATOM 2772 C CA . LEU B 1 49 ? 24.953 -15.57 -15.023 1 90 49 LEU B CA 1
ATOM 2773 C C . LEU B 1 49 ? 25.953 -15.68 -16.172 1 90 49 LEU B C 1
ATOM 2775 O O . LEU B 1 49 ? 27.016 -15.047 -16.141 1 90 49 LEU B O 1
ATOM 2779 N N . THR B 1 50 ? 25.578 -16.406 -17.25 1 90.88 50 THR B N 1
ATOM 2780 C CA . THR B 1 50 ? 26.562 -16.672 -18.281 1 90.88 50 THR B CA 1
ATOM 2781 C C . THR B 1 50 ? 26.141 -16.094 -19.625 1 90.88 50 THR B C 1
ATOM 2783 O O . THR B 1 50 ? 26.969 -15.844 -20.5 1 90.88 50 THR B O 1
ATOM 2786 N N . ASN B 1 51 ? 24.891 -15.828 -19.922 1 95.69 51 ASN B N 1
ATOM 2787 C CA . ASN B 1 51 ? 24.391 -15.375 -21.219 1 95.69 51 ASN B CA 1
ATOM 2788 C C . ASN B 1 51 ? 24.172 -13.867 -21.234 1 95.69 51 ASN B C 1
ATOM 2790 O O . ASN B 1 51 ? 23.031 -13.406 -21.094 1 95.69 51 ASN B O 1
ATOM 2794 N N . TYR B 1 52 ? 25.297 -13.148 -21.531 1 97.31 52 TYR B N 1
ATOM 2795 C CA . TYR B 1 52 ? 25.234 -11.695 -21.594 1 97.31 52 TYR B CA 1
ATOM 2796 C C . TYR B 1 52 ? 24.547 -11.234 -22.859 1 97.31 52 TYR B C 1
ATOM 2798 O O . TYR B 1 52 ? 24.953 -11.602 -23.969 1 97.31 52 TYR B O 1
ATOM 2806 N N . VAL B 1 53 ? 23.484 -10.375 -22.766 1 97.75 53 VAL B N 1
ATOM 2807 C CA . VAL B 1 53 ? 22.719 -9.961 -23.938 1 97.75 53 VAL B CA 1
ATOM 2808 C C . VAL B 1 53 ? 22.703 -8.438 -24.016 1 97.75 53 VAL B C 1
ATOM 2810 O O . VAL B 1 53 ? 22 -7.863 -24.859 1 97.75 53 VAL B O 1
ATOM 2813 N N . GLY B 1 54 ? 23.422 -7.793 -23.156 1 97.06 54 GLY B N 1
ATOM 2814 C CA . GLY B 1 54 ? 23.469 -6.34 -23.172 1 97.06 54 GLY B CA 1
ATOM 2815 C C . GLY B 1 54 ? 22.109 -5.699 -22.953 1 97.06 54 GLY B C 1
ATOM 2816 O O . GLY B 1 54 ? 21.406 -6.027 -22 1 97.06 54 GLY B O 1
ATOM 2817 N N . PHE B 1 55 ? 21.719 -4.855 -23.953 1 97.56 55 PHE B N 1
ATOM 2818 C CA . PHE B 1 55 ? 20.484 -4.09 -23.781 1 97.56 55 PHE B CA 1
ATOM 2819 C C . PHE B 1 55 ? 19.344 -4.719 -24.547 1 97.56 55 PHE B C 1
ATOM 2821 O O . PHE B 1 55 ? 18.281 -4.098 -24.719 1 97.56 55 PHE B O 1
ATOM 2828 N N . LYS B 1 56 ? 19.453 -5.945 -24.938 1 97.88 56 LYS B N 1
ATOM 2829 C CA . LYS B 1 56 ? 18.453 -6.637 -25.734 1 97.88 56 LYS B CA 1
ATOM 2830 C C . LYS B 1 56 ? 17.125 -6.758 -24.969 1 97.88 56 LYS B C 1
ATOM 2832 O O . LYS B 1 56 ? 16.062 -6.602 -25.547 1 97.88 56 LYS B O 1
ATOM 2837 N N . ASN B 1 57 ? 17.234 -7.055 -23.672 1 97.81 57 ASN B N 1
ATOM 2838 C CA . ASN B 1 57 ? 16.016 -7.133 -22.859 1 97.81 57 ASN B CA 1
ATOM 2839 C C . ASN B 1 57 ? 15.242 -5.82 -22.875 1 97.81 57 ASN B C 1
ATOM 2841 O O . ASN B 1 57 ? 14.016 -5.828 -22.969 1 97.81 57 ASN B O 1
ATOM 2845 N N . PHE B 1 58 ? 15.961 -4.734 -22.891 1 98 58 PHE B N 1
ATOM 2846 C CA . PHE B 1 58 ? 15.32 -3.424 -22.875 1 98 58 PHE B CA 1
ATOM 2847 C C . PHE B 1 58 ? 14.648 -3.135 -24.203 1 98 58 PHE B C 1
ATOM 2849 O O . PHE B 1 58 ? 13.531 -2.615 -24.25 1 98 58 PHE B O 1
ATOM 2856 N N . VAL B 1 59 ? 15.281 -3.502 -25.219 1 97.69 59 VAL B N 1
ATOM 2857 C CA . VAL B 1 59 ? 14.719 -3.305 -26.562 1 97.69 59 VAL B CA 1
ATOM 2858 C C . VAL B 1 59 ? 13.445 -4.133 -26.703 1 97.69 59 VAL B C 1
ATOM 2860 O O . VAL B 1 59 ? 12.445 -3.65 -27.25 1 97.69 59 VAL B O 1
ATOM 2863 N N . ASN B 1 60 ? 13.461 -5.312 -26.234 1 97.25 60 ASN B N 1
ATOM 2864 C CA . ASN B 1 60 ? 12.328 -6.23 -26.344 1 97.25 60 ASN B CA 1
ATOM 2865 C C . ASN B 1 60 ? 11.117 -5.723 -25.562 1 97.25 60 ASN B C 1
ATOM 2867 O O . ASN B 1 60 ? 9.977 -5.961 -25.953 1 97.25 60 ASN B O 1
ATOM 2871 N N . ILE B 1 61 ? 11.344 -5.043 -24.484 1 97.88 61 ILE B N 1
ATOM 2872 C CA . ILE B 1 61 ? 10.258 -4.516 -23.656 1 97.88 61 ILE B CA 1
ATOM 2873 C C . ILE B 1 61 ? 9.406 -3.549 -24.484 1 97.88 61 ILE B C 1
ATOM 2875 O O . ILE B 1 61 ? 8.18 -3.686 -24.531 1 97.88 61 ILE B O 1
ATOM 2879 N N . PHE B 1 62 ? 10.055 -2.602 -25.219 1 96.19 62 PHE B N 1
ATOM 2880 C CA . PHE B 1 62 ? 9.328 -1.532 -25.891 1 96.19 62 PHE B CA 1
ATOM 2881 C C . PHE B 1 62 ? 8.758 -2.02 -27.219 1 96.19 62 PHE B C 1
ATOM 2883 O O . PHE B 1 62 ? 7.871 -1.382 -27.797 1 96.19 62 PHE B O 1
ATOM 2890 N N . LYS B 1 63 ? 9.172 -3.189 -27.641 1 96.81 63 LYS B N 1
ATOM 2891 C CA . LYS B 1 63 ? 8.633 -3.795 -28.844 1 96.81 63 LYS B CA 1
ATOM 2892 C C . LYS B 1 63 ? 7.438 -4.695 -28.531 1 96.81 63 LYS B C 1
ATOM 2894 O O . LYS B 1 63 ? 6.691 -5.086 -29.422 1 96.81 63 LYS B O 1
ATOM 2899 N N . ASP B 1 64 ? 7.254 -4.957 -27.281 1 97.69 64 ASP B N 1
ATOM 2900 C CA . ASP B 1 64 ? 6.191 -5.871 -26.875 1 97.69 64 ASP B CA 1
ATOM 2901 C C . ASP B 1 64 ? 4.848 -5.152 -26.781 1 97.69 64 ASP B C 1
ATOM 2903 O O . ASP B 1 64 ? 4.703 -4.195 -26.016 1 97.69 64 ASP B O 1
ATOM 2907 N N . GLU B 1 65 ? 3.863 -5.676 -27.5 1 97.81 65 GLU B N 1
ATOM 2908 C CA . GLU B 1 65 ? 2.541 -5.059 -27.547 1 97.81 65 GLU B CA 1
ATOM 2909 C C . GLU B 1 65 ? 1.844 -5.145 -26.188 1 97.81 65 GLU B C 1
ATOM 2911 O O . GLU B 1 65 ? 1.139 -4.215 -25.797 1 97.81 65 GLU B O 1
ATOM 2916 N N . VAL B 1 66 ? 2.053 -6.191 -25.516 1 97.94 66 VAL B N 1
ATOM 2917 C CA . VAL B 1 66 ? 1.395 -6.379 -24.219 1 97.94 66 VAL B CA 1
ATOM 2918 C C . VAL B 1 66 ? 1.944 -5.379 -23.203 1 97.94 66 VAL B C 1
ATOM 2920 O O . VAL B 1 66 ? 1.198 -4.855 -22.375 1 97.94 66 VAL B O 1
ATOM 2923 N N . PHE B 1 67 ? 3.266 -5.117 -23.312 1 98.38 67 PHE B N 1
ATOM 2924 C CA . PHE B 1 67 ? 3.836 -4.121 -22.422 1 98.38 67 PHE B CA 1
ATOM 2925 C C . PHE B 1 67 ? 3.252 -2.742 -22.688 1 98.38 67 PHE B C 1
ATOM 2927 O O . PHE B 1 67 ? 2.959 -1.989 -21.766 1 98.38 67 PHE B O 1
ATOM 2934 N N . ARG B 1 68 ? 3.051 -2.42 -23.891 1 98 68 ARG B N 1
ATOM 2935 C CA . ARG B 1 68 ? 2.463 -1.132 -24.25 1 98 68 ARG B CA 1
ATOM 2936 C C . ARG B 1 68 ? 1.041 -1.014 -23.719 1 98 68 ARG B C 1
ATOM 2938 O O . ARG B 1 68 ? 0.65 0.038 -23.203 1 98 68 ARG B O 1
ATOM 2945 N N . ILE B 1 69 ? 0.305 -2.088 -23.781 1 98.25 69 ILE B N 1
ATOM 2946 C CA . ILE B 1 69 ? -1.052 -2.111 -23.25 1 98.25 69 ILE B CA 1
ATOM 2947 C C . ILE B 1 69 ? -1.013 -1.894 -21.734 1 98.25 69 ILE B C 1
ATOM 2949 O O . ILE B 1 69 ? -1.774 -1.086 -21.18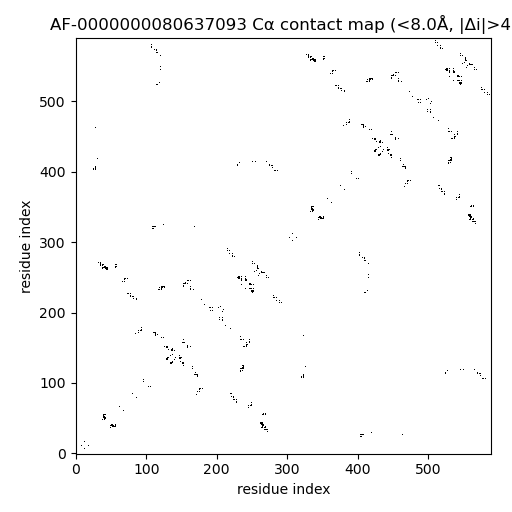8 1 98.25 69 ILE B O 1
ATOM 2953 N N . ALA B 1 70 ? -0.085 -2.555 -21.047 1 98.56 70 ALA B N 1
ATOM 2954 C CA . ALA B 1 70 ? 0.062 -2.438 -19.609 1 98.56 70 ALA B CA 1
ATOM 2955 C C . ALA B 1 70 ? 0.409 -1.006 -19.203 1 98.56 70 ALA B C 1
ATOM 2957 O O . ALA B 1 70 ? -0.184 -0.454 -18.281 1 98.56 70 ALA B O 1
ATOM 2958 N N . LEU B 1 71 ? 1.334 -0.407 -19.969 1 98.31 71 LEU B N 1
ATOM 2959 C CA . LEU B 1 71 ? 1.747 0.969 -19.703 1 98.31 71 LEU B CA 1
ATOM 2960 C C . LEU B 1 71 ? 0.575 1.929 -19.875 1 98.31 71 LEU B C 1
ATOM 2962 O O . LEU B 1 71 ? 0.365 2.814 -19.047 1 98.31 71 LEU B O 1
ATOM 2966 N N . LEU B 1 72 ? -0.156 1.743 -20.875 1 98.25 72 LEU B N 1
ATOM 2967 C CA . LEU B 1 72 ? -1.299 2.607 -21.156 1 98.25 72 LEU B CA 1
ATOM 2968 C C . LEU B 1 72 ? -2.383 2.428 -20.094 1 98.25 72 LEU B C 1
ATOM 2970 O O . LEU B 1 72 ? -3.051 3.391 -19.719 1 98.25 72 LEU B O 1
ATOM 2974 N N . ASN B 1 73 ? -2.572 1.206 -19.672 1 98.75 73 ASN B N 1
ATOM 2975 C CA . ASN B 1 73 ? -3.531 0.969 -18.594 1 98.75 73 ASN B CA 1
ATOM 2976 C C . ASN B 1 73 ? -3.115 1.674 -17.312 1 98.75 73 ASN B C 1
ATOM 2978 O O . ASN B 1 73 ? -3.957 2.232 -16.609 1 98.75 73 ASN B O 1
ATOM 2982 N N . ASN B 1 74 ? -1.811 1.658 -17.016 1 98.69 74 ASN B N 1
ATOM 2983 C CA . ASN B 1 74 ? -1.325 2.395 -15.859 1 98.69 74 ASN B CA 1
ATOM 2984 C C . ASN B 1 74 ? -1.586 3.893 -16 1 98.69 74 ASN B C 1
ATOM 2986 O O . ASN B 1 74 ? -2.01 4.543 -15.039 1 98.69 74 ASN B O 1
ATOM 2990 N N . ILE B 1 75 ? -1.345 4.41 -17.156 1 98.5 75 ILE B N 1
ATOM 2991 C CA . ILE B 1 75 ? -1.564 5.832 -17.406 1 98.5 75 ILE B CA 1
ATOM 2992 C C . ILE B 1 75 ? -3.051 6.156 -17.281 1 98.5 75 ILE B C 1
ATOM 2994 O O . ILE B 1 75 ? -3.422 7.172 -16.688 1 98.5 75 ILE B O 1
ATOM 2998 N N . ARG B 1 76 ? -3.852 5.27 -17.766 1 98.38 76 ARG B N 1
ATOM 2999 C CA . ARG B 1 76 ? -5.297 5.453 -17.672 1 98.38 76 ARG B CA 1
ATOM 3000 C C . ARG B 1 76 ? -5.742 5.469 -16.203 1 98.38 76 ARG B C 1
ATOM 3002 O O . ARG B 1 76 ? -6.574 6.293 -15.82 1 98.38 76 ARG B O 1
ATOM 3009 N N . VAL B 1 77 ? -5.215 4.598 -15.414 1 98.56 77 VAL B N 1
ATOM 3010 C CA . VAL B 1 77 ? -5.551 4.566 -13.992 1 98.56 77 VAL B CA 1
ATOM 3011 C C . VAL B 1 77 ? -5.109 5.867 -13.328 1 98.56 77 VAL B C 1
ATOM 3013 O O . VAL B 1 77 ? -5.84 6.43 -12.508 1 98.56 77 VAL B O 1
ATOM 3016 N N . ILE B 1 78 ? -3.934 6.336 -13.703 1 98.56 78 ILE B N 1
ATOM 3017 C CA . ILE B 1 78 ? -3.428 7.586 -13.148 1 98.56 78 ILE B CA 1
ATOM 3018 C C . ILE B 1 78 ? -4.398 8.719 -13.461 1 98.56 78 ILE B C 1
ATOM 3020 O O . ILE B 1 78 ? -4.84 9.438 -12.555 1 98.56 78 ILE B O 1
ATOM 3024 N N . ILE B 1 79 ? -4.766 8.844 -14.648 1 98.5 79 ILE B N 1
ATOM 3025 C CA . ILE B 1 79 ? -5.605 9.945 -15.102 1 98.5 79 ILE B CA 1
ATOM 3026 C C . ILE B 1 79 ? -6.977 9.859 -14.43 1 98.5 79 ILE B C 1
ATOM 3028 O O . ILE B 1 79 ? -7.469 10.844 -13.875 1 98.5 79 ILE B O 1
ATOM 3032 N N . LEU B 1 80 ? -7.531 8.719 -14.438 1 97.94 80 LEU B N 1
ATOM 3033 C CA . LEU B 1 80 ? -8.859 8.547 -13.867 1 97.94 80 LEU B CA 1
ATOM 3034 C C . LEU B 1 80 ? -8.836 8.75 -12.359 1 97.94 80 LEU B C 1
ATOM 3036 O O . LEU B 1 80 ? -9.789 9.258 -11.773 1 97.94 80 LEU B O 1
ATOM 3040 N N . SER B 1 81 ? -7.766 8.305 -11.719 1 97.88 81 SER B N 1
ATOM 3041 C CA . SER B 1 81 ? -7.645 8.539 -10.281 1 97.88 81 SER B CA 1
ATOM 3042 C C . SER B 1 81 ? -7.547 10.031 -9.977 1 97.88 81 SER B C 1
ATOM 3044 O O . SER B 1 81 ? -8.18 10.516 -9.031 1 97.88 81 SER B O 1
ATOM 3046 N N . LEU B 1 82 ? -6.793 10.75 -10.789 1 98.12 82 LEU B N 1
ATOM 3047 C CA . LEU B 1 82 ? -6.605 12.18 -10.57 1 98.12 82 LEU B CA 1
ATOM 3048 C C . LEU B 1 82 ? -7.898 12.945 -10.836 1 98.12 82 LEU B C 1
ATOM 3050 O O . LEU B 1 82 ? -8.203 13.93 -10.148 1 98.12 82 LEU B O 1
ATOM 3054 N N . VAL B 1 83 ? -8.695 12.453 -11.758 1 97.31 83 VAL B N 1
ATOM 3055 C CA . VAL B 1 83 ? -9.852 13.219 -12.219 1 97.31 83 VAL B CA 1
ATOM 3056 C C . VAL B 1 83 ? -11.102 12.773 -11.469 1 97.31 83 VAL B C 1
ATOM 3058 O O . VAL B 1 83 ? -12.047 13.547 -11.312 1 97.31 83 VAL B O 1
ATOM 3061 N N . ILE B 1 84 ? -11.133 11.578 -11.031 1 96.12 84 ILE B N 1
ATOM 3062 C CA . ILE B 1 84 ? -12.344 11.047 -10.422 1 96.12 84 ILE B CA 1
ATOM 3063 C C . ILE B 1 84 ? -12.117 10.797 -8.93 1 96.12 84 ILE B C 1
ATOM 3065 O O . ILE B 1 84 ? -12.766 11.406 -8.086 1 96.12 84 ILE B O 1
ATOM 3069 N N . GLN B 1 85 ? -11.148 9.984 -8.617 1 95.69 85 GLN B N 1
ATOM 3070 C CA . GLN B 1 85 ? -10.938 9.539 -7.242 1 95.69 85 GLN B CA 1
ATOM 3071 C C . GLN B 1 85 ? -10.57 10.703 -6.332 1 95.69 85 GLN B C 1
ATOM 3073 O O . GLN B 1 85 ? -11.141 10.859 -5.25 1 95.69 85 GLN B O 1
ATOM 3078 N N . LEU B 1 86 ? -9.602 11.547 -6.762 1 97.56 86 LEU B N 1
ATOM 3079 C CA . LEU B 1 86 ? -9.125 12.625 -5.902 1 97.56 86 LEU B CA 1
ATOM 3080 C C . LEU B 1 86 ? -10.195 13.695 -5.723 1 97.56 86 LEU B C 1
ATOM 3082 O O . LEU B 1 86 ? -10.438 14.148 -4.602 1 97.56 86 LEU B O 1
ATOM 3086 N N . PRO B 1 87 ? -10.883 14.094 -6.777 1 95.75 87 PRO B N 1
ATOM 3087 C CA . PRO B 1 87 ? -11.977 15.047 -6.574 1 95.75 87 PRO B CA 1
ATOM 3088 C C . PRO B 1 87 ? -13.094 14.484 -5.695 1 95.75 87 PRO B C 1
ATOM 3090 O O . PRO B 1 87 ? -13.656 15.211 -4.867 1 95.75 87 PRO B O 1
ATOM 3093 N N . LEU B 1 88 ? -13.406 13.25 -5.859 1 91.75 88 LEU B N 1
ATOM 3094 C CA . LEU B 1 88 ? -14.406 12.617 -5.008 1 91.75 88 LEU B CA 1
ATOM 3095 C C . LEU B 1 88 ? -13.977 12.656 -3.545 1 91.75 88 LEU B C 1
ATOM 3097 O O . LEU B 1 88 ? -14.781 12.984 -2.666 1 91.75 88 LEU B O 1
ATOM 3101 N N . ALA B 1 89 ? -12.734 12.289 -3.301 1 94.69 89 ALA B N 1
ATOM 3102 C CA . ALA B 1 89 ? -12.195 12.32 -1.945 1 94.69 89 ALA B CA 1
ATOM 3103 C C . ALA B 1 89 ? -12.234 13.727 -1.368 1 94.69 89 ALA B C 1
ATOM 3105 O O . ALA B 1 89 ? -12.516 13.914 -0.182 1 94.69 89 ALA B O 1
ATOM 3106 N N . LEU B 1 90 ? -11.938 14.719 -2.211 1 94.31 90 LEU B N 1
ATOM 3107 C CA . LEU B 1 90 ? -11.938 16.109 -1.771 1 94.31 90 LEU B CA 1
ATOM 3108 C C . LEU B 1 90 ? -13.336 16.562 -1.385 1 94.31 90 LEU B C 1
ATOM 3110 O O . LEU B 1 90 ? -13.523 17.203 -0.345 1 94.31 90 LEU B O 1
ATOM 3114 N N . VAL B 1 91 ? -14.281 16.234 -2.225 1 90.19 91 VAL B N 1
ATOM 3115 C CA . VAL B 1 91 ? -15.672 16.578 -1.949 1 90.19 91 VAL B CA 1
ATOM 3116 C C . VAL B 1 91 ? -16.109 15.961 -0.627 1 90.19 91 VAL B C 1
ATOM 3118 O O . VAL B 1 91 ? -16.719 16.625 0.212 1 90.19 91 VAL B O 1
ATOM 3121 N N . LEU B 1 92 ? -15.766 14.742 -0.401 1 89.25 92 LEU B N 1
ATOM 3122 C CA . LEU B 1 92 ? -16.141 14.055 0.826 1 89.25 92 LEU B CA 1
ATOM 3123 C C . LEU B 1 92 ? -15.438 14.656 2.033 1 89.25 92 LEU B C 1
ATOM 3125 O O . LEU B 1 92 ? -16.016 14.727 3.123 1 89.25 92 LEU B O 1
ATOM 3129 N N . ALA B 1 93 ? -14.211 15.047 1.804 1 92.19 93 ALA B N 1
ATOM 3130 C CA . ALA B 1 93 ? -13.484 15.703 2.889 1 92.19 93 ALA B CA 1
ATOM 3131 C C . ALA B 1 93 ? -14.18 16.984 3.328 1 92.19 93 ALA B C 1
ATOM 3133 O O . ALA B 1 93 ? -14.336 17.234 4.523 1 92.19 93 ALA B O 1
ATOM 3134 N N . PHE B 1 94 ? -14.648 17.797 2.387 1 88.94 94 PHE B N 1
ATOM 3135 C CA . PHE B 1 94 ? -15.352 19.031 2.701 1 88.94 94 PHE B CA 1
ATOM 3136 C C . PHE B 1 94 ? -16.656 18.75 3.416 1 88.94 94 PHE B C 1
ATOM 3138 O O . PHE B 1 94 ? -17.016 19.438 4.375 1 88.94 94 PHE B O 1
ATOM 3145 N N . LEU B 1 95 ? -17.328 17.734 2.953 1 86.19 95 LEU B N 1
ATOM 3146 C CA . LEU B 1 95 ? -18.625 17.391 3.533 1 86.19 95 LEU B CA 1
ATOM 3147 C C . LEU B 1 95 ? -18.469 16.891 4.965 1 86.19 95 LEU B C 1
ATOM 3149 O O . LEU B 1 95 ? -19.188 17.328 5.863 1 86.19 95 LEU B O 1
ATOM 3153 N N . VAL B 1 96 ? -17.531 16.016 5.16 1 85.81 96 VAL B N 1
ATOM 3154 C CA . VAL B 1 96 ? -17.344 15.414 6.473 1 85.81 96 VAL B CA 1
ATOM 3155 C C . VAL B 1 96 ? -16.812 16.453 7.449 1 85.81 96 VAL B C 1
ATOM 3157 O O . VAL B 1 96 ? -17.25 16.531 8.602 1 85.81 96 VAL B O 1
ATOM 3160 N N . GLU B 1 97 ? -15.883 17.266 6.965 1 84 97 GLU B N 1
ATOM 3161 C CA . GLU B 1 97 ? -15.289 18.297 7.816 1 84 97 GLU B CA 1
ATOM 3162 C C . GLU B 1 97 ? -16.328 19.359 8.195 1 84 97 GLU B C 1
ATOM 3164 O O . GLU B 1 97 ? -16.219 20 9.242 1 84 97 GLU B O 1
ATOM 3169 N N . GLY B 1 98 ? -17.297 19.562 7.371 1 82.12 98 GLY B N 1
ATOM 3170 C CA . GLY B 1 98 ? -18.328 20.562 7.617 1 82.12 98 GLY B CA 1
ATOM 3171 C C . GLY B 1 98 ? -19.406 20.062 8.555 1 82.12 98 GLY B C 1
ATOM 3172 O O . GLY B 1 98 ? -20.25 20.859 9.016 1 82.12 98 GLY B O 1
ATOM 3173 N N . LEU B 1 99 ? -19.344 18.766 8.906 1 82.75 99 LEU B N 1
ATOM 3174 C CA . LEU B 1 99 ? -20.359 18.203 9.789 1 82.75 99 LEU B CA 1
ATOM 3175 C C . LEU B 1 99 ? -20.141 18.672 11.227 1 82.75 99 LEU B C 1
ATOM 3177 O O . LEU B 1 99 ? -19 18.797 11.68 1 82.75 99 LEU B O 1
ATOM 3181 N N . GLU B 1 100 ? -21.25 19 11.883 1 78.94 100 GLU B N 1
ATOM 3182 C CA . GLU B 1 100 ? -21.156 19.406 13.281 1 78.94 100 GLU B CA 1
ATOM 3183 C C . GLU B 1 100 ? -21.031 18.203 14.203 1 78.94 100 GLU B C 1
ATOM 3185 O O . GLU B 1 100 ? -20.391 18.281 15.25 1 78.94 100 GLU B O 1
ATOM 3190 N N . ARG B 1 101 ? -21.734 17.172 13.852 1 85 101 ARG B N 1
ATOM 3191 C CA . ARG B 1 101 ? -21.703 15.945 14.633 1 85 101 ARG B CA 1
ATOM 3192 C C . ARG B 1 101 ? -21.469 14.727 13.742 1 85 101 ARG B C 1
ATOM 3194 O O . ARG B 1 101 ? -21.719 14.781 12.539 1 85 101 ARG B O 1
ATOM 3201 N N . GLY B 1 102 ? -20.859 13.617 14.234 1 86.25 102 GLY B N 1
ATOM 3202 C CA . GLY B 1 102 ? -20.719 12.352 13.531 1 86.25 102 GLY B CA 1
ATOM 3203 C C . GLY B 1 102 ? -19.469 12.289 12.664 1 86.25 102 GLY B C 1
ATOM 3204 O O . GLY B 1 102 ? -19.375 11.445 11.773 1 86.25 102 GLY B O 1
ATOM 3205 N N . LYS B 1 103 ? -18.547 13.18 12.812 1 84.06 103 LYS B N 1
ATOM 3206 C CA . LYS B 1 103 ? -17.328 13.242 12 1 84.06 103 LYS B CA 1
ATOM 3207 C C . LYS B 1 103 ? -16.531 11.945 12.109 1 84.06 103 LYS B C 1
ATOM 3209 O O . LYS B 1 103 ? -16.125 11.367 11.102 1 84.06 103 LYS B O 1
ATOM 3214 N N . ILE B 1 104 ? -16.453 11.438 13.289 1 83.88 104 ILE B N 1
ATOM 3215 C CA . ILE B 1 104 ? -15.672 10.219 13.531 1 83.88 104 ILE B CA 1
ATOM 3216 C C . ILE B 1 104 ? -16.344 9.039 12.828 1 83.88 104 ILE B C 1
ATOM 3218 O O . ILE B 1 104 ? -15.664 8.203 12.234 1 83.88 104 ILE B O 1
ATOM 3222 N N . LEU B 1 105 ? -17.641 9.047 12.898 1 85.25 105 LEU B N 1
ATOM 3223 C CA . LEU B 1 105 ? -18.391 7.957 12.289 1 85.25 105 LEU B CA 1
ATOM 3224 C C . LEU B 1 105 ? -18.188 7.941 10.773 1 85.25 105 LEU B C 1
ATOM 3226 O O . LEU B 1 105 ? -17.891 6.895 10.195 1 85.25 105 LEU B O 1
ATOM 3230 N N . PHE B 1 106 ? -18.297 9.078 10.156 1 86 106 PHE B N 1
ATOM 3231 C CA . PHE B 1 106 ? -18.203 9.125 8.695 1 86 106 PHE B CA 1
ATOM 3232 C C . PHE B 1 106 ? -16.75 8.922 8.242 1 86 106 PHE B C 1
ATOM 3234 O O . PHE B 1 106 ? -16.5 8.289 7.223 1 86 106 PHE B O 1
ATOM 3241 N N . ARG B 1 107 ? -15.812 9.422 8.984 1 85.62 107 ARG B N 1
ATOM 3242 C CA . ARG B 1 107 ? -14.406 9.172 8.672 1 85.62 107 ARG B CA 1
ATOM 3243 C C . ARG B 1 107 ? -14.086 7.684 8.719 1 85.62 107 ARG B C 1
ATOM 3245 O O . ARG B 1 107 ? -13.406 7.16 7.832 1 85.62 107 ARG B O 1
ATOM 3252 N N . THR B 1 108 ? -14.641 7.082 9.734 1 86.12 108 THR B N 1
ATOM 3253 C CA . THR B 1 108 ? -14.367 5.66 9.914 1 86.12 108 THR B CA 1
ATOM 3254 C C . THR B 1 108 ? -15.039 4.836 8.812 1 86.12 108 THR B C 1
ATOM 3256 O O . THR B 1 108 ? -14.414 3.934 8.25 1 86.12 108 THR B O 1
ATOM 3259 N N . ILE B 1 109 ? -16.234 5.188 8.5 1 88.75 109 ILE B N 1
ATOM 3260 C CA . ILE B 1 109 ? -16.984 4.457 7.492 1 88.75 109 ILE B CA 1
ATOM 3261 C C . ILE B 1 109 ? -16.281 4.555 6.145 1 88.75 109 ILE B C 1
ATOM 3263 O O . ILE B 1 109 ? -16.062 3.543 5.473 1 88.75 109 ILE B O 1
ATOM 3267 N N . PHE B 1 110 ? -15.883 5.746 5.801 1 89.19 110 PHE B N 1
ATOM 3268 C CA . PHE B 1 110 ? -15.297 5.953 4.484 1 89.19 110 PHE B CA 1
ATOM 3269 C C . PHE B 1 110 ? -13.883 5.391 4.426 1 89.19 110 PHE B C 1
ATOM 3271 O O . PHE B 1 110 ? -13.352 5.129 3.344 1 89.19 110 PHE B O 1
ATOM 3278 N N . PHE B 1 111 ? -13.375 5.168 5.574 1 89.06 111 PHE B N 1
ATOM 3279 C CA . PHE B 1 111 ? -12.016 4.637 5.633 1 89.06 111 PHE B CA 1
ATOM 3280 C C . PHE B 1 111 ? -12.031 3.111 5.645 1 89.06 111 PHE B C 1
ATOM 3282 O O . PHE B 1 111 ? -11 2.473 5.441 1 89.06 111 PHE B O 1
ATOM 3289 N N . LEU B 1 112 ? -13.133 2.453 5.75 1 91.62 112 LEU B N 1
ATOM 3290 C CA . LEU B 1 112 ? -13.281 1.014 5.938 1 91.62 112 LEU B CA 1
ATOM 3291 C C . LEU B 1 112 ? -12.68 0.248 4.762 1 91.62 112 LEU B C 1
ATOM 3293 O O . LEU B 1 112 ? -11.977 -0.744 4.961 1 91.62 112 LEU B O 1
ATOM 3297 N N . PRO B 1 113 ? -12.961 0.68 3.5 1 94 113 PRO B N 1
ATOM 3298 C CA . PRO B 1 113 ? -12.383 -0.068 2.381 1 94 113 PRO B CA 1
ATOM 3299 C C . PRO B 1 113 ? -10.859 -0.136 2.439 1 94 113 PRO B C 1
ATOM 3301 O O . PRO B 1 113 ? -10.273 -1.163 2.09 1 94 113 PRO B O 1
ATOM 3304 N N . TYR B 1 114 ? -10.289 0.897 2.912 1 94.06 114 TYR B N 1
ATOM 3305 C CA . TYR B 1 114 ? -8.828 0.982 2.936 1 94.06 114 TYR B CA 1
ATOM 3306 C C . TYR B 1 114 ? -8.234 -0.065 3.871 1 94.06 114 TYR B C 1
ATOM 3308 O O . TYR B 1 114 ? -7.133 -0.561 3.637 1 94.06 114 TYR B O 1
ATOM 3316 N N . ILE B 1 115 ? -8.906 -0.447 4.867 1 92.38 115 ILE B N 1
ATOM 3317 C CA . ILE B 1 115 ? -8.336 -1.348 5.863 1 92.38 115 ILE B CA 1
AT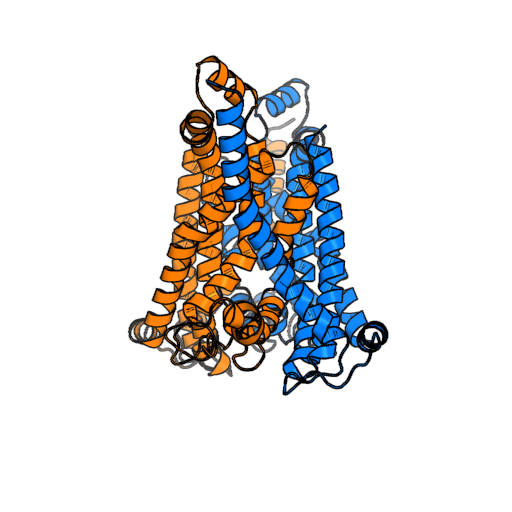OM 3318 C C . ILE B 1 115 ? -8.523 -2.795 5.414 1 92.38 115 ILE B C 1
ATOM 3320 O O . ILE B 1 115 ? -8.117 -3.727 6.117 1 92.38 115 ILE B O 1
ATOM 3324 N N . ILE B 1 116 ? -9.164 -3 4.301 1 93.06 116 ILE B N 1
ATOM 3325 C CA . ILE B 1 116 ? -9.25 -4.316 3.678 1 93.06 116 ILE B CA 1
ATOM 3326 C C . ILE B 1 116 ? -8.055 -4.527 2.752 1 93.06 116 ILE B C 1
ATOM 3328 O O . ILE B 1 116 ? -7.684 -3.629 1.99 1 93.06 116 ILE B O 1
ATOM 3332 N N . SER B 1 117 ? -7.414 -5.688 2.895 1 93.19 117 SER B N 1
ATOM 3333 C CA . SER B 1 117 ? -6.266 -5.934 2.025 1 93.19 117 SER B CA 1
ATOM 3334 C C . SER B 1 117 ? -6.676 -5.938 0.557 1 93.19 117 SER B C 1
ATOM 3336 O O . SER B 1 117 ? -7.836 -6.211 0.23 1 93.19 117 SER B O 1
ATOM 3338 N N . GLU B 1 118 ? -5.746 -5.605 -0.27 1 93.81 118 GLU B N 1
ATOM 3339 C CA . GLU B 1 118 ? -6.023 -5.516 -1.701 1 93.81 118 GLU B CA 1
ATOM 3340 C C . GLU B 1 118 ? -6.457 -6.867 -2.262 1 93.81 118 GLU B C 1
ATOM 3342 O O . GLU B 1 118 ? -7.379 -6.941 -3.074 1 93.81 118 GLU B O 1
ATOM 3347 N N . VAL B 1 119 ? -5.824 -7.918 -1.796 1 92.56 119 VAL B N 1
ATOM 3348 C CA . VAL B 1 119 ? -6.137 -9.25 -2.309 1 92.56 119 VAL B CA 1
ATOM 3349 C C . VAL B 1 119 ? -7.539 -9.656 -1.869 1 92.56 119 VAL B C 1
ATOM 3351 O O . VAL B 1 119 ? -8.32 -10.188 -2.666 1 92.56 119 VAL B O 1
ATOM 3354 N N . ILE B 1 120 ? -7.891 -9.375 -0.624 1 92.88 120 ILE B N 1
ATOM 3355 C CA . ILE B 1 120 ? -9.211 -9.703 -0.094 1 92.88 120 ILE B CA 1
ATOM 3356 C C . ILE B 1 120 ? -10.281 -8.906 -0.835 1 92.88 120 ILE B C 1
ATOM 3358 O O . ILE B 1 120 ? -11.297 -9.461 -1.259 1 92.88 120 ILE B O 1
ATOM 3362 N N . ALA B 1 121 ? -9.984 -7.641 -1.007 1 94.81 121 ALA B N 1
ATOM 3363 C CA . ALA B 1 121 ? -10.914 -6.789 -1.745 1 94.81 121 ALA B CA 1
ATOM 3364 C C . ALA B 1 121 ? -11.133 -7.316 -3.16 1 94.81 121 ALA B C 1
ATOM 3366 O O . ALA B 1 121 ? -12.273 -7.43 -3.615 1 94.81 121 ALA B O 1
ATOM 3367 N N . GLY B 1 122 ? -10.055 -7.707 -3.791 1 95.44 122 GLY B N 1
ATOM 3368 C CA . GLY B 1 122 ? -10.156 -8.219 -5.148 1 95.44 122 GLY B CA 1
ATOM 3369 C C . GLY B 1 122 ? -11.008 -9.469 -5.25 1 95.44 122 GLY B C 1
ATOM 3370 O O . GLY B 1 122 ? -11.859 -9.578 -6.133 1 95.44 122 GLY B O 1
ATOM 3371 N N . VAL B 1 123 ? -10.82 -10.352 -4.367 1 93.12 123 VAL B N 1
ATOM 3372 C CA . VAL B 1 123 ? -11.539 -11.617 -4.398 1 93.12 123 VAL B CA 1
ATOM 3373 C C . VAL B 1 123 ? -13.023 -11.383 -4.117 1 93.12 123 VAL B C 1
ATOM 3375 O O . VAL B 1 123 ? -13.883 -11.844 -4.867 1 93.12 123 VAL B O 1
ATOM 3378 N N . ILE B 1 124 ? -13.312 -10.617 -3.102 1 92.31 124 ILE B N 1
ATOM 3379 C CA . ILE B 1 124 ? -14.703 -10.391 -2.719 1 92.31 124 ILE B CA 1
ATOM 3380 C C . ILE B 1 124 ? -15.438 -9.672 -3.85 1 92.31 124 ILE B C 1
ATOM 3382 O O . ILE B 1 124 ? -16.547 -10.055 -4.207 1 92.31 124 ILE B O 1
ATOM 3386 N N . TRP B 1 125 ? -14.805 -8.711 -4.465 1 95.12 125 TRP B N 1
ATOM 3387 C CA . TRP B 1 125 ? -15.445 -7.973 -5.551 1 95.12 125 TRP B CA 1
ATOM 3388 C C . TRP B 1 125 ? -15.609 -8.852 -6.785 1 95.12 125 TRP B C 1
ATOM 3390 O O . TRP B 1 125 ? -16.531 -8.648 -7.586 1 95.12 125 TRP B O 1
ATOM 3400 N N . SER B 1 126 ? -14.695 -9.812 -6.961 1 94.62 126 SER B N 1
ATOM 3401 C CA . SER B 1 126 ? -14.875 -10.758 -8.062 1 94.62 126 SER B CA 1
ATOM 3402 C C . SER B 1 126 ? -16.172 -11.531 -7.918 1 94.62 126 SER B C 1
ATOM 3404 O O . SER B 1 126 ? -16.859 -11.805 -8.914 1 94.62 126 SER B O 1
ATOM 3406 N N . PHE B 1 127 ? -16.531 -11.797 -6.695 1 89.81 127 PHE B N 1
ATOM 3407 C CA . PHE B 1 127 ? -17.781 -12.516 -6.461 1 89.81 127 PHE B CA 1
ATOM 3408 C C . PHE B 1 127 ? -18.984 -11.57 -6.578 1 89.81 127 PHE B C 1
ATOM 3410 O O . PHE B 1 127 ? -20.047 -11.977 -7.039 1 89.81 127 PHE B O 1
ATOM 3417 N N . ILE B 1 128 ? -18.734 -10.375 -6.207 1 90.44 128 ILE B N 1
ATOM 3418 C CA . ILE B 1 128 ? -19.797 -9.375 -6.34 1 90.44 128 ILE B CA 1
ATOM 3419 C C . ILE B 1 128 ? -20.109 -9.164 -7.82 1 90.44 128 ILE B C 1
ATOM 3421 O O . ILE B 1 128 ? -21.281 -8.977 -8.188 1 90.44 128 ILE B O 1
ATOM 3425 N N . TYR B 1 129 ? -19.125 -9.273 -8.688 1 93.06 129 TYR B N 1
ATOM 3426 C CA . TYR B 1 129 ? -19.266 -9.008 -10.109 1 93.06 129 TYR B CA 1
ATOM 3427 C C . TYR B 1 129 ? -19.734 -10.258 -10.852 1 93.06 129 TYR B C 1
ATOM 3429 O O . TYR B 1 129 ? -19.891 -10.234 -12.078 1 93.06 129 TYR B O 1
ATOM 3437 N N . ASN B 1 130 ? -19.891 -11.336 -10.172 1 90.88 130 ASN B N 1
ATOM 3438 C CA . ASN B 1 130 ? -20.266 -12.57 -10.844 1 90.88 130 ASN B CA 1
ATOM 3439 C C . ASN B 1 130 ? -21.516 -12.383 -11.719 1 90.88 130 ASN B C 1
ATOM 3441 O O . ASN B 1 130 ? -22.516 -11.836 -11.266 1 90.88 130 ASN B O 1
ATOM 3445 N N . PRO B 1 131 ? -21.484 -12.844 -12.906 1 88.62 131 PRO B N 1
ATOM 3446 C CA . PRO B 1 131 ? -22.594 -12.586 -13.828 1 88.62 131 PRO B CA 1
ATOM 3447 C C . PRO B 1 131 ? -23.828 -13.43 -13.531 1 88.62 131 PRO B C 1
ATOM 3449 O O . PRO B 1 131 ? -24.906 -13.133 -14.023 1 88.62 131 PRO B O 1
ATOM 3452 N N . GLN B 1 132 ? -23.672 -14.414 -12.758 1 84.31 132 GLN B N 1
ATOM 3453 C CA . GLN B 1 132 ? -24.797 -15.32 -12.516 1 84.31 132 GLN B CA 1
ATOM 3454 C C . GLN B 1 132 ? -25.5 -14.984 -11.211 1 84.31 132 GLN B C 1
ATOM 3456 O O . GLN B 1 132 ? -26.734 -15.078 -11.125 1 84.31 132 GLN B O 1
ATOM 3461 N N . TYR B 1 133 ? -24.766 -14.531 -10.219 1 83.06 133 TYR B N 1
ATOM 3462 C CA . TYR B 1 133 ? -25.422 -14.352 -8.93 1 83.06 133 TYR B CA 1
ATOM 3463 C C . TYR B 1 133 ? -24.938 -13.078 -8.242 1 83.06 133 TYR B C 1
ATOM 3465 O O . TYR B 1 133 ? -25.344 -12.781 -7.121 1 83.06 133 TYR B 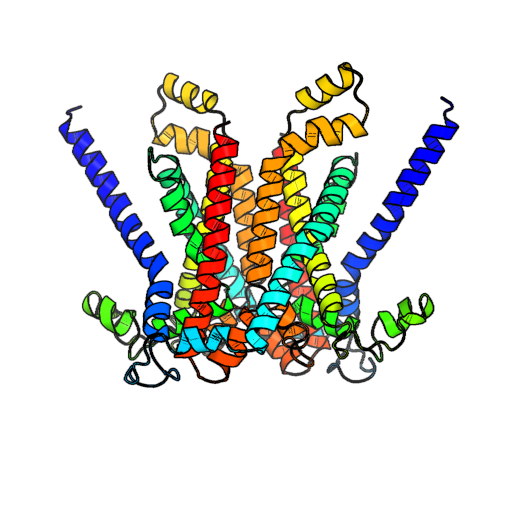O 1
ATOM 3473 N N . GLY B 1 134 ? -24.094 -12.352 -8.953 1 86.06 134 GLY B N 1
ATOM 3474 C CA . GLY B 1 134 ? -23.531 -11.156 -8.344 1 86.06 134 GLY B CA 1
ATOM 3475 C C . GLY B 1 134 ? -24.547 -10.039 -8.188 1 86.06 134 GLY B C 1
ATOM 3476 O O . GLY B 1 134 ? -25.688 -10.141 -8.664 1 86.06 134 GLY B O 1
ATOM 3477 N N . LEU B 1 135 ? -24.109 -9.023 -7.516 1 84.19 135 LEU B N 1
ATOM 3478 C CA . LEU B 1 135 ? -24.984 -7.918 -7.141 1 84.19 135 LEU B CA 1
ATOM 3479 C C . LEU B 1 135 ? -25.516 -7.203 -8.383 1 84.19 135 LEU B C 1
ATOM 3481 O O . LEU B 1 135 ? -26.703 -6.859 -8.445 1 84.19 135 LEU B O 1
ATOM 3485 N N . PRO B 1 136 ? -24.656 -6.969 -9.359 1 82.25 136 PRO B N 1
ATOM 3486 C CA . PRO B 1 136 ? -25.172 -6.312 -10.562 1 82.25 136 PRO B CA 1
ATOM 3487 C C . PRO B 1 136 ? -26.25 -7.141 -11.266 1 82.25 136 PRO B C 1
ATOM 3489 O O . PRO B 1 136 ? -27.141 -6.586 -11.906 1 82.25 136 PRO B O 1
ATOM 3492 N N . HIS B 1 137 ? -26.141 -8.43 -11.172 1 81.75 137 HIS B N 1
ATOM 3493 C CA . HIS B 1 137 ? -27.094 -9.32 -11.812 1 81.75 137 HIS B CA 1
ATOM 3494 C C . HIS B 1 137 ? -28.375 -9.43 -11 1 81.75 137 HIS B C 1
ATOM 3496 O O . HIS B 1 137 ? -29.469 -9.531 -11.555 1 81.75 137 HIS B O 1
ATOM 3502 N N . THR B 1 138 ? -28.297 -9.375 -9.734 1 80.38 138 THR B N 1
ATOM 3503 C CA . THR B 1 138 ? -29.453 -9.617 -8.883 1 80.38 138 THR B CA 1
ATOM 3504 C C . THR B 1 138 ? -30.109 -8.297 -8.484 1 80.38 138 THR B C 1
ATOM 3506 O O . THR B 1 138 ? -31 -7.809 -9.18 1 80.38 138 THR B O 1
ATOM 3509 N N . PHE B 1 139 ? -29.516 -7.594 -7.578 1 77.62 139 PHE B N 1
ATOM 3510 C CA . PHE B 1 139 ? -30.141 -6.422 -6.973 1 77.62 139 PHE B CA 1
ATOM 3511 C C . PHE B 1 139 ? -30.109 -5.234 -7.926 1 77.62 139 PHE B C 1
ATOM 3513 O O . PHE B 1 139 ? -31.141 -4.645 -8.234 1 77.62 139 PHE B O 1
ATOM 3520 N N . LEU B 1 140 ? -29.031 -4.945 -8.477 1 76.62 140 LEU B N 1
ATOM 3521 C CA . LEU B 1 140 ? -28.906 -3.756 -9.312 1 76.62 140 LEU B CA 1
ATOM 3522 C C . LEU B 1 140 ? -29.484 -4 -10.695 1 76.62 140 LEU B C 1
ATOM 3524 O O . LEU B 1 140 ? -30.016 -3.08 -11.32 1 76.62 140 LEU B O 1
ATOM 3528 N N . GLY B 1 141 ? -29.391 -5.23 -11.062 1 76.56 141 GLY B N 1
ATOM 3529 C CA . GLY B 1 141 ? -29.953 -5.594 -12.352 1 76.56 141 GLY B CA 1
ATOM 3530 C C . GLY B 1 141 ? -31.453 -5.426 -12.422 1 76.56 141 GLY B C 1
ATOM 3531 O O . GLY B 1 141 ? -32 -5.18 -13.492 1 76.56 141 GLY B O 1
ATOM 3532 N N . GLU B 1 142 ? -32 -5.488 -11.258 1 79.69 142 GLU B N 1
ATOM 3533 C CA . GLU B 1 142 ? -33.438 -5.277 -11.227 1 79.69 142 GLU B CA 1
ATOM 3534 C C . GLU B 1 142 ? -33.812 -3.803 -11.383 1 79.69 142 GLU B C 1
ATOM 3536 O O . GLU B 1 142 ? -34.812 -3.463 -11.984 1 79.69 142 GLU B O 1
ATOM 3541 N N . ILE B 1 143 ? -32.938 -2.973 -10.945 1 78.62 143 ILE B N 1
ATOM 3542 C CA . ILE B 1 143 ? -33.156 -1.532 -11.039 1 78.62 143 ILE B CA 1
ATOM 3543 C C . ILE B 1 143 ? -32.656 -1.022 -12.391 1 78.62 143 ILE B C 1
ATOM 3545 O O . ILE B 1 143 ? -33.281 -0.182 -13.023 1 78.62 143 ILE B O 1
ATOM 3549 N N . PHE B 1 144 ? -31.453 -1.637 -12.719 1 82.5 144 PHE B N 1
ATOM 3550 C CA . PHE B 1 144 ? -30.859 -1.26 -13.992 1 82.5 144 PHE B CA 1
ATOM 3551 C C . PHE B 1 144 ? -30.688 -2.477 -14.891 1 82.5 144 PHE B C 1
ATOM 3553 O O . PHE B 1 144 ? -29.625 -3.1 -14.914 1 82.5 144 PHE B O 1
ATOM 3560 N N . PRO B 1 145 ? -31.625 -2.715 -15.703 1 82.06 145 PRO B N 1
ATOM 3561 C CA . PRO B 1 145 ? -31.625 -3.932 -16.516 1 82.06 145 PRO B CA 1
ATOM 3562 C C . PRO B 1 145 ? -30.438 -3.988 -17.484 1 82.06 145 PRO B C 1
ATOM 3564 O O . PRO B 1 145 ? -30.016 -5.078 -17.891 1 82.06 145 PRO B O 1
ATOM 3567 N N . ALA B 1 146 ? -29.969 -2.85 -17.844 1 83 146 ALA B N 1
ATOM 3568 C CA . ALA B 1 146 ? -28.875 -2.789 -18.828 1 83 146 ALA B CA 1
ATOM 3569 C C . ALA B 1 146 ? -27.609 -3.449 -18.281 1 83 146 ALA B C 1
ATOM 3571 O O . ALA B 1 146 ? -26.75 -3.875 -19.062 1 83 146 ALA B O 1
ATOM 3572 N N . ILE B 1 147 ? -27.578 -3.631 -17.047 1 82.94 147 ILE B N 1
ATOM 3573 C CA . ILE B 1 147 ? -26.344 -4.164 -16.5 1 82.94 147 ILE B CA 1
ATOM 3574 C C . ILE B 1 147 ? -26.516 -5.641 -16.141 1 82.94 147 ILE B C 1
ATOM 3576 O O . ILE B 1 147 ? -25.562 -6.316 -15.766 1 82.94 147 ILE B O 1
ATOM 3580 N N . LYS B 1 148 ? -27.734 -6.086 -16.422 1 82.88 148 LYS B N 1
ATOM 3581 C CA . LYS B 1 148 ? -28 -7.484 -16.094 1 82.88 148 LYS B CA 1
ATOM 3582 C C . LYS B 1 148 ? -27.281 -8.414 -17.062 1 82.88 148 LYS B C 1
ATOM 3584 O O . LYS B 1 148 ? -27.312 -8.219 -18.281 1 82.88 148 LYS B O 1
ATOM 3589 N N . GLY B 1 149 ? -26.5 -9.227 -16.5 1 81.88 149 GLY B N 1
ATOM 3590 C CA . GLY B 1 149 ? -25.859 -10.273 -17.281 1 81.88 149 GLY B CA 1
ATOM 3591 C C . GLY B 1 149 ? -24.516 -9.867 -17.844 1 81.88 149 GLY B C 1
ATOM 3592 O O . GLY B 1 149 ? -23.828 -10.672 -18.469 1 81.88 149 GLY B O 1
ATOM 3593 N N . ILE B 1 150 ? -24.203 -8.625 -17.656 1 88.19 150 ILE B N 1
ATOM 3594 C CA . ILE B 1 150 ? -22.906 -8.188 -18.141 1 88.19 150 ILE B CA 1
ATOM 3595 C C . ILE B 1 150 ? -21.797 -8.922 -17.375 1 88.19 150 ILE B C 1
ATOM 3597 O O . ILE B 1 150 ? -21.844 -9.031 -16.141 1 88.19 150 ILE B O 1
ATOM 3601 N N . ALA B 1 151 ? -20.891 -9.523 -18.141 1 93.5 151 ALA B N 1
ATOM 3602 C CA . ALA B 1 151 ? -19.719 -10.133 -17.547 1 93.5 151 ALA B CA 1
ATOM 3603 C C . ALA B 1 151 ? -18.609 -9.094 -17.312 1 93.5 151 ALA B C 1
ATOM 3605 O O . ALA B 1 151 ? -17.625 -9.062 -18.047 1 93.5 151 ALA B O 1
ATOM 3606 N N . PHE B 1 152 ? -18.688 -8.398 -16.281 1 94.81 152 PHE B N 1
ATOM 3607 C CA . PHE B 1 152 ? -17.797 -7.262 -16.016 1 94.81 152 PHE B CA 1
ATOM 3608 C C . PHE B 1 152 ? -16.344 -7.684 -16.062 1 94.81 152 PHE B C 1
ATOM 3610 O O . PHE B 1 152 ? -15.508 -6.977 -16.641 1 94.81 152 PHE B O 1
ATOM 3617 N N . LEU B 1 153 ? -16.031 -8.891 -15.547 1 96.88 153 LEU B N 1
ATOM 3618 C CA . LEU B 1 153 ? -14.633 -9.312 -15.477 1 96.88 153 LEU B CA 1
ATOM 3619 C C . LEU B 1 153 ? -14.281 -10.211 -16.656 1 96.88 153 LEU B C 1
ATOM 3621 O O . LEU B 1 153 ? -13.109 -10.523 -16.875 1 96.88 153 LEU B O 1
ATOM 3625 N N . GLY B 1 154 ? -15.305 -10.586 -17.438 1 96.25 154 GLY B N 1
ATOM 3626 C CA . GLY B 1 154 ? -15.07 -11.484 -18.562 1 96.25 154 GLY B CA 1
ATOM 3627 C C . GLY B 1 154 ? -15.094 -10.773 -19.906 1 96.25 154 GLY B C 1
ATOM 3628 O O . GLY B 1 154 ? -14.672 -11.336 -20.906 1 96.25 154 GLY B O 1
ATOM 3629 N N . ASP B 1 155 ? -15.531 -9.578 -19.938 1 96.38 155 ASP B N 1
ATOM 3630 C CA . ASP B 1 155 ? -15.633 -8.773 -21.156 1 96.38 155 ASP B CA 1
ATOM 3631 C C . ASP B 1 155 ? -14.531 -7.707 -21.203 1 96.38 155 ASP B C 1
ATOM 3633 O O . ASP B 1 155 ? -14.477 -6.832 -20.328 1 96.38 155 ASP B O 1
ATOM 3637 N N . PRO B 1 156 ? -13.711 -7.777 -22.25 1 96.94 156 PRO B N 1
ATOM 3638 C CA . PRO B 1 156 ? -12.586 -6.84 -22.344 1 96.94 156 PRO B CA 1
ATOM 3639 C C . PRO B 1 156 ? -13.039 -5.383 -22.422 1 96.94 156 PRO B C 1
ATOM 3641 O O . PRO B 1 156 ? -12.258 -4.473 -22.125 1 96.94 156 PRO B O 1
ATOM 3644 N N . ARG B 1 157 ? -14.32 -5.184 -22.797 1 95.44 157 ARG B N 1
ATOM 3645 C CA . ARG B 1 157 ? -14.82 -3.818 -22.891 1 95.44 157 ARG B CA 1
ATOM 3646 C C . ARG B 1 157 ? -15.078 -3.229 -21.516 1 95.44 157 ARG B C 1
ATOM 3648 O O . ARG B 1 157 ? -15.023 -2.01 -21.328 1 95.44 157 ARG B O 1
ATOM 3655 N N . TYR B 1 158 ? -15.234 -4.082 -20.391 1 96.62 158 TYR B N 1
ATOM 3656 C CA . TYR B 1 158 ? -15.719 -3.578 -19.109 1 96.62 158 TYR B CA 1
ATOM 3657 C C . TYR B 1 158 ? -14.727 -3.879 -18 1 96.62 158 TYR B C 1
ATOM 3659 O O . TYR B 1 158 ? -14.758 -3.248 -16.938 1 96.62 158 TYR B O 1
ATOM 3667 N N . VAL B 1 159 ? -13.859 -4.812 -18.219 1 98.06 159 VAL B N 1
ATOM 3668 C CA . VAL B 1 159 ? -13.047 -5.352 -17.141 1 98.06 159 VAL B CA 1
ATOM 3669 C C . VAL B 1 159 ? -12.188 -4.242 -16.547 1 98.06 159 VAL B C 1
ATOM 3671 O O . VAL B 1 159 ? -12.07 -4.125 -15.32 1 98.06 159 VAL B O 1
ATOM 3674 N N . PHE B 1 160 ? -11.625 -3.346 -17.328 1 98.38 160 PHE B N 1
ATOM 3675 C CA . PHE B 1 160 ? -10.781 -2.266 -16.844 1 98.38 160 PHE B CA 1
ATOM 3676 C C . PHE B 1 160 ? -11.578 -1.342 -15.922 1 98.38 160 PHE B C 1
ATOM 3678 O O . PHE B 1 160 ? -11.141 -1.044 -14.805 1 98.38 160 PHE B O 1
ATOM 3685 N N . TYR B 1 161 ? -12.688 -0.956 -16.297 1 97.25 161 TYR B N 1
ATOM 3686 C CA . TYR B 1 161 ? -13.484 0.01 -15.547 1 97.25 161 TYR B CA 1
ATOM 3687 C C . TYR B 1 161 ? -14.07 -0.625 -14.289 1 97.25 161 TYR B C 1
ATOM 3689 O O . TYR B 1 161 ? -14.227 0.04 -13.266 1 97.25 161 TYR B O 1
ATOM 3697 N N . ALA B 1 162 ? -14.422 -1.928 -14.43 1 96.62 162 ALA B N 1
ATOM 3698 C CA . ALA B 1 162 ? -14.914 -2.646 -13.258 1 96.62 162 ALA B CA 1
ATOM 3699 C C . ALA B 1 162 ? -13.852 -2.699 -12.156 1 96.62 162 ALA B C 1
ATOM 3701 O O . ALA B 1 162 ? -14.148 -2.453 -10.992 1 96.62 162 ALA B O 1
ATOM 3702 N N . ILE B 1 163 ? -12.617 -2.965 -12.602 1 98.06 163 ILE B N 1
ATOM 3703 C CA . ILE B 1 163 ? -11.516 -3.033 -11.641 1 98.06 163 ILE B CA 1
ATOM 3704 C C . ILE B 1 163 ? -11.203 -1.632 -11.125 1 98.06 163 ILE B C 1
ATOM 3706 O O . ILE B 1 163 ? -10.953 -1.448 -9.93 1 98.06 163 ILE B O 1
ATOM 3710 N N . PHE B 1 164 ? -11.25 -0.629 -11.977 1 97.88 164 PHE B N 1
ATOM 3711 C CA . PHE B 1 164 ? -10.992 0.747 -11.57 1 97.88 164 PHE B CA 1
ATOM 3712 C C . PHE B 1 164 ? -11.992 1.192 -10.508 1 97.88 164 PHE B C 1
ATOM 3714 O O . PHE B 1 164 ? -11.633 1.912 -9.57 1 97.88 164 PHE B O 1
ATOM 3721 N N . PHE B 1 165 ? -13.172 0.773 -10.656 1 95.25 165 PHE B N 1
ATOM 3722 C CA . PHE B 1 165 ? -14.188 1.087 -9.656 1 95.25 165 PHE B CA 1
ATOM 3723 C C . PHE B 1 165 ? -13.766 0.586 -8.281 1 95.25 165 PHE B C 1
ATOM 3725 O O . PHE B 1 165 ? -13.922 1.292 -7.281 1 95.25 165 PHE B O 1
ATOM 3732 N N . VAL B 1 166 ? -13.266 -0.608 -8.227 1 95.75 166 VAL B N 1
ATOM 3733 C CA . VAL B 1 166 ? -12.828 -1.209 -6.969 1 95.75 166 VAL B CA 1
ATOM 3734 C C . VAL B 1 166 ? -11.641 -0.437 -6.406 1 95.75 166 VAL B C 1
ATOM 3736 O O . VAL B 1 166 ? -11.531 -0.239 -5.195 1 95.75 166 VAL B O 1
ATOM 3739 N N . ILE B 1 167 ? -10.758 0.063 -7.262 1 97.12 167 ILE B N 1
ATOM 3740 C CA . ILE B 1 167 ? -9.602 0.856 -6.859 1 97.12 167 ILE B CA 1
ATOM 3741 C C . ILE B 1 167 ? -10.07 2.16 -6.215 1 97.12 167 ILE B C 1
ATOM 3743 O O . ILE B 1 167 ? -9.578 2.547 -5.152 1 97.12 167 ILE B O 1
ATOM 3747 N N . VAL B 1 168 ? -11.008 2.775 -6.828 1 95.25 168 VAL B N 1
ATOM 3748 C CA . VAL B 1 168 ? -11.562 4.008 -6.277 1 95.25 168 VAL B CA 1
ATOM 3749 C C . VAL B 1 168 ? -12.219 3.721 -4.93 1 95.25 168 VAL B C 1
ATOM 3751 O O . VAL B 1 168 ? -11.992 4.441 -3.955 1 95.25 168 VAL B O 1
ATOM 3754 N N . TRP B 1 169 ? -12.977 2.65 -4.926 1 93.88 169 TRP B N 1
ATOM 3755 C CA . TRP B 1 169 ? -13.641 2.23 -3.697 1 93.88 169 TRP B CA 1
ATOM 3756 C C . TRP B 1 169 ? -12.633 2.031 -2.57 1 93.88 169 TRP B C 1
ATOM 3758 O O . TRP B 1 169 ? -12.852 2.482 -1.445 1 93.88 169 TRP B O 1
ATOM 3768 N N . LYS B 1 170 ? -11.555 1.51 -2.861 1 95 170 LYS B N 1
ATOM 3769 C CA . LYS B 1 170 ? -10.57 1.118 -1.859 1 95 170 LYS B CA 1
ATOM 3770 C C . LYS B 1 170 ? -9.812 2.332 -1.331 1 95 170 LYS B C 1
ATOM 3772 O O . LYS B 1 170 ? -9.516 2.414 -0.137 1 95 170 LYS B O 1
ATOM 3777 N N . TYR B 1 171 ? -9.547 3.332 -2.188 1 95.75 171 TYR B N 1
ATOM 3778 C CA . TYR B 1 171 ? -8.516 4.293 -1.802 1 95.75 171 TYR B CA 1
ATOM 3779 C C . TYR B 1 171 ? -9.117 5.684 -1.61 1 95.75 171 TYR B C 1
ATOM 3781 O O . TYR B 1 171 ? -8.438 6.598 -1.141 1 95.75 171 TYR B O 1
ATOM 3789 N N . PHE B 1 172 ? -10.359 5.91 -1.956 1 93.94 172 PHE B N 1
ATOM 3790 C CA . PHE B 1 172 ? -10.906 7.254 -1.825 1 93.94 172 PHE B CA 1
ATOM 3791 C C . PHE B 1 172 ? -10.883 7.711 -0.372 1 93.94 172 PHE B C 1
ATOM 3793 O O . PHE B 1 172 ? -10.672 8.891 -0.09 1 93.94 172 PHE B O 1
ATOM 3800 N N . GLY B 1 173 ? -11.062 6.77 0.538 1 92.56 173 GLY B N 1
ATOM 3801 C CA . GLY B 1 173 ? -11.062 7.105 1.952 1 92.56 173 GLY B CA 1
ATOM 3802 C C . GLY B 1 173 ? -9.711 7.594 2.443 1 92.56 173 GLY B C 1
ATOM 3803 O O . GLY B 1 173 ? -9.633 8.492 3.285 1 92.56 173 GLY B O 1
ATOM 3804 N N . LEU B 1 174 ? -8.656 6.949 1.944 1 93.81 174 LEU B N 1
ATOM 3805 C CA . LEU B 1 174 ? -7.309 7.391 2.295 1 93.81 174 LEU B CA 1
ATOM 3806 C C . LEU B 1 174 ? -7.09 8.844 1.895 1 93.81 174 LEU B C 1
ATOM 3808 O O . LEU B 1 174 ? -6.613 9.648 2.699 1 93.81 174 LEU B O 1
ATOM 3812 N N . HIS B 1 175 ? -7.418 9.164 0.704 1 96.69 175 HIS B N 1
ATOM 3813 C CA . HIS B 1 175 ? -7.23 10.523 0.213 1 96.69 175 HIS B CA 1
ATOM 3814 C C . HIS B 1 175 ? -8.125 11.508 0.955 1 96.69 175 HIS B C 1
ATOM 3816 O O . HIS B 1 175 ? -7.734 12.648 1.202 1 96.69 175 HIS B O 1
ATOM 3822 N N . MET B 1 176 ? -9.32 11.062 1.326 1 94.31 176 MET B N 1
ATOM 3823 C CA . MET B 1 176 ? -10.211 11.914 2.117 1 94.31 176 MET B CA 1
ATOM 3824 C C . MET B 1 176 ? -9.562 12.289 3.445 1 94.31 176 MET B C 1
ATOM 3826 O O . MET B 1 176 ? -9.562 13.461 3.832 1 94.31 176 MET B O 1
ATOM 3830 N N . VAL B 1 177 ? -9 11.297 4.059 1 90.88 177 VAL B N 1
ATOM 3831 C CA . VAL B 1 177 ? -8.398 11.523 5.371 1 90.88 177 VAL B CA 1
ATOM 3832 C C . VAL B 1 177 ? -7.191 12.445 5.238 1 90.88 177 VAL B C 1
ATOM 3834 O O . VAL B 1 177 ? -6.969 13.32 6.086 1 90.88 177 VAL B O 1
ATOM 3837 N N . ILE B 1 178 ? -6.441 12.297 4.195 1 92.31 178 ILE B N 1
ATOM 3838 C CA . ILE B 1 178 ? -5.324 13.195 3.922 1 92.31 178 ILE B CA 1
ATOM 3839 C C . ILE B 1 178 ? -5.836 14.625 3.771 1 92.31 178 ILE B C 1
ATOM 3841 O O . ILE B 1 178 ? -5.293 15.547 4.379 1 92.31 178 ILE B O 1
ATOM 3845 N N . TYR B 1 179 ? -6.914 14.781 3.074 1 94.62 179 TYR B N 1
ATOM 3846 C CA . TYR B 1 179 ? -7.48 16.109 2.85 1 94.62 179 TYR B CA 1
ATOM 3847 C C . TYR B 1 179 ? -8.047 16.688 4.141 1 94.62 179 TYR B C 1
ATOM 3849 O O . TYR B 1 179 ? -7.918 17.891 4.402 1 94.62 179 TYR B O 1
ATOM 3857 N N . ILE B 1 180 ? -8.672 15.867 4.891 1 90.81 180 ILE B N 1
ATOM 3858 C CA . ILE B 1 180 ? -9.227 16.328 6.16 1 90.81 180 ILE B CA 1
ATOM 3859 C C . ILE B 1 180 ? -8.102 16.828 7.062 1 90.81 180 ILE B C 1
ATOM 3861 O O . ILE B 1 180 ? -8.227 17.875 7.691 1 90.81 180 ILE B O 1
ATOM 3865 N N . ALA B 1 181 ? -7.031 16.062 7.098 1 85.5 181 ALA B N 1
ATOM 3866 C CA . ALA B 1 181 ? -5.879 16.484 7.887 1 85.5 181 ALA B CA 1
ATOM 3867 C C . ALA B 1 181 ? -5.348 17.844 7.402 1 85.5 181 ALA B C 1
ATOM 3869 O O . ALA B 1 181 ? -4.984 18.703 8.211 1 85.5 181 ALA B O 1
ATOM 3870 N N . GLY B 1 182 ? -5.312 18.016 6.121 1 88.75 182 GLY B N 1
ATOM 3871 C CA . GLY B 1 182 ? -4.898 19.297 5.559 1 88.75 182 GLY B CA 1
ATOM 3872 C C . GLY B 1 182 ? -5.844 20.422 5.902 1 88.75 182 GLY B C 1
ATOM 3873 O O . GLY B 1 182 ? -5.402 21.547 6.195 1 88.75 182 GLY B O 1
ATOM 3874 N N . LEU B 1 183 ? -7.098 20.188 5.898 1 89.81 183 LEU B N 1
ATOM 3875 C CA . LEU B 1 183 ? -8.117 21.188 6.207 1 89.81 183 LEU B CA 1
ATOM 3876 C C . LEU B 1 183 ? -8.016 21.625 7.664 1 89.81 183 LEU B C 1
ATOM 3878 O O . LEU B 1 183 ? -8.195 22.812 7.969 1 89.81 183 LEU B O 1
ATOM 3882 N N . GLN B 1 184 ? -7.699 20.656 8.398 1 84.12 184 GLN B N 1
ATOM 3883 C CA . GLN B 1 184 ? -7.621 20.922 9.828 1 84.12 184 GLN B CA 1
ATOM 3884 C C . GLN B 1 184 ? -6.402 21.781 10.156 1 84.12 184 GLN B C 1
ATOM 3886 O O . GLN B 1 184 ? -6.367 22.453 11.188 1 84.12 184 GLN B O 1
ATOM 3891 N N . ASN B 1 185 ? -5.465 21.797 9.297 1 82.31 185 ASN B N 1
ATOM 3892 C CA . ASN B 1 185 ? -4.242 22.547 9.516 1 82.31 185 ASN B CA 1
ATOM 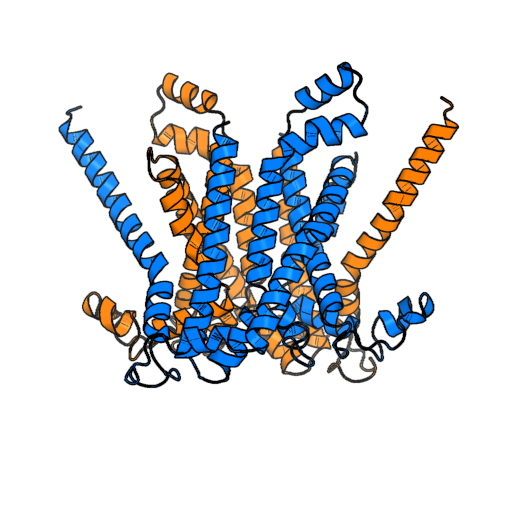3893 C C . ASN B 1 185 ? -4.387 24 9.055 1 82.31 185 ASN B C 1
ATOM 3895 O O . ASN B 1 185 ? -3.508 24.828 9.297 1 82.31 185 ASN B O 1
ATOM 3899 N N . ILE B 1 186 ? -5.527 24.328 8.469 1 86.31 186 ILE B N 1
ATOM 3900 C CA . ILE B 1 186 ? -5.766 25.703 8.031 1 86.31 186 ILE B CA 1
ATOM 3901 C C . ILE B 1 186 ? -6.289 26.531 9.195 1 86.31 186 ILE B C 1
ATOM 3903 O O . ILE B 1 186 ? -7.309 26.203 9.805 1 86.31 186 ILE B O 1
ATOM 3907 N N . PRO B 1 187 ? -5.586 27.609 9.516 1 87.12 187 PRO B N 1
ATOM 3908 C CA . PRO B 1 187 ? -6.02 28.453 10.641 1 87.12 187 PRO B CA 1
ATOM 3909 C C . PRO B 1 187 ? -7.438 28.984 10.461 1 87.12 187 PRO B C 1
ATOM 3911 O O . PRO B 1 187 ? -7.789 29.469 9.375 1 87.12 187 PRO B O 1
ATOM 3914 N N . GLN B 1 188 ? -8.148 28.906 11.508 1 87.31 188 GLN B N 1
ATOM 3915 C CA . GLN B 1 188 ? -9.531 29.359 11.492 1 87.31 188 GLN B CA 1
ATOM 3916 C C . GLN B 1 188 ? -9.609 30.875 11.234 1 87.31 188 GLN B C 1
ATOM 3918 O O . GLN B 1 188 ? -10.57 31.359 10.633 1 87.31 188 GLN B O 1
ATOM 3923 N N . GLU B 1 189 ? -8.57 31.5 11.633 1 90.69 189 GLU B N 1
ATOM 3924 C CA . GLU B 1 189 ? -8.516 32.938 11.469 1 90.69 189 GLU B CA 1
ATOM 3925 C C . GLU B 1 189 ? -8.602 33.344 10 1 90.69 189 GLU B C 1
ATOM 3927 O O . GLU B 1 189 ? -9.195 34.375 9.656 1 90.69 189 GLU B O 1
ATOM 3932 N N . LEU B 1 190 ? -8.031 32.562 9.211 1 89.56 190 LEU B N 1
ATOM 3933 C CA . LEU B 1 190 ? -8.055 32.844 7.781 1 89.56 190 LEU B CA 1
ATOM 3934 C C . LEU B 1 190 ? -9.461 32.656 7.215 1 89.56 190 LEU B C 1
ATOM 3936 O O . LEU B 1 190 ? -9.891 33.406 6.348 1 89.56 190 LEU B O 1
ATOM 3940 N N . LYS B 1 191 ? -10.133 31.734 7.738 1 88.5 191 LYS B N 1
ATOM 3941 C CA . LYS B 1 191 ? -11.508 31.484 7.312 1 88.5 191 LYS B CA 1
ATOM 3942 C C . LYS B 1 191 ? -12.43 32.625 7.77 1 88.5 191 LYS B C 1
ATOM 3944 O O . LYS B 1 191 ? -13.25 33.125 6.988 1 88.5 191 LYS B O 1
ATOM 3949 N N . GLU B 1 192 ? -12.242 33.031 8.93 1 91.06 192 GLU B N 1
ATOM 3950 C CA . GLU B 1 192 ? -13.047 34.125 9.5 1 91.06 192 GLU B CA 1
ATOM 3951 C C . GLU B 1 192 ? -12.805 35.438 8.781 1 91.06 192 GLU B C 1
ATOM 3953 O O . GLU B 1 192 ? -13.742 36.188 8.516 1 91.06 192 GLU B O 1
ATOM 3958 N N . ALA B 1 193 ? -11.578 35.656 8.516 1 92.81 193 ALA B N 1
ATOM 3959 C CA . ALA B 1 193 ? -11.219 36.875 7.812 1 92.81 193 ALA B CA 1
ATOM 3960 C C . ALA B 1 193 ? -11.891 36.938 6.441 1 92.81 193 ALA B C 1
ATOM 3962 O O . ALA B 1 193 ? -12.359 38 6.023 1 92.81 193 ALA B O 1
ATOM 3963 N N . ALA B 1 194 ? -11.93 35.875 5.809 1 91.62 194 ALA B N 1
ATOM 3964 C CA . ALA B 1 194 ? -12.555 35.812 4.492 1 91.62 194 ALA B CA 1
ATOM 3965 C C . ALA B 1 194 ? -14.062 36.062 4.59 1 91.62 194 ALA B C 1
ATOM 3967 O O . ALA B 1 194 ? -14.648 36.719 3.74 1 91.62 194 ALA B O 1
ATOM 3968 N N . LEU B 1 195 ? -14.609 35.531 5.605 1 89.88 195 LEU B N 1
ATOM 3969 C CA . LEU B 1 195 ? -16.047 35.688 5.816 1 89.88 195 LEU B CA 1
ATOM 3970 C C . LEU B 1 195 ? -16.375 37.125 6.176 1 89.88 195 LEU B C 1
ATOM 3972 O O . LEU B 1 195 ? -17.406 37.656 5.742 1 89.88 195 LEU B O 1
ATOM 3976 N N . ILE B 1 196 ? -15.547 37.719 6.887 1 92.25 196 ILE B N 1
ATOM 3977 C CA . ILE B 1 196 ? -15.711 39.125 7.254 1 92.25 196 ILE B CA 1
ATOM 3978 C C . ILE B 1 196 ? -15.594 40 6.012 1 92.25 196 ILE B C 1
ATOM 3980 O O . ILE B 1 196 ? -16.312 41 5.883 1 92.25 196 ILE B O 1
ATOM 3984 N N . ASP B 1 197 ? -14.781 39.656 5.066 1 93.56 197 ASP B N 1
ATOM 3985 C CA . ASP B 1 197 ? -14.609 40.375 3.811 1 93.56 197 ASP B CA 1
ATOM 3986 C C . ASP B 1 197 ? -15.789 40.125 2.871 1 93.56 197 ASP B C 1
ATOM 3988 O O . ASP B 1 197 ? -15.836 40.688 1.772 1 93.56 197 ASP B O 1
ATOM 3992 N N . GLY B 1 198 ? -16.719 39.312 3.293 1 91.56 198 GLY B N 1
ATOM 3993 C CA . GLY B 1 198 ? -17.953 39.156 2.547 1 91.56 198 GLY B CA 1
ATOM 3994 C C . GLY B 1 198 ? -17.938 37.938 1.642 1 91.56 198 GLY B C 1
ATOM 3995 O O . GLY B 1 198 ? -18.812 37.781 0.793 1 91.56 198 GLY B O 1
ATOM 3996 N N . ALA B 1 199 ? -16.891 37.125 1.813 1 90.25 199 ALA B N 1
ATOM 3997 C CA . ALA B 1 199 ? -16.828 35.938 0.971 1 90.25 199 ALA B CA 1
ATOM 3998 C C . ALA B 1 199 ? -17.938 34.938 1.324 1 90.25 199 ALA B C 1
ATOM 4000 O O . ALA B 1 199 ? -18.234 34.719 2.502 1 90.25 199 ALA B O 1
ATOM 4001 N N . ASN B 1 200 ? -18.547 34.375 0.234 1 89.69 200 ASN B N 1
ATOM 4002 C CA . ASN B 1 200 ? -19.5 33.281 0.477 1 89.69 200 ASN B CA 1
ATOM 4003 C C . ASN B 1 200 ? -18.781 31.953 0.563 1 89.69 200 ASN B C 1
ATOM 4005 O O . ASN B 1 200 ? -17.562 31.875 0.433 1 89.69 200 ASN B O 1
ATOM 4009 N N . SER B 1 201 ? -19.516 30.859 0.858 1 84.12 201 SER B N 1
ATOM 4010 C CA . SER B 1 201 ? -18.938 29.547 1.1 1 84.12 201 SER B CA 1
ATOM 4011 C C . SER B 1 201 ? -18.172 29.047 -0.123 1 84.12 201 SER B C 1
ATOM 4013 O O . SER B 1 201 ? -17.125 28.406 0.009 1 84.12 201 SER B O 1
ATOM 4015 N N . TRP B 1 202 ? -18.672 29.328 -1.252 1 85.5 202 TRP B N 1
ATOM 4016 C CA . TRP B 1 202 ? -18.031 28.891 -2.484 1 85.5 202 TRP B CA 1
ATOM 4017 C C . TRP B 1 202 ? -16.734 29.641 -2.715 1 85.5 202 TRP B C 1
ATOM 4019 O O . TRP B 1 202 ? -15.711 29.047 -3.062 1 85.5 202 TRP B O 1
ATOM 4029 N N . GLN B 1 203 ? -16.781 30.953 -2.518 1 89.06 203 GLN B N 1
ATOM 4030 C CA . GLN B 1 203 ? -15.586 31.797 -2.645 1 89.06 203 GLN B CA 1
ATOM 4031 C C . GLN B 1 203 ? -14.531 31.406 -1.616 1 89.06 203 GLN B C 1
ATOM 4033 O O . GLN B 1 203 ? -13.344 31.344 -1.934 1 89.06 203 GLN B O 1
ATOM 4038 N N . LEU B 1 204 ? -15.008 31.109 -0.424 1 91.38 204 LEU B N 1
ATOM 4039 C CA . LEU B 1 204 ? -14.117 30.688 0.651 1 91.38 204 LEU B CA 1
ATOM 4040 C C . LEU B 1 204 ? -13.391 29.406 0.285 1 91.38 204 LEU B C 1
ATOM 4042 O O . LEU B 1 204 ? -12.164 29.312 0.4 1 91.38 204 LEU B O 1
ATOM 4046 N N . ASN B 1 205 ? -14.148 28.422 -0.247 1 88.44 205 ASN B N 1
ATOM 4047 C CA . ASN B 1 205 ? -13.578 27.109 -0.553 1 88.44 205 ASN B CA 1
ATOM 4048 C C . ASN B 1 205 ? -12.648 27.172 -1.766 1 88.44 205 ASN B C 1
ATOM 4050 O O . ASN B 1 205 ? -11.547 26.625 -1.737 1 88.44 205 ASN B O 1
ATOM 4054 N N . TRP B 1 206 ? -13 27.922 -2.756 1 89.06 206 TRP B N 1
ATOM 4055 C CA . TRP B 1 206 ? -12.273 27.891 -4.023 1 89.06 206 TRP B CA 1
ATOM 4056 C C . TRP B 1 206 ? -11.102 28.875 -3.998 1 89.06 206 TRP B C 1
ATOM 4058 O O . TRP B 1 206 ? -10.062 28.609 -4.602 1 89.06 206 TRP B O 1
ATOM 4068 N N . HIS B 1 207 ? -11.234 29.969 -3.229 1 91.62 207 HIS B N 1
ATOM 4069 C CA . HIS B 1 207 ? -10.227 31.016 -3.338 1 91.62 207 HIS B CA 1
ATOM 4070 C C . HIS B 1 207 ? -9.359 31.078 -2.086 1 91.62 207 HIS B C 1
ATOM 4072 O O . HIS B 1 207 ? -8.289 31.688 -2.098 1 91.62 207 HIS B O 1
ATOM 4078 N N . VAL B 1 208 ? -9.789 30.484 -1.058 1 92 208 VAL B N 1
ATOM 4079 C CA . VAL B 1 208 ? -9.008 30.578 0.173 1 92 208 VAL B CA 1
ATOM 4080 C C . VAL B 1 208 ? -8.562 29.172 0.601 1 92 208 VAL B C 1
ATOM 4082 O O . VAL B 1 208 ? -7.367 28.875 0.623 1 92 208 VAL B O 1
ATOM 4085 N N . ILE B 1 209 ? -9.492 28.281 0.732 1 93.06 209 ILE B N 1
ATOM 4086 C CA . ILE B 1 209 ? -9.203 26.969 1.325 1 93.06 209 ILE B CA 1
ATOM 4087 C C . ILE B 1 209 ? -8.438 26.109 0.326 1 93.06 209 ILE B C 1
ATOM 4089 O O . ILE B 1 209 ? -7.395 25.547 0.659 1 93.06 209 ILE B O 1
ATOM 4093 N N . LEU B 1 210 ? -8.875 26.031 -0.9 1 93.38 210 LEU B N 1
ATOM 4094 C CA . LEU B 1 210 ? -8.281 25.125 -1.887 1 93.38 210 LEU B CA 1
ATOM 4095 C C . LEU B 1 210 ? -6.836 25.5 -2.172 1 93.38 210 LEU B C 1
ATOM 4097 O O . LEU B 1 210 ? -5.957 24.641 -2.199 1 93.38 210 LEU B O 1
ATOM 4101 N N . PRO B 1 211 ? -6.574 26.781 -2.342 1 92.56 211 PRO B N 1
ATOM 4102 C CA . PRO B 1 211 ? -5.172 27.172 -2.531 1 92.56 211 PRO B CA 1
ATOM 4103 C C . PRO B 1 211 ? -4.297 26.812 -1.333 1 92.56 211 PRO B C 1
ATOM 4105 O O . PRO B 1 211 ? -3.143 26.406 -1.506 1 92.56 211 PRO B O 1
ATOM 4108 N N . LEU B 1 212 ? -4.84 26.969 -0.156 1 90.88 212 LEU B N 1
ATOM 4109 C CA . LEU B 1 212 ? -4.082 26.641 1.049 1 90.88 212 LEU B CA 1
ATOM 4110 C C . LEU B 1 212 ? -3.918 25.141 1.202 1 90.88 212 LEU B C 1
ATOM 4112 O O . LEU B 1 212 ? -3.027 24.672 1.918 1 90.88 212 LEU B O 1
ATOM 4116 N N . LEU B 1 213 ?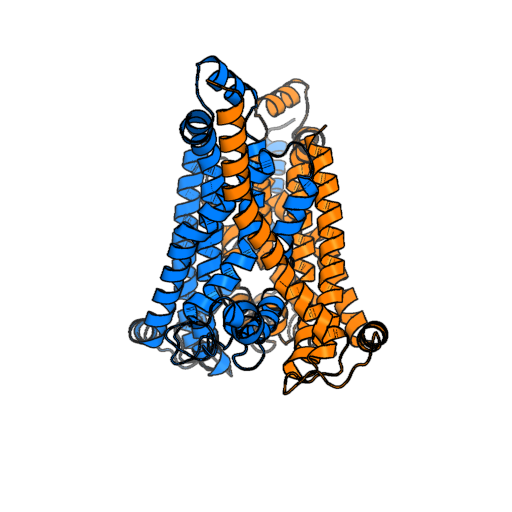 -4.75 24.391 0.478 1 93.06 213 LEU B N 1
ATOM 4117 C CA . LEU B 1 213 ? -4.742 22.938 0.565 1 93.06 213 LEU B CA 1
ATOM 4118 C C . LEU B 1 213 ? -3.842 22.328 -0.508 1 93.06 213 LEU B C 1
ATOM 4120 O O . LEU B 1 213 ? -3.645 21.125 -0.545 1 93.06 213 LEU B O 1
ATOM 4124 N N . LEU B 1 214 ? -3.227 23.078 -1.315 1 92.06 214 LEU B N 1
ATOM 4125 C CA . LEU B 1 214 ? -2.49 22.625 -2.492 1 92.06 214 LEU B CA 1
ATOM 4126 C C . LEU B 1 214 ? -1.363 21.672 -2.096 1 92.06 214 LEU B C 1
ATOM 4128 O O . LEU B 1 214 ? -1.191 20.625 -2.713 1 92.06 214 LEU B O 1
ATOM 4132 N N . PRO B 1 215 ? -0.594 21.922 -1.056 1 88.69 215 PRO B N 1
ATOM 4133 C CA . PRO B 1 215 ? 0.454 20.984 -0.674 1 88.69 215 PRO B CA 1
ATOM 4134 C C . PRO B 1 215 ? -0.1 19.609 -0.305 1 88.69 215 PRO B C 1
ATOM 4136 O O . PRO B 1 215 ? 0.489 18.578 -0.662 1 88.69 215 PRO B O 1
ATOM 4139 N N . THR B 1 216 ? -1.226 19.656 0.384 1 91.5 216 THR B N 1
ATOM 4140 C CA . THR B 1 216 ? -1.874 18.406 0.759 1 91.5 216 THR B CA 1
ATOM 4141 C C . THR B 1 216 ? -2.398 17.672 -0.475 1 91.5 216 THR B C 1
ATOM 4143 O O . THR B 1 216 ? -2.295 16.453 -0.569 1 91.5 216 THR B O 1
ATOM 4146 N N . ILE B 1 217 ? -2.924 18.422 -1.397 1 95 217 ILE B N 1
ATOM 4147 C CA . ILE B 1 217 ? -3.428 17.844 -2.641 1 95 217 ILE B CA 1
ATOM 4148 C C . ILE B 1 217 ? -2.279 17.219 -3.416 1 95 217 ILE B C 1
ATOM 4150 O O . ILE B 1 217 ? -2.428 16.125 -3.975 1 95 217 ILE B O 1
ATOM 4154 N N . LEU B 1 218 ? -1.137 17.844 -3.434 1 93.38 218 LEU B N 1
ATOM 4155 C CA . LEU B 1 218 ? 0.024 17.328 -4.148 1 93.38 218 LEU B CA 1
ATOM 4156 C C . LEU B 1 218 ? 0.501 16.016 -3.529 1 93.38 218 LEU B C 1
ATOM 4158 O O . LEU B 1 218 ? 0.972 15.117 -4.242 1 93.38 218 LEU B O 1
ATOM 4162 N N . ILE B 1 219 ? 0.341 15.891 -2.238 1 91.75 219 ILE B N 1
ATOM 4163 C CA . ILE B 1 219 ? 0.676 14.641 -1.565 1 91.75 219 ILE B CA 1
ATOM 4164 C C . ILE B 1 219 ? -0.237 13.523 -2.066 1 91.75 219 ILE B C 1
ATOM 4166 O O . ILE B 1 219 ? 0.232 12.438 -2.404 1 91.75 219 ILE B O 1
ATOM 4170 N N . SER B 1 220 ? -1.528 13.82 -2.131 1 95.88 220 SER B N 1
ATOM 4171 C CA . SER B 1 220 ? -2.494 12.844 -2.623 1 95.88 220 SER B CA 1
ATOM 4172 C C . SER B 1 220 ? -2.227 12.484 -4.082 1 95.88 220 SER B C 1
ATOM 4174 O O . SER B 1 220 ? -2.354 11.32 -4.477 1 95.88 220 SER B O 1
ATOM 4176 N N . VAL B 1 221 ? -1.891 13.492 -4.836 1 96.69 221 VAL B N 1
ATOM 4177 C CA . VAL B 1 221 ? -1.562 13.266 -6.242 1 96.69 221 VAL B CA 1
ATOM 4178 C C . VAL B 1 221 ? -0.36 12.336 -6.344 1 96.69 221 VAL B C 1
ATOM 4180 O O . VAL B 1 221 ? -0.371 11.383 -7.133 1 96.69 221 VAL B O 1
ATOM 4183 N N . PHE B 1 222 ? 0.596 12.57 -5.57 1 94.25 222 PHE B N 1
ATOM 4184 C CA . PHE B 1 222 ? 1.804 11.75 -5.574 1 94.25 222 PHE B CA 1
ATOM 4185 C C . PHE B 1 222 ? 1.481 10.312 -5.203 1 94.25 222 PHE B C 1
ATOM 4187 O O . PHE B 1 222 ? 1.886 9.375 -5.906 1 94.25 222 PHE B O 1
ATOM 4194 N N . PHE B 1 223 ? 0.732 10.102 -4.125 1 94.5 223 PHE B N 1
ATOM 4195 C CA . PHE B 1 223 ? 0.381 8.758 -3.676 1 94.5 223 PHE B CA 1
ATOM 4196 C C . PHE B 1 223 ? -0.489 8.055 -4.707 1 94.5 223 PHE B C 1
ATOM 4198 O O . PHE B 1 223 ? -0.364 6.844 -4.91 1 94.5 223 PHE B O 1
ATOM 4205 N N . SER B 1 224 ? -1.337 8.805 -5.348 1 97.5 224 SER B N 1
ATOM 4206 C CA . SER B 1 224 ? -2.203 8.227 -6.375 1 97.5 224 SER B CA 1
ATOM 4207 C C . SER B 1 224 ? -1.395 7.758 -7.578 1 97.5 224 SER B C 1
ATOM 4209 O O . SER B 1 224 ? -1.615 6.656 -8.086 1 97.5 224 SER B O 1
ATOM 4211 N N . ILE B 1 225 ? -0.427 8.578 -7.977 1 97.62 225 ILE B N 1
ATOM 4212 C CA . ILE B 1 225 ? 0.386 8.242 -9.141 1 97.62 225 ILE B CA 1
ATOM 4213 C C . ILE B 1 225 ? 1.252 7.023 -8.828 1 97.62 225 ILE B C 1
ATOM 4215 O O . ILE B 1 225 ? 1.249 6.043 -9.578 1 97.62 225 ILE B O 1
ATOM 4219 N N . ILE B 1 226 ? 1.954 7.051 -7.734 1 95.88 226 ILE B N 1
ATOM 4220 C CA . ILE B 1 226 ? 2.848 5.953 -7.375 1 95.88 226 ILE B CA 1
ATOM 4221 C C . ILE B 1 226 ? 2.037 4.68 -7.148 1 95.88 226 ILE B C 1
ATOM 4223 O O . ILE B 1 226 ? 2.414 3.605 -7.621 1 95.88 226 ILE B O 1
ATOM 4227 N N . GLY B 1 227 ? 0.925 4.809 -6.457 1 95.81 227 GLY B N 1
ATOM 4228 C CA . GLY B 1 227 ? 0.054 3.66 -6.258 1 95.81 227 GLY B CA 1
ATOM 4229 C C . GLY B 1 227 ? -0.435 3.051 -7.555 1 95.81 227 GLY B C 1
ATOM 4230 O O . GLY B 1 227 ? -0.523 1.826 -7.68 1 95.81 227 GLY B O 1
ATOM 4231 N N . SER B 1 228 ? -0.747 3.861 -8.508 1 97.56 228 SER B N 1
ATOM 4232 C CA . SER B 1 228 ? -1.236 3.41 -9.805 1 97.56 228 SER B CA 1
ATOM 4233 C C . SER B 1 228 ? -0.143 2.691 -10.586 1 97.56 228 SER B C 1
ATOM 4235 O O . SER B 1 228 ? -0.414 1.715 -11.289 1 97.56 228 SER B O 1
ATOM 4237 N N . LEU B 1 229 ? 1.04 3.168 -10.453 1 97.38 229 LEU B N 1
ATOM 4238 C CA . LEU B 1 229 ? 2.158 2.586 -11.188 1 97.38 229 LEU B CA 1
ATOM 4239 C C . LEU B 1 229 ? 2.545 1.23 -10.602 1 97.38 229 LEU B C 1
ATOM 4241 O O . LEU B 1 229 ? 3.092 0.381 -11.312 1 97.38 229 LEU B O 1
ATOM 4245 N N . GLN B 1 230 ? 2.191 0.988 -9.359 1 95.62 230 GLN B N 1
ATOM 4246 C CA . GLN B 1 230 ? 2.619 -0.227 -8.68 1 95.62 230 GLN B CA 1
ATOM 4247 C C . GLN B 1 230 ? 1.454 -1.194 -8.492 1 95.62 230 GLN B C 1
ATOM 4249 O O . GLN B 1 230 ? 1.562 -2.168 -7.742 1 95.62 230 GLN B O 1
ATOM 4254 N N . LEU B 1 231 ? 0.385 -0.956 -9.133 1 95.94 231 LEU B N 1
ATOM 4255 C CA . LEU B 1 231 ? -0.829 -1.75 -8.977 1 95.94 231 LEU B CA 1
ATOM 4256 C C . LEU B 1 231 ? -0.582 -3.203 -9.375 1 95.94 231 LEU B C 1
ATOM 4258 O O . LEU B 1 231 ? -0.092 -3.477 -10.477 1 95.94 231 LEU B O 1
ATOM 4262 N N . PHE B 1 232 ? -0.931 -4.125 -8.438 1 95.62 232 PHE B N 1
ATOM 4263 C CA . PHE B 1 232 ? -0.714 -5.539 -8.711 1 95.62 232 PHE B CA 1
ATOM 4264 C C . PHE B 1 232 ? -1.828 -6.383 -8.102 1 95.62 232 PHE B C 1
ATOM 4266 O O . PHE B 1 232 ? -2.623 -6.984 -8.828 1 95.62 232 PHE B O 1
ATOM 4273 N N . ASP B 1 233 ? -2.09 -6.293 -6.789 1 93 233 ASP B N 1
ATOM 4274 C CA . ASP B 1 233 ? -2.871 -7.258 -6.016 1 93 233 ASP B CA 1
ATOM 4275 C C . ASP B 1 233 ? -4.324 -7.289 -6.488 1 93 233 ASP B C 1
ATOM 4277 O O . ASP B 1 233 ? -4.887 -8.367 -6.707 1 93 233 ASP B O 1
ATOM 4281 N N . ILE B 1 234 ? -4.836 -6.121 -6.664 1 95.69 234 ILE B N 1
ATOM 4282 C CA . ILE B 1 234 ? -6.246 -6.055 -7.035 1 95.69 234 ILE B CA 1
ATOM 4283 C C . ILE B 1 234 ? -6.434 -6.625 -8.438 1 95.69 234 ILE B C 1
ATOM 4285 O O . ILE B 1 234 ? -7.359 -7.406 -8.68 1 95.69 234 ILE B O 1
ATOM 4289 N N . ILE B 1 235 ? -5.508 -6.309 -9.32 1 97 235 ILE B N 1
ATOM 4290 C CA . ILE B 1 235 ? -5.574 -6.781 -10.703 1 97 235 ILE B CA 1
ATOM 4291 C C . ILE B 1 235 ? -5.402 -8.297 -10.734 1 97 235 ILE B C 1
ATOM 4293 O O . ILE B 1 235 ? -6.145 -9 -11.43 1 97 235 ILE B O 1
ATOM 4297 N N . TRP B 1 236 ? -4.484 -8.742 -9.953 1 94.06 236 TRP B N 1
ATOM 4298 C CA . TRP B 1 236 ? -4.172 -10.164 -9.914 1 94.06 236 TRP B CA 1
ATOM 4299 C C . TRP B 1 236 ? -5.34 -10.969 -9.352 1 94.06 236 TRP B C 1
ATOM 4301 O O . TRP B 1 236 ? -5.715 -12 -9.914 1 94.06 236 TRP B O 1
ATOM 4311 N N . ALA B 1 237 ? -5.957 -10.492 -8.336 1 93.81 237 ALA B N 1
ATOM 4312 C CA . ALA B 1 237 ? -7.047 -11.195 -7.66 1 93.81 237 ALA B CA 1
ATOM 4313 C C . ALA B 1 237 ? -8.312 -11.195 -8.516 1 93.81 237 ALA B C 1
ATOM 4315 O O . ALA B 1 237 ? -9.156 -12.086 -8.383 1 93.81 237 ALA B O 1
ATOM 4316 N N . MET B 1 238 ? -8.414 -10.195 -9.469 1 96.88 238 MET B N 1
ATOM 4317 C CA . MET B 1 238 ? -9.664 -10.031 -10.195 1 96.88 238 MET B CA 1
ATOM 4318 C C . MET B 1 238 ? -9.516 -10.508 -11.641 1 96.88 238 MET B C 1
ATOM 4320 O O . MET B 1 238 ? -10.227 -10.023 -12.531 1 96.88 238 MET B O 1
ATOM 4324 N N . GLY B 1 239 ? -8.547 -11.398 -11.914 1 95.5 239 GLY B N 1
ATOM 4325 C CA . GLY B 1 239 ? -8.484 -12 -13.234 1 95.5 239 GLY B CA 1
ATOM 4326 C C . GLY B 1 239 ? -7.141 -11.805 -13.914 1 95.5 239 GLY B C 1
ATOM 4327 O O . GLY B 1 239 ? -7.008 -12.023 -15.117 1 95.5 239 GLY B O 1
ATOM 4328 N N . LYS B 1 240 ? -6.16 -11.328 -13.164 1 95.75 240 LYS B N 1
ATOM 4329 C CA . LYS B 1 240 ? -4.766 -11.25 -13.586 1 95.75 240 LYS B CA 1
ATOM 4330 C C . LYS B 1 240 ? -4.613 -10.352 -14.812 1 95.75 240 LYS B C 1
ATOM 4332 O O . LYS B 1 240 ? -3.768 -10.609 -15.672 1 95.75 240 LYS B O 1
ATOM 4337 N N . GLY B 1 241 ? -5.547 -9.469 -14.945 1 96.31 241 GLY B N 1
ATOM 4338 C CA . GLY B 1 241 ? -5.449 -8.492 -16.016 1 96.31 241 GLY B CA 1
ATOM 4339 C C . GLY B 1 241 ? -6.172 -8.914 -17.281 1 96.31 241 GLY B C 1
ATOM 4340 O O . GLY B 1 241 ? -6.25 -8.148 -18.25 1 96.31 241 GLY B O 1
ATOM 4341 N N . ASP B 1 242 ? -6.707 -10.148 -17.344 1 96.88 242 ASP B N 1
ATOM 4342 C CA . ASP B 1 242 ? -7.406 -10.711 -18.5 1 96.88 242 ASP B CA 1
ATOM 4343 C C . ASP B 1 242 ? -8.898 -10.391 -18.438 1 96.88 242 ASP B C 1
ATOM 4345 O O . ASP B 1 242 ? -9.398 -9.914 -17.422 1 96.88 242 ASP B O 1
ATOM 4349 N N . PRO B 1 243 ? -9.609 -10.461 -19.641 1 97.44 243 PRO B N 1
ATOM 4350 C CA . PRO B 1 243 ? -9.219 -11.094 -20.906 1 97.44 243 PRO B CA 1
ATOM 4351 C C . PRO B 1 243 ? -8.383 -10.172 -21.797 1 97.44 243 PRO B C 1
ATOM 4353 O O . PRO B 1 243 ? -8.516 -8.953 -21.719 1 97.44 243 PRO B O 1
ATOM 4356 N N . VAL B 1 244 ? -7.523 -10.789 -22.672 1 97.44 244 VAL B N 1
ATOM 4357 C CA . VAL B 1 244 ? -6.73 -10.156 -23.719 1 97.44 244 VAL B CA 1
ATOM 4358 C C . VAL B 1 244 ? -5.922 -9 -23.125 1 97.44 244 VAL B C 1
ATOM 4360 O O . VAL B 1 244 ? -5.801 -7.941 -23.75 1 97.44 244 VAL B O 1
ATOM 4363 N N . HIS B 1 245 ? -5.574 -9.109 -21.906 1 97.69 245 HIS B N 1
ATOM 4364 C CA . HIS B 1 245 ? -4.707 -8.148 -21.219 1 97.69 245 HIS B CA 1
ATOM 4365 C C . HIS B 1 245 ? -5.387 -6.793 -21.078 1 97.69 245 HIS B C 1
ATOM 4367 O O . HIS B 1 245 ? -4.715 -5.766 -20.969 1 97.69 245 HIS B O 1
ATOM 4373 N N . ALA B 1 246 ? -6.711 -6.781 -20.984 1 98.31 246 ALA B N 1
ATOM 4374 C CA . ALA B 1 246 ? -7.465 -5.531 -21.031 1 98.31 246 ALA B CA 1
ATOM 4375 C C . ALA B 1 246 ? -7.219 -4.703 -19.766 1 98.31 246 ALA B C 1
ATOM 4377 O O . ALA B 1 246 ? -7.336 -3.475 -19.797 1 98.31 246 ALA B O 1
ATOM 4378 N N . ALA B 1 247 ? -6.848 -5.355 -18.672 1 98.31 247 ALA B N 1
ATOM 4379 C CA . ALA B 1 247 ? -6.59 -4.641 -17.422 1 98.31 247 ALA B CA 1
ATOM 4380 C C . ALA B 1 247 ? -5.18 -4.91 -16.922 1 98.31 247 ALA B C 1
ATOM 4382 O O . ALA B 1 247 ? -4.891 -4.723 -15.734 1 98.31 247 ALA B O 1
ATOM 4383 N N . GLU B 1 248 ? -4.312 -5.336 -17.859 1 98.5 248 GLU B N 1
ATOM 4384 C CA . GLU B 1 248 ? -2.92 -5.625 -17.516 1 98.5 248 GLU B CA 1
ATOM 4385 C C . GLU B 1 248 ? -2.188 -4.363 -17.078 1 98.5 248 GLU B C 1
ATOM 4387 O O . GLU B 1 248 ? -2.338 -3.301 -17.688 1 98.5 248 GLU B O 1
ATOM 4392 N N . THR B 1 249 ? -1.453 -4.453 -15.953 1 98.38 249 THR B N 1
ATOM 4393 C CA . THR B 1 249 ? -0.581 -3.377 -15.492 1 98.38 249 THR B CA 1
ATOM 4394 C C . THR B 1 249 ? 0.887 -3.756 -15.672 1 98.38 249 THR B C 1
ATOM 4396 O O . THR B 1 249 ? 1.201 -4.906 -15.984 1 98.38 249 THR B O 1
ATOM 4399 N N . MET B 1 250 ? 1.78 -2.801 -15.523 1 98.25 250 MET B N 1
ATOM 4400 C CA . MET B 1 250 ? 3.199 -3.072 -15.727 1 98.25 250 MET B CA 1
ATOM 4401 C C . MET B 1 250 ? 3.705 -4.109 -14.727 1 98.25 250 MET B C 1
ATOM 4403 O O . MET B 1 250 ? 4.508 -4.977 -15.078 1 98.25 250 MET B O 1
ATOM 4407 N N . VAL B 1 251 ? 3.191 -4.117 -13.523 1 97.75 251 VAL B N 1
ATOM 4408 C CA . VAL B 1 251 ? 3.686 -5.031 -12.492 1 97.75 251 VAL B CA 1
ATOM 4409 C C . VAL B 1 251 ? 3.131 -6.434 -12.742 1 97.75 251 VAL B C 1
ATOM 4411 O O . VAL B 1 251 ? 3.838 -7.43 -12.57 1 97.75 251 VAL B O 1
ATOM 4414 N N . THR B 1 252 ? 1.837 -6.535 -13.172 1 97.38 252 THR B N 1
ATOM 4415 C CA . THR B 1 252 ? 1.325 -7.852 -13.523 1 97.38 252 THR B CA 1
ATOM 4416 C C . THR B 1 252 ? 2.053 -8.406 -14.742 1 97.38 252 THR B C 1
ATOM 4418 O O . THR B 1 252 ? 2.324 -9.609 -14.82 1 97.38 252 THR B O 1
ATOM 4421 N N . TYR B 1 253 ? 2.348 -7.531 -15.672 1 98.06 253 TYR B N 1
ATOM 4422 C CA . TYR B 1 253 ? 3.146 -7.918 -16.828 1 98.06 253 TYR B CA 1
ATOM 4423 C C . TYR B 1 253 ? 4.5 -8.477 -16.391 1 98.06 253 TYR B C 1
ATOM 4425 O O . TYR B 1 253 ? 4.918 -9.539 -16.859 1 98.06 253 TYR B O 1
ATOM 4433 N N . LEU B 1 254 ? 5.16 -7.746 -15.547 1 97.06 254 LEU B N 1
ATOM 4434 C CA . LEU B 1 254 ? 6.457 -8.156 -15.031 1 97.06 254 LEU B CA 1
ATOM 4435 C C . LEU B 1 254 ? 6.371 -9.539 -14.383 1 97.06 254 LEU B C 1
ATOM 4437 O O . LEU B 1 254 ? 7.215 -10.398 -14.633 1 97.06 254 LEU B O 1
ATOM 4441 N N . TYR B 1 255 ? 5.379 -9.711 -13.633 1 94.12 255 TYR B N 1
ATOM 4442 C CA . TYR B 1 255 ? 5.234 -10.961 -12.898 1 94.12 255 TYR B CA 1
ATOM 4443 C C . TYR B 1 255 ? 4.969 -12.125 -13.844 1 94.12 255 TYR B C 1
ATOM 4445 O O . TYR B 1 255 ? 5.582 -13.188 -13.719 1 94.12 255 TYR B O 1
ATOM 4453 N N . LYS B 1 256 ? 4.129 -11.914 -14.812 1 95.31 256 LYS B N 1
ATOM 4454 C CA . LYS B 1 256 ? 3.74 -12.961 -15.758 1 95.31 256 LYS B CA 1
ATOM 4455 C C . LYS B 1 256 ? 4.879 -13.281 -16.719 1 95.31 256 LYS B C 1
ATOM 4457 O O . LYS B 1 256 ? 5.215 -14.445 -16.922 1 95.31 256 LYS B O 1
ATOM 4462 N N . PHE B 1 257 ? 5.48 -12.266 -17.25 1 92.81 257 PHE B N 1
ATOM 4463 C CA . PHE B 1 257 ? 6.402 -12.445 -18.359 1 92.81 257 PHE B CA 1
ATOM 4464 C C . PHE B 1 257 ? 7.848 -12.477 -17.875 1 92.81 257 PHE B C 1
ATOM 4466 O O . PHE B 1 257 ? 8.75 -12.875 -18.609 1 92.81 257 PHE B O 1
ATOM 4473 N N . GLY B 1 258 ? 8.016 -12.156 -16.625 1 91.81 258 GLY B N 1
ATOM 4474 C CA . GLY B 1 258 ? 9.336 -12.227 -16.031 1 91.81 258 GLY B CA 1
ATOM 4475 C C . GLY B 1 258 ? 9.5 -13.383 -15.07 1 91.81 258 GLY B C 1
ATOM 4476 O O . GLY B 1 258 ? 10.172 -14.367 -15.383 1 91.81 258 GLY B O 1
ATOM 4477 N N . PHE B 1 259 ? 8.711 -13.359 -14.086 1 86.19 259 PHE B N 1
ATOM 4478 C CA . PHE B 1 259 ? 8.945 -14.266 -12.969 1 86.19 259 PHE B CA 1
ATOM 4479 C C . PHE B 1 259 ? 8.25 -15.602 -13.203 1 86.19 259 PHE B C 1
ATOM 4481 O O . PHE B 1 259 ? 8.859 -16.656 -13.023 1 86.19 259 PHE B O 1
ATOM 4488 N N . GLN B 1 260 ? 7.043 -15.586 -13.648 1 89.44 260 GLN B N 1
ATOM 4489 C CA . GLN B 1 260 ? 6.309 -16.828 -13.852 1 89.44 260 GLN B CA 1
ATOM 4490 C C . GLN B 1 260 ? 6.879 -17.609 -15.031 1 89.44 260 GLN B C 1
ATOM 4492 O O . GLN B 1 260 ? 6.863 -18.844 -15.031 1 89.44 260 GLN B O 1
ATOM 4497 N N . ARG B 1 261 ? 7.41 -16.953 -16.016 1 92.44 261 ARG B N 1
ATOM 4498 C CA . ARG B 1 261 ? 7.965 -17.594 -17.188 1 92.44 261 ARG B CA 1
ATOM 4499 C C . ARG B 1 261 ? 9.461 -17.844 -17.031 1 92.44 261 ARG B C 1
ATOM 4501 O O . ARG B 1 261 ? 10.141 -18.25 -17.984 1 92.44 261 ARG B O 1
ATOM 4508 N N . PHE B 1 262 ? 9.961 -17.562 -15.969 1 92.56 262 PHE B N 1
ATOM 4509 C CA . PHE B 1 262 ? 11.359 -17.797 -15.609 1 92.56 262 PHE B CA 1
ATOM 4510 C C . PHE B 1 262 ? 12.289 -17.062 -16.562 1 92.56 262 PHE B C 1
ATOM 4512 O O . PHE B 1 262 ? 13.266 -17.641 -17.062 1 92.56 262 PHE B O 1
ATOM 4519 N N . LYS B 1 263 ? 11.875 -15.922 -16.938 1 95.81 263 LYS B N 1
ATOM 4520 C CA . LYS B 1 263 ? 12.719 -14.984 -17.672 1 95.81 263 LYS B CA 1
ATOM 4521 C C . LYS B 1 263 ? 13.188 -13.844 -16.766 1 95.81 263 LYS B C 1
ATOM 4523 O O . LYS B 1 263 ? 12.867 -12.68 -17.031 1 95.81 263 LYS B O 1
ATOM 4528 N N . LEU B 1 264 ? 14.055 -14.234 -15.875 1 94.19 264 LEU B N 1
ATOM 4529 C CA . LEU B 1 264 ? 14.391 -13.344 -14.773 1 94.19 264 LEU B CA 1
ATOM 4530 C C . LEU B 1 264 ? 15.227 -12.164 -15.266 1 94.19 264 LEU B C 1
ATOM 4532 O O . LEU B 1 264 ? 15.125 -11.062 -14.727 1 94.19 264 LEU B O 1
ATOM 4536 N N . GLY B 1 265 ? 16.062 -12.414 -16.188 1 96.44 265 GLY B N 1
ATOM 4537 C CA . GLY B 1 265 ? 16.781 -11.297 -16.797 1 96.44 265 GLY B CA 1
ATOM 4538 C C . GLY B 1 265 ? 15.859 -10.266 -17.406 1 96.44 265 GLY B C 1
ATOM 4539 O O . GLY B 1 265 ? 15.992 -9.07 -17.156 1 96.44 265 GLY B O 1
ATOM 4540 N N . TYR B 1 266 ? 14.898 -10.781 -18.188 1 97.31 266 TYR B N 1
ATOM 4541 C CA . TYR B 1 266 ? 13.906 -9.914 -18.812 1 97.31 266 TYR B CA 1
ATOM 4542 C C . TYR B 1 266 ? 13.047 -9.227 -17.766 1 97.31 266 TYR B C 1
ATOM 4544 O O . TYR B 1 266 ? 12.812 -8.016 -17.828 1 97.31 266 TYR B O 1
ATOM 4552 N N . GLY B 1 267 ? 12.625 -10 -16.781 1 97.06 267 GLY B N 1
ATOM 4553 C CA . GLY B 1 267 ? 11.844 -9.43 -15.688 1 97.06 267 GLY B CA 1
ATOM 4554 C C . GLY B 1 267 ? 12.57 -8.328 -14.938 1 97.06 267 GLY B C 1
ATOM 4555 O O . GLY B 1 267 ? 11.969 -7.32 -14.57 1 97.06 267 GLY B O 1
ATOM 4556 N N . SER B 1 268 ? 13.836 -8.508 -14.758 1 96.69 268 SER B N 1
ATOM 4557 C CA . SER B 1 268 ? 14.641 -7.504 -14.078 1 96.69 268 SER B CA 1
ATOM 4558 C C . SER B 1 268 ? 14.758 -6.23 -14.906 1 96.69 268 SER B C 1
ATOM 4560 O O . SER B 1 268 ? 14.758 -5.125 -14.367 1 96.69 268 SER B O 1
ATOM 4562 N N . ALA B 1 269 ? 14.844 -6.41 -16.188 1 97.94 269 ALA B N 1
ATOM 4563 C CA . ALA B 1 269 ? 14.844 -5.242 -17.062 1 97.94 269 ALA B CA 1
ATOM 4564 C C . ALA B 1 269 ? 13.523 -4.484 -16.969 1 97.94 269 ALA B C 1
ATOM 4566 O O . ALA B 1 269 ? 13.516 -3.252 -16.891 1 97.94 269 ALA B O 1
ATOM 4567 N N . VAL B 1 270 ? 12.406 -5.219 -16.969 1 98.12 270 VAL B N 1
ATOM 4568 C CA . VAL B 1 270 ? 11.094 -4.594 -16.828 1 98.12 270 VAL B CA 1
ATOM 4569 C C . VAL B 1 270 ? 11.008 -3.861 -15.492 1 98.12 270 VAL B C 1
ATOM 4571 O O . VAL B 1 270 ? 10.5 -2.742 -15.422 1 98.12 270 VAL B O 1
ATOM 4574 N N . ALA B 1 271 ? 11.547 -4.453 -14.438 1 97.25 271 ALA B N 1
ATOM 4575 C CA . ALA B 1 271 ? 11.555 -3.85 -13.109 1 97.25 271 ALA B CA 1
ATOM 4576 C C . ALA B 1 271 ? 12.305 -2.52 -13.109 1 97.25 271 ALA B C 1
ATOM 4578 O O . ALA B 1 271 ? 11.875 -1.555 -12.477 1 97.25 271 ALA B O 1
ATOM 4579 N N . LEU B 1 272 ? 13.359 -2.438 -13.828 1 96.75 272 LEU B N 1
ATOM 4580 C CA . LEU B 1 272 ? 14.148 -1.213 -13.898 1 96.75 272 LEU B CA 1
ATOM 4581 C C . LEU B 1 272 ? 13.398 -0.122 -14.648 1 96.75 272 LEU B C 1
ATOM 4583 O O . LEU B 1 272 ? 13.445 1.05 -14.266 1 96.75 272 LEU B O 1
ATOM 4587 N N . VAL B 1 273 ? 12.742 -0.554 -15.695 1 97.81 273 VAL B N 1
ATOM 4588 C CA . VAL B 1 273 ? 11.945 0.413 -16.438 1 97.81 273 VAL B CA 1
ATOM 4589 C C . VAL B 1 273 ? 10.867 1.012 -15.539 1 97.81 273 VAL B C 1
ATOM 4591 O O . VAL B 1 273 ? 10.703 2.232 -15.484 1 97.81 273 VAL B O 1
ATOM 4594 N N . ILE B 1 274 ? 10.188 0.153 -14.836 1 97.56 274 ILE B N 1
ATOM 4595 C CA . ILE B 1 274 ? 9.156 0.607 -13.906 1 97.56 274 ILE B CA 1
ATOM 4596 C C . ILE B 1 274 ? 9.781 1.515 -12.852 1 97.56 274 ILE B C 1
ATOM 4598 O O . ILE B 1 274 ? 9.234 2.57 -12.523 1 97.56 274 ILE B O 1
ATOM 4602 N N . PHE B 1 275 ? 10.93 1.096 -12.383 1 95.69 275 PHE B N 1
ATOM 4603 C CA . PHE B 1 275 ? 11.641 1.852 -11.359 1 95.69 275 PHE B CA 1
ATOM 4604 C C . PHE B 1 275 ? 11.953 3.262 -11.852 1 95.69 275 PHE B C 1
ATOM 4606 O O . PHE B 1 275 ? 11.695 4.238 -11.141 1 95.69 275 PHE B O 1
ATOM 4613 N N . PHE B 1 276 ? 12.422 3.42 -12.984 1 96.06 276 PHE B N 1
ATOM 4614 C CA . PHE B 1 276 ? 12.836 4.723 -13.492 1 96.06 276 PHE B CA 1
ATOM 4615 C C . PHE B 1 276 ? 11.625 5.594 -13.789 1 96.06 276 PHE B C 1
ATOM 4617 O O . PHE B 1 276 ? 11.68 6.816 -13.633 1 96.06 276 PHE B O 1
ATOM 4624 N N . ILE B 1 277 ? 10.531 4.996 -14.211 1 97.12 277 ILE B N 1
ATOM 4625 C CA . ILE B 1 277 ? 9.297 5.75 -14.398 1 97.12 277 ILE B CA 1
ATOM 4626 C C . ILE B 1 277 ? 8.828 6.301 -13.055 1 97.12 277 ILE B C 1
ATOM 4628 O O . ILE B 1 277 ? 8.547 7.496 -12.93 1 97.12 277 ILE B O 1
ATOM 4632 N N . CYS B 1 278 ? 8.852 5.449 -12.031 1 96.06 278 CYS B N 1
ATOM 4633 C CA . CYS B 1 278 ? 8.445 5.871 -10.695 1 96.06 278 CYS B CA 1
ATOM 4634 C C . CYS B 1 278 ? 9.391 6.926 -10.141 1 96.06 278 CYS B C 1
ATOM 4636 O O . CYS B 1 278 ? 8.953 7.895 -9.516 1 96.06 278 CYS B O 1
ATOM 4638 N N . LEU B 1 279 ? 10.68 6.727 -10.398 1 93.44 279 LEU B N 1
ATOM 4639 C CA . LEU B 1 279 ? 11.695 7.66 -9.93 1 93.44 279 LEU B CA 1
ATOM 4640 C C . LEU B 1 279 ? 11.492 9.039 -10.539 1 93.44 279 LEU B C 1
ATOM 4642 O O . LEU B 1 279 ? 11.648 10.055 -9.859 1 93.44 279 LEU B O 1
ATOM 4646 N N . SER B 1 280 ? 11.156 9.078 -11.773 1 95 280 SER B N 1
ATOM 4647 C CA . SER B 1 280 ? 10.938 10.359 -12.445 1 95 280 SER B CA 1
ATOM 4648 C C . SER B 1 280 ? 9.805 11.133 -11.789 1 95 280 SER B C 1
ATOM 4650 O O . SER B 1 280 ? 9.914 12.344 -11.57 1 95 280 SER B O 1
ATOM 4652 N N . PHE B 1 281 ? 8.773 10.438 -11.43 1 93 281 PHE B N 1
ATOM 4653 C CA . PHE B 1 281 ? 7.652 11.094 -10.766 1 93 281 PHE B CA 1
ATOM 4654 C C . PHE B 1 281 ? 8.031 11.484 -9.336 1 93 281 PHE B C 1
ATOM 4656 O O . PHE B 1 281 ? 7.598 12.531 -8.844 1 93 281 PHE B O 1
ATOM 4663 N N . SER B 1 282 ? 8.797 10.641 -8.734 1 90.19 282 SER B N 1
ATOM 4664 C CA . SER B 1 282 ? 9.234 10.93 -7.375 1 90.19 282 SER B CA 1
ATOM 4665 C C . SER B 1 282 ? 10.086 12.188 -7.32 1 90.19 282 SER B C 1
ATOM 4667 O O . SER B 1 282 ? 9.891 13.039 -6.449 1 90.19 282 SER B O 1
ATOM 4669 N N . ILE B 1 283 ? 11.016 12.352 -8.234 1 90.25 283 ILE B N 1
ATOM 4670 C CA . ILE B 1 283 ? 11.875 13.531 -8.297 1 90.25 283 ILE B CA 1
ATOM 4671 C C . ILE B 1 283 ? 11.039 14.773 -8.602 1 90.25 283 ILE B C 1
ATOM 4673 O O . ILE B 1 283 ? 11.211 15.812 -7.973 1 90.25 283 ILE B O 1
ATOM 4677 N N . ALA B 1 284 ? 10.148 14.625 -9.531 1 91.12 284 ALA B N 1
ATOM 4678 C CA . ALA B 1 284 ? 9.273 15.734 -9.867 1 91.12 284 ALA B CA 1
ATOM 4679 C C . ALA B 1 284 ? 8.469 16.188 -8.656 1 91.12 284 ALA B C 1
ATOM 4681 O O . ALA B 1 284 ? 8.352 17.391 -8.391 1 91.12 284 ALA B O 1
ATOM 4682 N N . TYR B 1 285 ? 7.961 15.227 -7.941 1 89.38 285 TYR B N 1
ATOM 4683 C CA . TYR B 1 285 ? 7.184 15.531 -6.746 1 89.38 285 TYR B CA 1
ATOM 4684 C C . TYR B 1 285 ? 8.039 16.25 -5.707 1 89.38 285 TYR B C 1
ATOM 4686 O O . TYR B 1 285 ? 7.621 17.281 -5.156 1 89.38 285 TYR B O 1
ATOM 4694 N N . GLN B 1 286 ? 9.211 15.75 -5.43 1 82.25 286 GLN B N 1
ATOM 4695 C CA . GLN B 1 286 ? 10.086 16.328 -4.414 1 82.25 286 GLN B CA 1
ATOM 4696 C C . GLN B 1 286 ? 10.469 17.766 -4.777 1 82.25 286 GLN B C 1
ATOM 4698 O O . GLN B 1 286 ? 10.578 18.625 -3.898 1 82.25 286 GLN B O 1
ATOM 4703 N N . ARG B 1 287 ? 10.617 18.094 -6.008 1 84.12 287 ARG B N 1
ATOM 4704 C CA . ARG B 1 287 ? 10.977 19.438 -6.461 1 84.12 287 ARG B CA 1
ATOM 4705 C C . ARG B 1 287 ? 9.812 20.406 -6.285 1 84.12 287 ARG B C 1
ATOM 4707 O O . ARG B 1 287 ? 10.008 21.547 -5.891 1 84.12 287 ARG B O 1
ATOM 4714 N N . VAL B 1 288 ? 8.656 19.891 -6.539 1 85.81 288 VAL B N 1
ATOM 4715 C CA . VAL B 1 288 ? 7.473 20.75 -6.445 1 85.81 288 VAL B CA 1
ATOM 4716 C C . VAL B 1 288 ? 7.168 21.047 -4.98 1 85.81 288 VAL B C 1
ATOM 4718 O O . VAL B 1 288 ? 6.895 22.203 -4.617 1 85.81 288 VAL B O 1
ATOM 4721 N N . ILE B 1 289 ? 7.27 20.047 -4.168 1 78.75 289 ILE B N 1
ATOM 4722 C CA . ILE B 1 289 ? 6.895 20.219 -2.768 1 78.75 289 ILE B CA 1
ATOM 4723 C C . ILE B 1 289 ? 7.934 21.078 -2.059 1 78.75 289 ILE B C 1
ATOM 4725 O O . ILE B 1 289 ? 7.59 21.875 -1.179 1 78.75 289 ILE B O 1
ATOM 4729 N N . LEU B 1 290 ? 9.188 20.953 -2.385 1 72.12 290 LEU B N 1
ATOM 4730 C CA . LEU B 1 290 ? 10.234 21.781 -1.788 1 72.12 290 LEU B CA 1
ATOM 4731 C C . LEU B 1 290 ? 10.055 23.25 -2.184 1 72.12 290 LEU B C 1
ATOM 4733 O O . LEU B 1 290 ? 10.297 24.141 -1.374 1 72.12 290 LEU B O 1
ATOM 4737 N N . LYS B 1 291 ? 9.633 23.422 -3.371 1 73.94 291 LYS B N 1
ATOM 4738 C CA . LYS B 1 291 ? 9.391 24.797 -3.818 1 73.94 291 LYS B CA 1
ATOM 4739 C C . LYS B 1 291 ? 8.18 25.391 -3.117 1 73.94 291 LYS B C 1
ATOM 4741 O O . LYS B 1 291 ? 8.18 26.578 -2.762 1 73.94 291 LYS B O 1
ATOM 4746 N N . ALA B 1 292 ? 7.266 24.594 -2.893 1 68.44 292 ALA B N 1
ATOM 4747 C CA . ALA B 1 292 ? 6.051 25.062 -2.238 1 68.44 292 ALA B CA 1
ATOM 4748 C C . ALA B 1 292 ? 6.309 25.406 -0.773 1 68.44 292 ALA B C 1
ATOM 4750 O O . ALA B 1 292 ? 5.648 26.266 -0.205 1 68.44 292 ALA B O 1
ATOM 4751 N N . GLN B 1 293 ? 7.266 24.781 -0.225 1 62.56 293 GLN B N 1
ATOM 4752 C CA . GLN B 1 293 ? 7.594 25.016 1.177 1 62.56 293 GLN B CA 1
ATOM 4753 C C . GLN B 1 293 ? 8.484 26.25 1.336 1 62.56 293 GLN B C 1
ATOM 4755 O O . GLN B 1 293 ? 8.516 26.875 2.402 1 62.56 293 GLN B O 1
ATOM 4760 N N . ARG B 1 294 ? 9.328 26.609 0.339 1 55.22 294 ARG B N 1
ATOM 4761 C CA . ARG B 1 294 ? 10.195 27.781 0.388 1 55.22 294 ARG B CA 1
ATOM 4762 C C . ARG B 1 294 ? 9.398 29.062 0.155 1 55.22 294 ARG B C 1
ATOM 4764 O O . ARG B 1 294 ? 9.805 30.141 0.586 1 55.22 294 ARG B O 1
ATOM 4771 N N . GLY B 1 295 ? 8.305 28.891 -0.563 1 46.88 295 GLY B N 1
ATOM 4772 C CA . GLY B 1 295 ? 7.547 30.125 -0.751 1 46.88 295 GLY B CA 1
ATOM 4773 C C . GLY B 1 295 ? 6.457 30.312 0.286 1 46.88 295 GLY B C 1
ATOM 4774 O O . GLY B 1 295 ? 6.539 31.219 1.122 1 46.88 295 GLY B O 1
#

Radius of gyration: 25.48 Å; Cα contacts (8 Å, |Δi|>4): 793; chains: 2; bounding box: 77×66×56 Å

Nearest PDB structures (foldseek):
  4xtc-assembly1_M  TM=8.525E-01  e=6.112E-10  Sphingomonas sp. A1
  4tqv-assembly4_M  TM=8.244E-01  e=3.970E-10  Sphingomonas sp.
  4tqu-assembly1_M  TM=8.270E-01  e=6.112E-10  Sphingomonas sp.
  2r6g-assembly1_F  TM=8.387E-01  e=6.554E-09  Escherichia coli K-12
  3puy-assembly1_F  TM=8.384E-01  e=7.460E-09  Escherichia coli K-12